Protein AF-A0A7M1SU00-F1 (afdb_monomer_lite)

Sequence (758 aa):
MRHAFSRPGTARRRPAGVLLGGAMAAILAMTAGASAVWAETTGEEPAVVAEESAATTTESTEEQTQEAVQPQSVPAEEPPAPEPPAEEPEPIVEEEPAAPPPDEEPAEEPPAEEVPAEEPAEEPDSEPEPAVEEESGAAQAPEARGTEEATTEDAELQAIEVEEIEEIDPPSGNPTAECQAAGFDYGVKLDTGEGSYTYPTGPWEPSDLDVALSVTFTSGFSFSFTADPAVDGILVKASTDSHVLAGGSGGVRSIGGQHEISHVTFCYSEEEELTVTQEVETSFDRAHHWTLDKWADVTELTLYPHEEHGPTSGTVMWTIDVGYDGYTDLNHVVSGTIWIENTGDTTATFDGSHVLETSEGDYHPDLDCAPLTPTLDPGESVTCTYSQEVGSAVTGQSVVSIFTAEASYDPAPAAITWGDPDNEFGATMDLEDISDINGTLNETFTAPEGGMVTYDWTFNWSDFGTNECGEHTFDNTATLLQAKTSVTESVVVEIVCLETAPQSPALAQAICTDGHLVPPALTLADTPGITYTADPEAPYMSGQTVEVTASLAEGYVWGDVDDMWTVVDDLTAVTEVTFEEVACIPTLPEPPSIDDGDCLDGAGAPPTLSLVETAGVTYTVDPDGPYEPGQTVTVTATLADGYEWADPGESMMAPTAATSGGRALPARAPIGHAPMDHEGMPAGWPEGWTLVSATEATYEVTFADPECPQTQVPQVTAGPQLPSTGAGSLDLAALALVTLTGGLLLAVISRRRWARQG

Secondary structure (DSSP, 8-state):
---PPPPPP------------------------------------------------------------PPPPPPPPPPPPPPPPPPPPPPP-PPPPPPPPPPPPPPPPPPPPP----PPPP-------------------------------------------------SS-HHHHHHTTT-SEEEEE--SSSEEESSSSSEESS-S----EEEEEETTEEEEEEEEEEEEEEEEETTEEEEEEEEEEEEEE--SSS-EEEEEEEE-----EEEEEEEEEEEEEEEEEEEEEEES-SEEEE-SSTTTS-SEEEEEEEEEEEEEEEEEEEEEEEEEEEEEE-SSS-EE-EEEEEEEETTEEE----EESSSS-EE-TT-EEEEEEEEE-SSS--EEEEEEEE-SS-EE-PPPEEE---S-SEEETSEEEEEEEETTTEEEEEEEETTB-EEEEEEEEEEGGGT-TT--EEEEEEEEEEETTTTEEEEEEEEEEE--EEE-PPPPEEE--EEETTEEEPPEEEPPPBTTEEEEEESPSSP-TT-EEEEEEEEPTTEEE-S--TT-EEEETTEEEEEEE------EEE-PPPPEEE---EETTEEPPPEEE----TTEEEEEESPSSPPTT-EEEEEEEEPTTEEEPPHHHHTT--S-------PPPPPP--------TTSPPTTPPTTEEE-SSSEEEEEEE--------PPPPP-------------------------------------------

InterPro domains:
  IPR019931 LPXTG cell wall anchor motif [PF00746] (715-753)

Radius of gyration: 71.82 Å; chains: 1; bounding box: 137×90×219 Å

pLDDT: mean 74.81, std 25.01, range [25.42, 98.5]

Organism: NCBI:txid2779775

Foldseek 3Di:
DDDDDDDDDDDDDDDDDDDDDDDDDDDDDDDDDDDDDDDDDDDDDDDDDDDDDDDDDDDDDDDDDDDDDDDDDDDDDDDDDDDDDDDDDDDDDDDDPDDDDDDDDDDDDDDDDDDDDDDDDDDDDDDDDDDDDDDDDDDDDDDDDDDDDDDDDDDDDDDDPDPDDPFQQQDPDALQSSQVSVPFRGKKKAQDAADKDWAPGHPIPPRPDPKGKIWGAPHLFKIKIAIVPKFAWKWWDFPSGIDIDGITRIGMDGDPDPTGTRMIIGGHHFDWDKDKDKDKDKAKEKEWDKDKDKDKPDQEAEAFCDPVVHHQKDKIKIKIWIATPGIDIGFIKMKMKMKIFGQTQAWWWKDKWKWWDWPVGIDTWDWAKVVPGDGAHHGDMIMTMTMDGDPDQIWTWIWMWIDTPPDIDTYDTHTRDDDPHPYYQCQKWKKWKAKPPPGIDIDMDGPPDIDMDMDMDMDGLVVQWDVRAAKDKIKMKIAGPSVRDMDIRIHIYGRAAAEWEFDDKDKDAWWFDLQDTDFIDIDGDDTPQWDKDKPPDDPHHAFDKIKIKIFGDMRHFYDPYDPQWADPDRGMIIHIDTHHRADAAAWAADDWDKDLFDQDPNDTDFIDIHGDDTPQWDKDKPPDDDHDAQDKIKIKIFGHISHFHDQQVCVVPDDDDDPDDDDDDPDDDPDDDDPQPPQRDRPRHPPQWADDGRGMIMGMDTRHDPPRDDDDDDDDDDDDDDDDDDDDDDDDDDDDDDDDDDDDDDDDDDDDDDDDDD

Structure (mmCIF, N/CA/C/O backbone):
data_AF-A0A7M1SU00-F1
#
_entry.id   AF-A0A7M1SU00-F1
#
loop_
_atom_site.group_PDB
_atom_site.id
_atom_site.type_symbol
_atom_site.label_atom_id
_atom_site.label_alt_id
_atom_site.label_comp_id
_atom_site.label_asym_id
_atom_site.label_entity_id
_atom_site.label_seq_id
_atom_site.pdbx_PDB_ins_code
_atom_site.Cartn_x
_atom_site.Cartn_y
_atom_site.Cartn_z
_atom_site.occupancy
_atom_site.B_iso_or_equiv
_atom_site.auth_seq_id
_atom_site.auth_comp_id
_atom_site.auth_asym_id
_atom_site.auth_atom_id
_atom_site.pdbx_PDB_model_num
ATOM 1 N N . MET A 1 1 ? 26.288 -19.760 -35.887 1.00 36.62 1 MET A N 1
ATOM 2 C CA . MET A 1 1 ? 25.730 -21.120 -35.647 1.00 36.62 1 MET A CA 1
ATOM 3 C C . MET A 1 1 ? 24.371 -20.936 -34.989 1.00 36.62 1 MET A C 1
ATOM 5 O O . MET A 1 1 ? 24.291 -20.096 -34.108 1.00 36.62 1 MET A O 1
ATOM 9 N N . ARG A 1 2 ? 23.303 -21.622 -35.420 1.00 33.19 2 ARG A N 1
ATOM 10 C CA . ARG A 1 2 ? 21.942 -21.335 -34.922 1.00 33.19 2 ARG A CA 1
ATOM 11 C C . ARG A 1 2 ? 21.696 -21.971 -33.550 1.00 33.19 2 ARG A C 1
ATOM 13 O O . ARG A 1 2 ? 21.518 -23.185 -33.481 1.00 33.19 2 ARG A O 1
ATOM 20 N N . HIS A 1 3 ? 21.625 -21.158 -32.498 1.00 33.62 3 HIS A N 1
ATOM 21 C CA . HIS A 1 3 ? 20.983 -21.542 -31.241 1.00 33.62 3 HIS A CA 1
ATOM 22 C C . HIS A 1 3 ? 19.532 -21.064 -31.260 1.00 33.62 3 HIS A C 1
ATOM 24 O O . HIS A 1 3 ? 19.265 -19.871 -31.319 1.00 33.62 3 HIS A O 1
ATOM 30 N N . ALA A 1 4 ? 18.595 -22.011 -31.250 1.00 37.06 4 ALA A N 1
ATOM 31 C CA . ALA A 1 4 ? 17.180 -21.716 -31.089 1.00 37.06 4 ALA A CA 1
ATOM 32 C C . ALA A 1 4 ? 16.846 -21.712 -29.594 1.00 37.06 4 ALA A C 1
ATOM 34 O O . ALA A 1 4 ? 16.962 -22.755 -28.947 1.00 37.06 4 ALA A O 1
ATOM 35 N N . PHE A 1 5 ? 16.411 -20.571 -29.058 1.00 40.00 5 PHE A N 1
ATOM 36 C CA . PHE A 1 5 ? 15.799 -20.528 -27.734 1.00 40.00 5 PHE A CA 1
ATOM 37 C C . PHE A 1 5 ? 14.337 -20.974 -27.822 1.00 40.00 5 PHE A C 1
ATOM 39 O O . PHE A 1 5 ? 13.536 -20.449 -28.595 1.00 40.00 5 PHE A O 1
ATOM 46 N N . SER A 1 6 ? 13.997 -22.004 -27.051 1.00 31.73 6 SER A N 1
ATOM 47 C CA . SER A 1 6 ? 12.648 -22.556 -26.975 1.00 31.73 6 SER A CA 1
ATOM 48 C C . SER A 1 6 ? 11.822 -21.831 -25.918 1.00 31.73 6 SER A C 1
ATOM 50 O O . SER A 1 6 ? 12.212 -21.817 -24.751 1.00 31.73 6 SER A O 1
ATOM 52 N N . ARG A 1 7 ? 10.639 -21.335 -26.301 1.00 33.09 7 ARG A N 1
ATOM 53 C CA . ARG A 1 7 ? 9.606 -20.861 -25.363 1.00 33.09 7 ARG A CA 1
ATOM 54 C C . ARG A 1 7 ? 9.298 -21.932 -24.294 1.00 33.09 7 ARG A C 1
ATOM 56 O O . ARG A 1 7 ? 9.126 -23.097 -24.672 1.00 33.09 7 ARG A O 1
ATOM 63 N N . PRO A 1 8 ? 9.147 -21.579 -23.004 1.00 36.84 8 PRO A N 1
ATOM 64 C CA . PRO A 1 8 ? 8.611 -22.498 -22.009 1.00 36.84 8 PRO A CA 1
ATOM 65 C C . PRO A 1 8 ? 7.111 -22.713 -22.255 1.00 36.84 8 PRO A C 1
ATOM 67 O O . PRO A 1 8 ? 6.320 -21.775 -22.294 1.00 36.84 8 PRO A O 1
ATOM 70 N N . GLY A 1 9 ? 6.718 -23.969 -22.477 1.00 31.11 9 GLY A N 1
ATOM 71 C CA . GLY A 1 9 ? 5.334 -24.340 -22.773 1.00 31.11 9 GLY A CA 1
ATOM 72 C C . GLY A 1 9 ? 4.488 -24.563 -21.518 1.00 31.11 9 GLY A C 1
ATOM 73 O O . GLY A 1 9 ? 4.911 -25.240 -20.582 1.00 31.11 9 GLY A O 1
ATOM 74 N N . THR A 1 10 ? 3.249 -24.074 -21.542 1.00 39.88 10 THR A N 1
ATOM 75 C CA . THR A 1 10 ? 2.236 -24.292 -20.501 1.00 39.88 10 THR A CA 1
ATOM 76 C C . THR A 1 10 ? 1.879 -25.777 -20.343 1.00 39.88 10 THR A C 1
ATOM 78 O O . THR A 1 10 ? 1.275 -26.407 -21.214 1.00 39.88 10 THR A O 1
ATOM 81 N N . ALA A 1 11 ? 2.216 -26.360 -19.189 1.00 32.41 11 ALA A N 1
ATOM 82 C CA . ALA A 1 11 ? 1.992 -27.775 -18.898 1.00 32.41 11 ALA A CA 1
ATOM 83 C C . ALA A 1 11 ? 0.752 -28.004 -18.014 1.00 32.41 11 ALA A C 1
ATOM 85 O O . ALA A 1 11 ? 0.849 -28.161 -16.798 1.00 32.41 11 ALA A O 1
ATOM 86 N N . ARG A 1 12 ? -0.432 -28.124 -18.631 1.00 40.09 12 ARG A N 1
ATOM 87 C CA . ARG A 1 12 ? -1.627 -28.655 -17.945 1.00 40.09 12 ARG A CA 1
ATOM 88 C C . ARG A 1 12 ? -1.360 -30.068 -17.407 1.00 40.09 12 ARG A C 1
ATOM 90 O O . ARG A 1 12 ? -1.192 -31.002 -18.193 1.00 40.09 12 ARG A O 1
ATOM 97 N N . ARG A 1 13 ? -1.479 -30.271 -16.091 1.00 33.53 13 ARG A N 1
ATOM 98 C CA . ARG A 1 13 ? -1.749 -31.592 -15.495 1.00 33.53 13 ARG A CA 1
ATOM 99 C C . ARG A 1 13 ? -2.854 -31.511 -14.446 1.00 33.53 13 ARG A C 1
ATOM 101 O O . ARG A 1 13 ? -2.697 -30.883 -13.410 1.00 33.53 13 ARG A O 1
ATOM 108 N N . ARG A 1 14 ? -3.955 -32.217 -14.714 1.00 37.38 14 ARG A N 1
ATOM 109 C CA . ARG A 1 14 ? -4.926 -32.624 -13.688 1.00 37.38 14 ARG A CA 1
ATOM 110 C C . ARG A 1 14 ? -4.296 -33.689 -12.785 1.00 37.38 14 ARG A C 1
ATOM 112 O O . ARG A 1 14 ? -3.547 -34.527 -13.296 1.00 37.38 14 ARG A O 1
ATOM 119 N N . PRO A 1 15 ? -4.777 -33.801 -11.546 1.00 41.75 15 PRO A N 1
ATOM 120 C CA . PRO A 1 15 ? -5.101 -35.103 -10.982 1.00 41.75 15 PRO A CA 1
ATOM 121 C C . PRO A 1 15 ? -6.618 -35.251 -10.760 1.00 41.75 15 PRO A C 1
ATOM 123 O O . PRO A 1 15 ? -7.330 -34.287 -10.494 1.00 41.75 15 PRO A O 1
ATOM 126 N N . ALA A 1 16 ? -7.117 -36.484 -10.878 1.00 32.22 16 ALA A N 1
ATOM 127 C CA . ALA A 1 16 ? -8.333 -36.891 -10.169 1.00 32.22 16 ALA A CA 1
ATOM 128 C C . ALA A 1 16 ? -8.009 -36.892 -8.656 1.00 32.22 16 ALA A C 1
ATOM 130 O O . ALA A 1 16 ? -6.868 -37.149 -8.290 1.00 32.22 16 ALA A O 1
ATOM 131 N N . GLY A 1 17 ? -8.915 -36.594 -7.730 1.00 29.89 17 GLY A N 1
ATOM 132 C CA . GLY A 1 17 ? -10.333 -36.931 -7.733 1.00 29.89 17 GLY A CA 1
ATOM 133 C C . GLY A 1 17 ? -10.553 -38.069 -6.735 1.00 29.89 17 GLY A C 1
ATOM 134 O O . GLY A 1 17 ? -10.484 -39.238 -7.108 1.00 29.89 17 GLY A O 1
ATOM 135 N N . VAL A 1 18 ? -10.800 -37.710 -5.474 1.00 30.38 18 VAL A N 1
ATOM 136 C CA . VAL A 1 18 ? -11.257 -38.610 -4.405 1.00 30.38 18 VAL A CA 1
ATOM 137 C C . VAL A 1 18 ? -12.520 -37.997 -3.803 1.00 30.38 18 VAL A C 1
ATOM 139 O O . VAL A 1 18 ? -12.586 -36.791 -3.586 1.00 30.38 18 VAL A O 1
ATOM 142 N N . LEU A 1 19 ? -13.536 -38.835 -3.609 1.00 33.09 19 LEU A N 1
ATOM 143 C CA . LEU A 1 19 ? -14.869 -38.468 -3.136 1.00 33.09 19 LEU A CA 1
ATOM 144 C C . LEU A 1 19 ? -15.007 -38.723 -1.633 1.00 33.09 19 LEU A C 1
ATOM 146 O O . LEU A 1 19 ? -14.755 -39.843 -1.197 1.00 33.09 19 LEU A O 1
ATOM 150 N N . LEU A 1 20 ? -15.514 -37.727 -0.908 1.00 30.08 20 LEU A N 1
ATOM 151 C CA . LEU A 1 20 ? -16.268 -37.818 0.351 1.00 30.08 20 LEU A CA 1
ATOM 152 C C . LEU A 1 20 ? -16.941 -36.439 0.565 1.00 30.08 20 LEU A C 1
ATOM 154 O O . LEU A 1 20 ? -16.298 -35.428 0.321 1.00 30.08 20 LEU A O 1
ATOM 158 N N . GLY A 1 21 ? -18.210 -36.304 0.959 1.00 25.42 21 GLY A N 1
ATOM 159 C CA . GLY A 1 21 ? -19.222 -37.343 1.169 1.00 25.42 21 GLY A CA 1
ATOM 160 C C . GLY A 1 21 ? -20.222 -37.018 2.287 1.00 25.42 21 GLY A C 1
ATOM 161 O O . GLY A 1 21 ? -20.199 -37.697 3.302 1.00 25.42 21 GLY A O 1
ATOM 162 N N . GLY A 1 22 ? -21.102 -36.031 2.086 1.00 27.39 22 GLY A N 1
ATOM 163 C CA . GLY A 1 22 ? -22.221 -35.636 2.972 1.00 27.39 22 GLY A CA 1
ATOM 164 C C . GLY A 1 22 ? -22.675 -34.212 2.593 1.00 27.39 22 GLY A C 1
ATOM 165 O O . GLY A 1 22 ? -21.805 -33.383 2.365 1.00 27.39 22 GLY A O 1
ATOM 166 N N . ALA A 1 23 ? -23.934 -33.868 2.267 1.00 27.80 23 ALA A N 1
ATOM 167 C CA . ALA A 1 23 ? -25.233 -34.100 2.941 1.00 27.80 23 ALA A CA 1
ATOM 168 C C . ALA A 1 23 ? -25.297 -33.378 4.308 1.00 27.80 23 ALA A C 1
ATOM 170 O O . ALA A 1 23 ? -24.357 -33.547 5.067 1.00 27.80 23 ALA A O 1
ATOM 171 N N . MET A 1 24 ? -26.321 -32.614 4.733 1.00 27.44 24 MET A N 1
ATOM 172 C CA . MET A 1 24 ? -27.656 -32.199 4.219 1.00 27.44 24 MET A CA 1
ATOM 173 C C . MET A 1 24 ? -28.158 -31.002 5.102 1.00 27.44 24 MET A C 1
ATOM 175 O O . MET A 1 24 ? -27.625 -30.854 6.191 1.00 27.44 24 MET A O 1
ATOM 179 N N . ALA A 1 25 ? -29.149 -30.138 4.799 1.00 30.94 25 ALA A N 1
ATOM 180 C CA . ALA A 1 25 ? -30.035 -29.913 3.640 1.00 30.94 25 ALA A CA 1
ATOM 181 C C . ALA A 1 25 ? -30.701 -28.492 3.670 1.00 30.94 25 ALA A C 1
ATOM 183 O O . ALA A 1 25 ? -30.384 -27.657 4.504 1.00 30.94 25 ALA A O 1
ATOM 184 N N . ALA A 1 26 ? -31.633 -28.267 2.731 1.00 31.97 26 ALA A N 1
ATOM 185 C CA . ALA A 1 26 ? -32.698 -27.247 2.614 1.00 31.97 26 ALA A CA 1
ATOM 186 C C . ALA A 1 26 ? -33.313 -26.650 3.909 1.00 31.97 26 ALA A C 1
ATOM 188 O O . ALA A 1 26 ? -33.449 -27.352 4.904 1.00 31.97 26 ALA A O 1
ATOM 189 N N . ILE A 1 27 ? -33.821 -25.402 3.869 1.00 28.03 27 ILE A N 1
ATOM 190 C CA . ILE A 1 27 ? -35.244 -25.023 3.603 1.00 28.03 27 ILE A CA 1
ATOM 191 C C . ILE A 1 27 ? -35.296 -23.490 3.314 1.00 28.03 27 ILE A C 1
ATOM 193 O O . ILE A 1 27 ? -34.608 -22.739 3.988 1.00 28.03 27 ILE A O 1
ATOM 197 N N . LEU A 1 28 ? -35.833 -22.988 2.180 1.00 28.92 28 LEU A N 1
ATOM 198 C CA . LEU A 1 28 ? -37.233 -22.530 1.939 1.00 28.92 28 LEU A CA 1
ATOM 199 C C . LEU A 1 28 ? -37.733 -21.467 2.968 1.00 28.92 28 LEU A C 1
ATOM 201 O O . LEU A 1 28 ? -37.608 -21.694 4.155 1.00 28.92 28 LEU A O 1
ATOM 205 N N . ALA A 1 29 ? -38.394 -20.344 2.638 1.00 32.97 29 ALA A N 1
ATOM 206 C CA . ALA A 1 29 ? -38.858 -19.771 1.365 1.00 32.97 29 ALA A CA 1
ATOM 207 C C . ALA A 1 29 ? -39.425 -18.332 1.554 1.00 32.97 29 ALA A C 1
ATOM 209 O O . ALA A 1 29 ? -39.659 -17.909 2.679 1.00 32.97 29 ALA A O 1
ATOM 210 N N . MET A 1 30 ? -39.848 -17.708 0.438 1.00 32.03 30 MET A N 1
ATOM 211 C CA . MET A 1 30 ? -40.749 -16.529 0.335 1.00 32.03 30 MET A CA 1
ATOM 212 C C . MET A 1 30 ? -40.074 -15.153 0.576 1.00 32.03 30 MET A C 1
ATOM 214 O O . MET A 1 30 ? -39.131 -15.053 1.340 1.00 32.03 30 MET A O 1
ATOM 218 N N . THR A 1 31 ? -40.457 -14.052 -0.092 1.00 32.59 31 THR A N 1
ATOM 219 C CA . THR A 1 31 ? -41.732 -13.759 -0.789 1.00 32.59 31 THR A CA 1
ATOM 220 C C . THR A 1 31 ? -41.556 -12.788 -1.974 1.00 32.59 31 THR A C 1
ATOM 222 O O . THR A 1 31 ? -40.686 -11.938 -1.918 1.00 32.59 31 THR A O 1
ATOM 225 N N . ALA A 1 32 ? -42.438 -12.906 -2.983 1.00 32.78 32 ALA A N 1
ATOM 226 C CA . ALA A 1 32 ? -42.926 -11.899 -3.958 1.00 32.78 32 ALA A CA 1
ATOM 227 C C . ALA A 1 32 ? -41.976 -10.804 -4.536 1.00 32.78 32 ALA A C 1
ATOM 229 O O . ALA A 1 32 ? -41.334 -10.061 -3.817 1.00 32.78 32 ALA A O 1
ATOM 230 N N . GLY A 1 33 ? -41.940 -10.512 -5.841 1.00 28.41 33 GLY A N 1
ATOM 231 C CA . GLY A 1 33 ? -42.808 -10.931 -6.947 1.00 28.41 33 GLY A CA 1
ATOM 232 C C . GLY A 1 33 ? -43.603 -9.764 -7.549 1.00 28.41 33 GLY A C 1
ATOM 233 O O . GLY A 1 33 ? -44.676 -9.432 -7.055 1.00 28.41 33 GLY A O 1
ATOM 234 N N . ALA A 1 34 ? -43.125 -9.208 -8.667 1.00 31.91 34 ALA A N 1
ATOM 235 C CA . ALA A 1 34 ? -43.894 -8.320 -9.543 1.00 31.91 34 ALA A CA 1
ATOM 236 C C . ALA A 1 34 ? -43.497 -8.557 -11.012 1.00 31.91 34 ALA A C 1
ATOM 238 O O . ALA A 1 34 ? -42.399 -8.234 -11.451 1.00 31.91 34 ALA A O 1
ATOM 239 N N . SER A 1 35 ? -44.398 -9.187 -11.758 1.00 33.25 35 SER A N 1
ATOM 240 C CA . SER A 1 35 ? -44.238 -9.613 -13.148 1.00 33.25 35 SER A CA 1
ATOM 241 C C . SER A 1 35 ? -44.725 -8.566 -14.159 1.00 33.25 35 SER A C 1
ATOM 243 O O . SER A 1 35 ? -45.736 -7.916 -13.913 1.00 33.25 35 SER A O 1
ATOM 245 N N . ALA A 1 36 ? -44.106 -8.511 -15.350 1.00 36.31 36 ALA A N 1
ATOM 246 C CA . ALA A 1 36 ? -44.828 -8.542 -16.638 1.00 36.31 36 ALA A CA 1
ATOM 247 C C . ALA A 1 36 ? -43.873 -8.771 -17.844 1.00 36.31 36 ALA A C 1
ATOM 249 O O . ALA A 1 36 ? -42.990 -7.955 -18.067 1.00 36.31 36 ALA A O 1
ATOM 250 N N . VAL A 1 37 ? -43.893 -9.936 -18.522 1.00 31.16 37 VAL A N 1
ATOM 251 C CA . VAL A 1 37 ? -44.470 -10.205 -19.882 1.00 31.16 37 VAL A CA 1
ATOM 252 C C . VAL A 1 37 ? -44.055 -9.154 -20.950 1.00 31.16 37 VAL A C 1
ATOM 254 O O . VAL A 1 37 ? -44.327 -7.978 -20.755 1.00 31.16 37 VAL A O 1
ATOM 257 N N . TRP A 1 38 ? -43.406 -9.447 -22.092 1.00 38.19 38 TRP A N 1
ATOM 258 C CA . TRP A 1 38 ? -43.670 -10.415 -23.189 1.00 38.19 38 TRP A CA 1
ATOM 259 C C . TRP A 1 38 ? -42.333 -10.820 -23.867 1.00 38.19 38 TRP A C 1
ATOM 261 O O . TRP A 1 38 ? -41.493 -9.955 -24.075 1.00 38.19 38 TRP A O 1
ATOM 271 N N . ALA A 1 39 ? -41.995 -12.099 -24.078 1.00 34.59 39 ALA A N 1
ATOM 272 C CA . ALA A 1 39 ? -42.513 -13.100 -25.037 1.00 34.59 39 ALA A CA 1
ATOM 273 C C . ALA A 1 39 ? -41.633 -13.236 -26.304 1.00 34.59 39 ALA A C 1
ATOM 275 O O . ALA A 1 39 ? -41.402 -12.272 -27.028 1.00 34.59 39 ALA A O 1
ATOM 276 N N . GLU A 1 40 ? -41.167 -14.459 -26.564 1.00 39.09 40 GLU A N 1
ATOM 277 C CA . GLU A 1 40 ? -40.334 -14.840 -27.712 1.00 39.09 40 GLU A CA 1
ATOM 278 C C . GLU A 1 40 ? -41.096 -14.802 -29.048 1.00 39.09 40 GLU A C 1
ATOM 280 O O . GLU A 1 40 ? -42.256 -15.212 -29.120 1.00 39.09 40 GLU A O 1
ATOM 285 N N . THR A 1 41 ? -40.389 -14.489 -30.138 1.00 34.12 41 THR A N 1
ATOM 286 C CA . THR A 1 41 ? -40.690 -15.056 -31.465 1.00 34.12 41 THR A CA 1
ATOM 287 C C . THR A 1 41 ? -39.405 -15.430 -32.198 1.00 34.12 41 THR A C 1
ATOM 289 O O . THR A 1 41 ? -38.648 -14.566 -32.635 1.00 34.12 41 THR A O 1
ATOM 292 N N . THR A 1 42 ? -39.194 -16.733 -32.369 1.00 43.12 42 THR A N 1
ATOM 293 C CA . THR A 1 42 ? -38.269 -17.338 -33.339 1.00 43.12 42 THR A CA 1
ATOM 294 C C . THR A 1 42 ? -38.735 -17.098 -34.781 1.00 43.12 42 THR A C 1
ATOM 296 O O . THR A 1 42 ? -39.945 -17.068 -35.011 1.00 43.12 42 THR A O 1
ATOM 299 N N . GLY A 1 43 ? -37.827 -17.057 -35.767 1.00 31.72 43 GLY A N 1
ATOM 300 C CA . GLY A 1 43 ? -38.237 -17.138 -37.180 1.00 31.72 43 GLY A CA 1
ATOM 301 C C . GLY A 1 43 ? -37.189 -16.766 -38.235 1.00 31.72 43 GLY A C 1
ATOM 302 O O . GLY A 1 43 ? -37.149 -15.625 -38.670 1.00 31.72 43 GLY A O 1
ATOM 303 N N . GLU A 1 44 ? -36.418 -17.768 -38.666 1.00 33.84 44 GLU A N 1
ATOM 304 C CA . GLU A 1 44 ? -35.963 -18.012 -40.053 1.00 33.84 44 GLU A CA 1
ATOM 305 C C . GLU A 1 44 ? -35.437 -16.854 -40.942 1.00 33.84 44 GLU A C 1
ATOM 307 O O . GLU A 1 44 ? -36.184 -16.094 -41.558 1.00 33.84 44 GLU A O 1
ATOM 312 N N . GLU A 1 45 ? -34.119 -16.891 -41.181 1.00 44.88 45 GLU A N 1
ATOM 313 C CA . GLU A 1 45 ? -33.512 -16.560 -42.483 1.00 44.88 45 GLU A CA 1
ATOM 314 C C . GLU A 1 45 ? -34.181 -17.360 -43.632 1.00 44.88 45 GLU A C 1
ATOM 316 O O . GLU A 1 45 ? -34.613 -18.496 -43.405 1.00 44.88 45 GLU A O 1
ATOM 321 N N . PRO A 1 46 ? -34.207 -16.855 -44.889 1.00 59.97 46 PRO A N 1
ATOM 322 C CA . PRO A 1 46 ? -33.071 -17.155 -45.773 1.00 59.97 46 PRO A CA 1
ATOM 323 C C . PRO A 1 46 ? -32.703 -16.115 -46.861 1.00 59.97 46 PRO A C 1
ATOM 325 O O . PRO A 1 46 ? -33.549 -15.524 -47.526 1.00 59.97 46 PRO A O 1
ATOM 328 N N . ALA A 1 47 ? -31.401 -16.123 -47.164 1.00 35.50 47 ALA A N 1
ATOM 329 C CA . ALA A 1 47 ? -30.793 -16.092 -48.503 1.00 35.50 47 ALA A CA 1
ATOM 330 C C . ALA A 1 47 ? -30.618 -14.780 -49.314 1.00 35.50 47 ALA A C 1
ATOM 332 O O . ALA A 1 47 ? -31.535 -14.268 -49.942 1.00 35.50 47 ALA A O 1
ATOM 333 N N . VAL A 1 48 ? -29.330 -14.419 -49.450 1.00 38.59 48 VAL A N 1
ATOM 334 C CA . VAL A 1 48 ? -28.560 -14.182 -50.701 1.00 38.59 48 VAL A CA 1
ATOM 335 C C . VAL A 1 48 ? -29.164 -13.289 -51.804 1.00 38.59 48 VAL A C 1
ATOM 337 O O . VAL A 1 48 ? -30.110 -13.687 -52.472 1.00 38.59 48 VAL A O 1
ATOM 340 N N . VAL A 1 49 ? -28.461 -12.194 -52.140 1.00 36.19 49 VAL A N 1
ATOM 341 C CA . VAL A 1 49 ? -27.899 -11.870 -53.483 1.00 36.19 49 VAL A CA 1
ATOM 342 C C . VAL A 1 49 ? -27.021 -10.606 -53.372 1.00 36.19 49 VAL A C 1
ATOM 344 O O . VAL A 1 49 ? -27.310 -9.715 -52.578 1.00 36.19 49 VAL A O 1
ATOM 347 N N . ALA A 1 50 ? -25.923 -10.555 -54.131 1.00 38.38 50 ALA A N 1
ATOM 348 C CA . ALA A 1 50 ? -25.002 -9.415 -54.220 1.00 38.38 50 ALA A CA 1
ATOM 349 C C . ALA A 1 50 ? -25.349 -8.492 -55.408 1.00 38.38 50 ALA A C 1
ATOM 351 O O . ALA A 1 50 ? -26.007 -8.961 -56.330 1.00 38.38 50 ALA A O 1
ATOM 352 N N . GLU A 1 51 ? -24.864 -7.239 -55.417 1.00 32.59 51 GLU A N 1
ATOM 353 C CA . GLU A 1 51 ? -24.003 -6.662 -56.484 1.00 32.59 51 GLU A CA 1
ATOM 354 C C . GLU A 1 51 ? -23.776 -5.131 -56.357 1.00 32.59 51 GLU A C 1
ATOM 356 O O . GLU A 1 51 ? -24.571 -4.406 -55.769 1.00 32.59 51 GLU A O 1
ATOM 361 N N . GLU A 1 52 ? -22.633 -4.698 -56.906 1.00 32.62 52 GLU A N 1
ATOM 362 C CA . GLU A 1 52 ? -22.231 -3.373 -57.435 1.00 32.62 52 GLU A CA 1
ATOM 363 C C . GLU A 1 52 ? -22.615 -2.026 -56.763 1.00 32.62 52 GLU A C 1
ATOM 365 O O . GLU A 1 52 ? -23.705 -1.484 -56.905 1.00 32.62 52 GLU A O 1
ATOM 370 N N . SER A 1 53 ? -21.588 -1.391 -56.182 1.00 38.72 53 SER A N 1
ATOM 371 C CA . SER A 1 53 ? -20.893 -0.190 -56.701 1.00 38.72 53 SER A CA 1
ATOM 372 C C . SER A 1 53 ? -21.628 0.997 -57.379 1.00 38.72 53 SER A C 1
ATOM 374 O O . SER A 1 53 ? -22.267 0.866 -58.415 1.00 38.72 53 SER A O 1
ATOM 376 N N . ALA A 1 54 ? -21.201 2.194 -56.931 1.00 36.03 54 ALA A N 1
ATOM 377 C CA . ALA A 1 54 ? -20.932 3.435 -57.696 1.00 36.03 54 ALA A CA 1
ATOM 378 C C . ALA A 1 54 ? -22.039 4.491 -57.971 1.00 36.03 54 ALA A C 1
ATOM 380 O O . ALA A 1 54 ? -22.814 4.395 -58.918 1.00 36.03 54 ALA A O 1
ATOM 381 N N . ALA A 1 55 ? -21.934 5.618 -57.249 1.00 35.53 55 ALA A N 1
ATOM 382 C CA . ALA A 1 55 ? -21.973 7.012 -57.747 1.00 35.53 55 ALA A CA 1
ATOM 383 C C . ALA A 1 55 ? -21.367 7.916 -56.636 1.00 35.53 55 ALA A C 1
ATOM 385 O O . ALA A 1 55 ? -21.681 7.691 -55.473 1.00 35.53 55 ALA A O 1
ATOM 386 N N . THR A 1 56 ? -20.434 8.866 -56.800 1.00 32.16 56 THR A N 1
ATOM 387 C CA . THR A 1 56 ? -20.032 9.789 -57.890 1.00 32.16 56 THR A CA 1
ATOM 388 C C . THR A 1 56 ? -20.783 11.137 -57.909 1.00 32.16 56 THR A C 1
ATOM 390 O O . THR A 1 56 ? -21.726 11.325 -58.665 1.00 32.16 56 THR A O 1
ATOM 393 N N . THR A 1 57 ? -20.242 12.078 -57.118 1.00 31.58 57 THR A N 1
ATOM 394 C CA . THR A 1 57 ? -19.881 13.474 -57.484 1.00 31.58 57 THR A CA 1
ATOM 395 C C . THR A 1 57 ? -20.951 14.540 -57.794 1.00 31.58 57 THR A C 1
ATOM 397 O O . THR A 1 57 ? -21.703 14.421 -58.754 1.00 31.58 57 THR A O 1
ATOM 400 N N . THR A 1 58 ? -20.866 15.664 -57.058 1.00 31.78 58 THR A N 1
ATOM 401 C CA . THR A 1 58 ? -20.889 17.117 -57.435 1.00 31.78 58 THR A CA 1
ATOM 402 C C . THR A 1 58 ? -21.593 17.915 -56.316 1.00 31.78 58 THR A C 1
ATOM 404 O O . THR A 1 58 ? -22.621 17.465 -55.829 1.00 31.78 58 THR A O 1
ATOM 407 N N . GLU A 1 59 ? -21.092 18.983 -55.682 1.00 35.06 59 GLU A N 1
ATOM 408 C CA . GLU A 1 59 ? -20.340 20.219 -56.012 1.00 35.06 59 GLU A CA 1
ATOM 409 C C . GLU A 1 59 ? -21.207 21.498 -55.865 1.00 35.06 59 GLU A C 1
ATOM 411 O O . GLU A 1 59 ? -22.170 21.695 -56.595 1.00 35.06 59 GLU A O 1
ATOM 416 N N . SER A 1 60 ? -20.733 22.404 -54.996 1.00 35.44 60 SER A N 1
ATOM 417 C CA . SER A 1 60 ? -20.728 23.877 -55.136 1.00 35.44 60 SER A CA 1
ATOM 418 C C . SER A 1 60 ? -21.957 24.785 -54.857 1.00 35.44 60 SER A C 1
ATOM 420 O O . SER A 1 60 ? -22.905 24.848 -55.629 1.00 35.44 60 SER A O 1
ATOM 422 N N . THR A 1 61 ? -21.750 25.661 -53.854 1.00 35.53 61 THR A N 1
ATOM 423 C CA . THR A 1 61 ? -21.904 27.145 -53.879 1.00 35.53 61 THR A CA 1
ATOM 424 C C . THR A 1 61 ? -23.283 27.839 -53.828 1.00 35.53 61 THR A C 1
ATOM 426 O O . THR A 1 61 ? -24.028 27.832 -54.797 1.00 35.53 61 THR A O 1
ATOM 429 N N . GLU A 1 62 ? -23.515 28.580 -52.728 1.00 38.41 62 GLU A N 1
ATOM 430 C CA . GLU A 1 62 ? -23.763 30.051 -52.622 1.00 38.41 62 GLU A CA 1
ATOM 431 C C . GLU A 1 62 ? -23.777 30.387 -51.105 1.00 38.41 62 GLU A C 1
ATOM 433 O O . GLU A 1 62 ? -24.572 29.836 -50.352 1.00 38.41 62 GLU A O 1
ATOM 438 N N . GLU A 1 63 ? -22.766 31.028 -50.509 1.00 41.25 63 GLU A N 1
ATOM 439 C CA . GLU A 1 63 ? -22.444 32.472 -50.503 1.00 41.25 63 GLU A CA 1
ATOM 440 C C . GLU A 1 63 ? -23.597 33.405 -50.066 1.00 41.25 63 GLU A C 1
ATOM 442 O O . GLU A 1 63 ? -24.446 33.776 -50.871 1.00 41.25 63 GLU A O 1
ATOM 447 N N . GLN A 1 64 ? -23.550 33.892 -48.814 1.00 39.84 64 GLN A N 1
ATOM 448 C CA . GLN A 1 64 ? -23.985 35.256 -48.478 1.00 39.84 64 GLN A CA 1
ATOM 449 C C . GLN A 1 64 ? -23.060 35.911 -47.445 1.00 39.84 64 GLN A C 1
ATOM 451 O O . GLN A 1 64 ? -22.773 35.367 -46.381 1.00 39.84 64 GLN A O 1
ATOM 456 N N . THR A 1 65 ? -22.626 37.119 -47.787 1.00 37.91 65 THR A N 1
ATOM 457 C CA . THR A 1 65 ? -21.752 38.006 -47.017 1.00 37.91 65 THR A CA 1
ATOM 458 C C . THR A 1 65 ? -22.509 38.712 -45.893 1.00 37.91 65 THR A C 1
ATOM 460 O O . THR A 1 65 ? -23.602 39.233 -46.126 1.00 37.91 65 THR A O 1
ATOM 463 N N . GLN A 1 66 ? -21.888 38.891 -44.722 1.00 38.62 66 GLN A N 1
ATOM 464 C CA . GLN A 1 66 ? -22.216 40.053 -43.891 1.00 38.62 66 GLN A CA 1
ATOM 465 C C . GLN A 1 66 ? -21.004 40.613 -43.134 1.00 38.62 66 GLN A C 1
ATOM 467 O O . GLN A 1 66 ? -20.092 39.898 -42.731 1.00 38.62 66 GLN A O 1
ATOM 472 N N . GLU A 1 67 ? -20.998 41.936 -43.029 1.00 48.66 67 GLU A N 1
ATOM 473 C CA . GLU A 1 67 ? -19.870 42.806 -42.707 1.00 48.66 67 GLU A CA 1
ATOM 474 C C . GLU A 1 67 ? -19.988 43.310 -41.258 1.00 48.66 67 GLU A C 1
ATOM 476 O O . GLU A 1 67 ? -21.025 43.861 -40.889 1.00 48.66 67 GLU A O 1
ATOM 481 N N . ALA A 1 68 ? -18.947 43.141 -40.431 1.00 40.91 68 ALA A N 1
ATOM 482 C CA . ALA A 1 68 ? -18.960 43.576 -39.029 1.00 40.91 68 ALA A CA 1
ATOM 483 C C . ALA A 1 68 ? -17.597 44.121 -38.546 1.00 40.91 68 ALA A C 1
ATOM 485 O O . ALA A 1 68 ? -16.756 43.406 -38.014 1.00 40.91 68 ALA A O 1
ATOM 486 N N . VAL A 1 69 ? -17.419 45.425 -38.772 1.00 36.66 69 VAL A N 1
ATOM 487 C CA . VAL A 1 69 ? -16.751 46.441 -37.927 1.00 36.66 69 VAL A CA 1
ATOM 488 C C . VAL A 1 69 ? -15.866 45.950 -36.758 1.00 36.66 69 VAL A C 1
ATOM 490 O O . VAL A 1 69 ? -16.353 45.391 -35.778 1.00 36.66 69 VAL A O 1
ATOM 493 N N . GLN A 1 70 ? -14.581 46.327 -36.788 1.00 46.88 70 GLN A N 1
ATOM 494 C CA . GLN A 1 70 ? -13.652 46.204 -35.651 1.00 46.88 70 GLN A CA 1
ATOM 495 C C . GLN A 1 70 ? -14.019 47.156 -34.488 1.00 46.88 70 GLN A C 1
ATOM 497 O O . GLN A 1 70 ? -14.219 48.350 -34.738 1.00 46.88 70 GLN A O 1
ATOM 502 N N . PRO A 1 71 ? -14.003 46.705 -33.219 1.00 46.84 71 PRO A N 1
ATOM 503 C CA . PRO A 1 71 ? -13.926 47.593 -32.063 1.00 46.84 71 PRO A CA 1
ATOM 504 C C . PRO A 1 71 ? -12.479 48.055 -31.808 1.00 46.84 71 PRO A C 1
ATOM 506 O O . PRO A 1 71 ? -11.514 47.340 -32.069 1.00 46.84 71 PRO A O 1
ATOM 509 N N . GLN A 1 72 ? -12.332 49.279 -31.300 1.00 40.84 72 GLN A N 1
ATOM 510 C CA . GLN A 1 72 ? -11.038 49.936 -31.100 1.00 40.84 72 GLN A CA 1
ATOM 511 C C . GLN A 1 72 ? -10.324 49.448 -29.830 1.00 40.84 72 GLN A C 1
ATOM 513 O O . GLN A 1 72 ? -10.956 49.202 -28.804 1.00 40.84 72 GLN A O 1
ATOM 518 N N . SER A 1 73 ? -8.992 49.395 -29.881 1.00 43.16 73 SER A N 1
ATOM 519 C CA . SER A 1 73 ? -8.129 49.113 -28.732 1.00 43.16 73 SER A CA 1
ATOM 520 C C . SER A 1 73 ? -8.208 50.221 -27.674 1.00 43.16 73 SER A C 1
ATOM 522 O O . SER A 1 73 ? -7.793 51.355 -27.929 1.00 43.16 73 SER A O 1
ATOM 524 N N . VAL A 1 74 ? -8.676 49.876 -26.476 1.00 47.25 74 VAL A N 1
ATOM 525 C CA . VAL A 1 74 ? -8.506 50.685 -25.259 1.00 47.25 74 VAL A CA 1
ATOM 526 C C . VAL A 1 74 ? -7.131 50.343 -24.662 1.00 47.25 74 VAL A C 1
ATOM 528 O O . VAL A 1 74 ? -6.792 49.159 -24.631 1.00 47.25 74 VAL A O 1
ATOM 531 N N . PRO A 1 75 ? -6.309 51.314 -24.221 1.00 50.25 75 PRO A N 1
ATOM 532 C CA . PRO A 1 75 ? -5.046 50.995 -23.563 1.00 50.25 75 PRO A CA 1
ATOM 533 C C . PRO A 1 75 ? -5.325 50.372 -22.191 1.00 50.25 75 PRO A C 1
ATOM 535 O O . PRO A 1 75 ? -6.041 50.960 -21.381 1.00 50.25 75 PRO A O 1
ATOM 538 N N . ALA A 1 76 ? -4.770 49.185 -21.943 1.00 46.06 76 ALA A N 1
ATOM 539 C CA . ALA A 1 76 ? -4.778 48.580 -20.617 1.00 46.06 76 ALA A CA 1
ATOM 540 C C . ALA A 1 76 ? -3.894 49.406 -19.670 1.00 46.06 76 ALA A C 1
ATOM 542 O O . ALA A 1 76 ? -2.803 49.832 -20.059 1.00 46.06 76 ALA A O 1
ATOM 543 N N . GLU A 1 77 ? -4.369 49.636 -18.447 1.00 48.94 77 GLU A N 1
ATOM 544 C CA . GLU A 1 77 ? -3.560 50.256 -17.399 1.00 48.94 77 GLU A CA 1
ATOM 545 C C . GLU A 1 77 ? -2.428 49.314 -16.971 1.00 48.94 77 GLU A C 1
ATOM 547 O O . GLU A 1 77 ? -2.592 48.097 -16.878 1.00 48.94 77 GLU A O 1
ATOM 552 N N . GLU A 1 78 ? -1.261 49.906 -16.742 1.00 55.38 78 GLU A N 1
ATOM 553 C CA . GLU A 1 78 ? -0.047 49.234 -16.293 1.00 55.38 78 GLU A CA 1
ATOM 554 C C . GLU A 1 78 ? -0.247 48.752 -14.841 1.00 55.38 78 GLU A C 1
ATOM 556 O O . GLU A 1 78 ? -0.600 49.572 -13.985 1.00 55.38 78 GLU A O 1
ATOM 561 N N . PRO A 1 79 ? -0.080 47.451 -14.529 1.00 60.16 79 PRO A N 1
ATOM 562 C CA . PRO A 1 79 ? -0.236 46.971 -13.160 1.00 60.16 79 PRO A CA 1
ATOM 563 C C . PRO A 1 79 ? 0.853 47.582 -12.263 1.00 60.16 79 PRO A C 1
ATOM 565 O O . PRO A 1 79 ? 1.996 47.729 -12.706 1.00 60.16 79 PRO A O 1
ATOM 568 N N . PRO A 1 80 ? 0.538 47.942 -11.004 1.00 58.81 80 PRO A N 1
ATOM 569 C CA . PRO A 1 80 ? 1.528 48.505 -10.096 1.00 58.81 80 PRO A CA 1
ATOM 570 C C . PRO A 1 80 ? 2.668 47.510 -9.857 1.00 58.81 80 PRO A C 1
ATOM 572 O O . PRO A 1 80 ? 2.441 46.309 -9.704 1.00 58.81 80 PRO A O 1
ATOM 575 N N . ALA A 1 81 ? 3.898 48.027 -9.822 1.00 59.38 81 ALA A N 1
ATOM 576 C CA . ALA A 1 81 ? 5.085 47.227 -9.548 1.00 59.38 81 ALA A CA 1
ATOM 577 C C . ALA A 1 81 ? 4.963 46.512 -8.185 1.00 59.38 81 ALA A C 1
ATOM 579 O O . ALA A 1 81 ? 4.466 47.126 -7.236 1.00 59.38 81 ALA A O 1
ATOM 580 N N . PRO A 1 82 ? 5.423 45.251 -8.068 1.00 52.50 82 PRO A N 1
ATOM 581 C CA . PRO A 1 82 ? 5.376 44.524 -6.807 1.00 52.50 82 PRO A CA 1
ATOM 582 C C . PRO A 1 82 ? 6.211 45.241 -5.741 1.00 52.50 82 PRO A C 1
ATOM 584 O O . PRO A 1 82 ? 7.326 45.699 -6.008 1.00 52.50 82 PRO A O 1
ATOM 587 N N . GLU A 1 83 ? 5.665 45.329 -4.529 1.00 57.91 83 GLU A N 1
ATOM 588 C CA . GLU A 1 83 ? 6.406 45.805 -3.362 1.00 57.91 83 GLU A CA 1
ATOM 589 C C . GLU A 1 83 ? 7.591 44.863 -3.072 1.00 57.91 83 GLU A C 1
ATOM 591 O O . GLU A 1 83 ? 7.491 43.656 -3.320 1.00 57.91 83 GLU A O 1
ATOM 596 N N . PRO A 1 84 ? 8.733 45.383 -2.582 1.00 61.66 84 PRO A N 1
ATOM 597 C CA . PRO A 1 84 ? 9.850 44.530 -2.198 1.00 61.66 84 PRO A CA 1
ATOM 598 C C . PRO A 1 84 ? 9.420 43.590 -1.058 1.00 61.66 84 PRO A C 1
ATOM 600 O O . PRO A 1 84 ? 8.658 44.018 -0.186 1.00 61.66 84 PRO A O 1
ATOM 603 N N . PRO A 1 85 ? 9.898 42.331 -1.036 1.00 58.75 85 PRO A N 1
ATOM 604 C CA . PRO A 1 85 ? 9.561 41.396 0.029 1.00 58.75 85 PRO A CA 1
ATOM 605 C C . PRO A 1 85 ? 9.983 41.960 1.389 1.00 58.75 85 PRO A C 1
ATOM 607 O O . PRO A 1 85 ? 11.044 42.577 1.516 1.00 58.75 85 PRO A O 1
ATOM 610 N N . ALA A 1 86 ? 9.134 41.754 2.397 1.00 53.91 86 ALA A N 1
ATOM 611 C CA . ALA A 1 86 ? 9.441 42.116 3.773 1.00 53.91 86 ALA A CA 1
ATOM 612 C C . ALA A 1 86 ? 10.692 41.364 4.253 1.00 53.91 86 ALA A C 1
ATOM 614 O O . ALA A 1 86 ? 10.884 40.200 3.900 1.00 53.91 86 ALA A O 1
ATOM 615 N N . GLU A 1 87 ? 11.530 42.033 5.050 1.00 53.06 87 GLU A N 1
ATOM 616 C CA . GLU A 1 87 ? 12.735 41.425 5.617 1.00 53.06 87 GLU A CA 1
ATOM 617 C C . GLU A 1 87 ? 12.369 40.196 6.460 1.00 53.06 87 GLU A C 1
ATOM 619 O O . GLU A 1 87 ? 11.536 40.257 7.368 1.00 53.06 87 GLU A O 1
ATOM 624 N N . GLU A 1 88 ? 13.002 39.077 6.121 1.00 54.69 88 GLU A N 1
ATOM 625 C CA . GLU A 1 88 ? 12.918 37.809 6.833 1.00 54.69 88 GLU A CA 1
ATOM 626 C C . GLU A 1 88 ? 13.490 37.994 8.254 1.00 54.69 88 GLU A C 1
ATOM 628 O O . GLU A 1 88 ? 14.582 38.556 8.397 1.00 54.69 88 GLU A O 1
ATOM 633 N N . PRO A 1 89 ? 12.771 37.601 9.323 1.00 55.31 89 PRO A N 1
ATOM 634 C CA . PRO A 1 89 ? 13.256 37.797 10.685 1.00 55.31 89 PRO A CA 1
ATOM 635 C C . PRO A 1 89 ? 14.506 36.946 10.938 1.00 55.31 89 PRO A C 1
ATOM 637 O O . PRO A 1 89 ? 14.520 35.753 10.637 1.00 55.31 89 PRO A O 1
ATOM 640 N N . GLU A 1 90 ? 15.546 37.555 11.519 1.00 57.06 90 GLU A N 1
ATOM 641 C CA . GLU A 1 90 ? 16.793 36.853 11.849 1.00 57.06 90 GLU A CA 1
ATOM 642 C C . GLU A 1 90 ? 16.525 35.613 12.729 1.00 57.06 90 GLU A C 1
ATOM 644 O O . GLU A 1 90 ? 15.684 35.674 13.635 1.00 57.06 90 GLU A O 1
ATOM 649 N N . PRO A 1 91 ? 17.239 34.492 12.501 1.00 50.47 91 PRO A N 1
ATOM 650 C CA . PRO A 1 91 ? 17.014 33.261 13.244 1.00 50.47 91 PRO A CA 1
ATOM 651 C C . PRO A 1 91 ? 17.304 33.463 14.732 1.00 50.47 91 PRO A C 1
ATOM 653 O O . PRO A 1 91 ? 18.402 33.863 15.131 1.00 50.47 91 PRO A O 1
ATOM 656 N N . ILE A 1 92 ? 16.311 33.140 15.559 1.00 49.44 92 ILE A N 1
ATOM 657 C CA . ILE A 1 92 ? 16.467 33.084 17.008 1.00 49.44 92 ILE A CA 1
ATOM 658 C C . ILE A 1 92 ? 17.430 31.935 17.313 1.00 49.44 92 ILE A C 1
ATOM 660 O O . ILE A 1 92 ? 17.141 30.778 17.023 1.00 49.44 92 ILE A O 1
ATOM 664 N N . VAL A 1 93 ? 18.584 32.264 17.892 1.00 48.62 93 VAL A N 1
ATOM 665 C CA . VAL A 1 93 ? 19.526 31.266 18.404 1.00 48.62 93 VAL A CA 1
ATOM 666 C C . VAL A 1 93 ? 18.913 30.647 19.658 1.00 48.62 93 VAL A C 1
ATOM 668 O O . VAL A 1 93 ? 18.946 31.257 20.726 1.00 48.62 93 VAL A O 1
ATOM 671 N N . GLU A 1 94 ? 18.340 29.452 19.527 1.00 47.72 94 GLU A N 1
ATOM 672 C CA . GLU A 1 94 ? 18.017 28.619 20.683 1.00 47.72 94 GLU A CA 1
ATOM 673 C C . GLU A 1 94 ? 19.320 28.165 21.355 1.00 47.72 94 GLU A C 1
ATOM 675 O O . GLU A 1 94 ? 20.232 27.654 20.700 1.00 47.72 94 GLU A O 1
ATOM 680 N N . GLU A 1 95 ? 19.435 28.389 22.667 1.00 48.69 95 GLU A N 1
ATOM 681 C CA . GLU A 1 95 ? 20.565 27.878 23.442 1.00 48.69 95 GLU A CA 1
ATOM 682 C C . GLU A 1 95 ? 20.429 26.361 23.623 1.00 48.69 95 GLU A C 1
ATOM 684 O O . GLU A 1 95 ? 19.442 25.864 24.165 1.00 48.69 95 GLU A O 1
ATOM 689 N N . GLU A 1 96 ? 21.460 25.641 23.186 1.00 50.81 96 GLU A N 1
ATOM 690 C CA . GLU A 1 96 ? 21.619 24.194 23.326 1.00 50.81 96 GLU A CA 1
ATOM 691 C C . GLU A 1 96 ? 21.469 23.767 24.807 1.00 50.81 96 GLU A C 1
ATOM 693 O O . GLU A 1 96 ? 22.242 24.229 25.658 1.00 50.81 96 GLU A O 1
ATOM 698 N N . PRO A 1 97 ? 20.491 22.908 25.164 1.00 51.72 97 PRO A N 1
ATOM 699 C CA . PRO A 1 97 ? 20.313 22.477 26.544 1.00 51.72 97 PRO A CA 1
ATOM 700 C C . PRO A 1 97 ? 21.498 21.611 26.984 1.00 51.72 97 PRO A C 1
ATOM 702 O O . PRO A 1 97 ? 21.874 20.646 26.321 1.00 51.72 97 PRO A O 1
ATOM 705 N N . ALA A 1 98 ? 22.087 21.963 28.129 1.00 50.34 98 ALA A N 1
ATOM 706 C CA . ALA A 1 98 ? 23.287 21.313 28.640 1.00 50.34 98 ALA A CA 1
ATOM 707 C C . ALA A 1 98 ? 23.102 19.795 28.819 1.00 50.34 98 ALA A C 1
ATOM 709 O O . ALA A 1 98 ? 22.132 19.345 29.433 1.00 50.34 98 ALA A O 1
ATOM 710 N N . ALA A 1 99 ? 24.076 19.024 28.328 1.00 54.78 99 ALA A N 1
ATOM 711 C CA . ALA A 1 99 ? 24.075 17.569 28.414 1.00 54.78 99 ALA A CA 1
ATOM 712 C C . ALA A 1 99 ? 23.923 17.065 29.869 1.00 54.78 99 ALA A C 1
ATOM 714 O O . ALA A 1 99 ? 24.576 17.607 30.772 1.00 54.78 99 ALA A O 1
ATOM 715 N N . PRO A 1 100 ? 23.114 16.014 30.110 1.00 64.50 100 PRO A N 1
ATOM 716 C CA . PRO A 1 100 ? 23.041 15.370 31.416 1.00 64.50 100 PRO A CA 1
ATOM 717 C C . PRO A 1 100 ? 24.390 14.719 31.788 1.00 64.50 100 PRO A C 1
ATOM 719 O O . PRO A 1 100 ? 25.183 14.375 30.904 1.00 64.50 100 PRO A O 1
ATOM 722 N N . PRO A 1 101 ? 24.688 14.559 33.091 1.00 64.19 101 PRO A N 1
ATOM 723 C CA . PRO A 1 101 ? 25.875 13.832 33.533 1.00 64.19 101 PRO A CA 1
ATOM 724 C C . PRO A 1 101 ? 25.802 12.352 33.110 1.00 64.19 101 PRO A C 1
ATOM 726 O O . PRO A 1 101 ? 24.704 11.825 32.950 1.00 64.19 101 PRO A O 1
ATOM 729 N N . PRO A 1 102 ? 26.948 11.667 32.943 1.00 54.72 102 PRO A N 1
ATOM 730 C CA . PRO A 1 102 ? 26.957 10.245 32.616 1.00 54.72 102 PRO A CA 1
ATOM 731 C C . PRO A 1 102 ? 26.429 9.420 33.795 1.00 54.72 102 PRO A C 1
ATOM 733 O O . PRO A 1 102 ? 26.946 9.545 34.908 1.00 54.72 102 PRO A O 1
ATOM 736 N N . ASP A 1 103 ? 25.432 8.576 33.534 1.00 49.50 103 ASP A N 1
ATOM 737 C CA . ASP A 1 103 ? 24.904 7.623 34.511 1.00 49.50 103 ASP A CA 1
ATOM 738 C C . ASP A 1 103 ? 25.949 6.564 34.901 1.00 49.50 103 ASP A C 1
ATOM 740 O O . ASP A 1 103 ? 26.796 6.155 34.100 1.00 49.50 103 ASP A O 1
ATOM 744 N N . GLU A 1 104 ? 25.893 6.135 36.162 1.00 45.59 104 GLU A N 1
ATOM 745 C CA . GLU A 1 104 ? 26.790 5.125 36.727 1.00 45.59 104 GLU A CA 1
ATOM 746 C C . GLU A 1 104 ? 26.399 3.709 36.264 1.00 45.59 104 GLU A C 1
ATOM 748 O O . GLU A 1 104 ? 25.220 3.361 36.200 1.00 45.59 104 GLU A O 1
ATOM 753 N N . GLU A 1 105 ? 27.397 2.869 35.969 1.00 48.38 105 GLU A N 1
ATOM 754 C CA . GLU A 1 105 ? 27.194 1.468 35.574 1.00 48.38 105 GLU A CA 1
ATOM 755 C C . GLU A 1 105 ? 26.487 0.664 36.690 1.00 48.38 105 GLU A C 1
ATOM 757 O O . GLU A 1 105 ? 27.000 0.610 37.815 1.00 48.38 105 GLU A O 1
ATOM 762 N N . PRO A 1 106 ? 25.365 -0.032 36.414 1.00 49.47 106 PRO A N 1
ATOM 763 C CA . PRO A 1 106 ? 24.833 -1.026 37.337 1.00 49.47 106 PRO A CA 1
ATOM 764 C C . PRO A 1 106 ? 25.724 -2.278 37.330 1.00 49.47 106 PRO A C 1
ATOM 766 O O . PRO A 1 106 ? 26.150 -2.761 36.281 1.00 49.47 106 PRO A O 1
ATOM 769 N N . ALA A 1 107 ? 26.018 -2.799 38.521 1.00 43.25 107 ALA A N 1
ATOM 770 C CA . ALA A 1 107 ? 26.918 -3.934 38.705 1.00 43.25 107 ALA A CA 1
ATOM 771 C C . ALA A 1 107 ? 26.346 -5.260 38.165 1.00 43.25 107 ALA A C 1
ATOM 773 O O . ALA A 1 107 ? 25.142 -5.497 38.218 1.00 43.25 107 ALA A O 1
ATOM 774 N N . GLU A 1 108 ? 27.238 -6.149 37.716 1.00 46.53 108 GLU A N 1
ATOM 775 C CA . GLU A 1 108 ? 26.908 -7.508 37.268 1.00 46.53 108 GLU A CA 1
ATOM 776 C C . GLU A 1 108 ? 26.235 -8.338 38.383 1.00 46.53 108 GLU A C 1
ATOM 778 O O . GLU A 1 108 ? 26.831 -8.566 39.441 1.00 46.53 108 GLU A O 1
ATOM 783 N N . GLU A 1 109 ? 25.037 -8.871 38.119 1.00 50.25 109 GLU A N 1
ATOM 784 C CA . GLU A 1 109 ? 24.462 -9.981 38.892 1.00 50.25 109 GLU A CA 1
ATOM 785 C C . GLU A 1 109 ? 24.815 -11.346 38.256 1.00 50.25 109 GLU A C 1
ATOM 787 O O . GLU A 1 109 ? 24.947 -11.452 37.033 1.00 50.25 109 GLU A O 1
ATOM 792 N N . PRO A 1 110 ? 25.008 -12.410 39.062 1.00 61.12 110 PRO A N 1
ATOM 793 C CA . PRO A 1 110 ? 25.407 -13.730 38.574 1.00 61.12 110 PRO A CA 1
ATOM 794 C C . PRO A 1 110 ? 24.234 -14.524 37.957 1.00 61.12 110 PRO A C 1
ATOM 796 O O . PRO A 1 110 ? 23.077 -14.285 38.300 1.00 61.12 110 PRO A O 1
ATOM 799 N N . PRO A 1 111 ? 24.511 -15.518 37.088 1.00 53.19 111 PRO A N 1
ATOM 800 C CA . PRO A 1 111 ? 23.473 -16.262 36.376 1.00 53.19 111 PRO A CA 1
ATOM 801 C C . PRO A 1 111 ? 22.676 -17.206 37.289 1.00 53.19 111 PRO A C 1
ATOM 803 O O . PRO A 1 111 ? 23.249 -17.906 38.128 1.00 53.19 111 PRO A O 1
ATOM 806 N N . ALA A 1 112 ? 21.361 -17.264 37.067 1.00 41.97 112 ALA A N 1
ATOM 807 C CA . ALA A 1 112 ? 20.453 -18.212 37.709 1.00 41.97 112 ALA A CA 1
ATOM 808 C C . ALA A 1 112 ? 20.558 -19.627 37.100 1.00 41.97 112 ALA A C 1
ATOM 810 O O . ALA A 1 112 ? 20.901 -19.791 35.928 1.00 41.97 112 ALA A O 1
ATOM 811 N N . GLU A 1 113 ? 20.268 -20.647 37.911 1.00 44.03 113 GLU A N 1
ATOM 812 C CA . GLU A 1 113 ? 20.342 -22.065 37.532 1.00 44.03 113 GLU A CA 1
ATOM 813 C C . GLU A 1 113 ? 19.200 -22.498 36.593 1.00 44.03 113 GLU A C 1
ATOM 815 O O . GLU A 1 113 ? 18.060 -22.055 36.724 1.00 44.03 113 GLU A O 1
ATOM 820 N N . GLU A 1 114 ? 19.502 -23.425 35.678 1.00 47.19 114 GLU A N 1
ATOM 821 C CA . GLU A 1 114 ? 18.505 -24.104 34.844 1.00 47.19 114 GLU A CA 1
ATOM 822 C C . GLU A 1 114 ? 17.624 -25.044 35.688 1.00 47.19 114 GLU A C 1
ATOM 824 O O . GLU A 1 114 ? 18.128 -25.861 36.463 1.00 47.19 114 GLU A O 1
ATOM 829 N N . VAL A 1 115 ? 16.307 -24.995 35.472 1.00 49.59 115 VAL A N 1
ATOM 830 C CA . VAL A 1 115 ? 15.328 -25.953 36.014 1.00 49.59 115 VAL A CA 1
ATOM 831 C C . VAL A 1 115 ? 14.637 -26.641 34.825 1.00 49.59 115 VAL A C 1
ATOM 833 O O . VAL A 1 115 ? 14.272 -25.950 33.873 1.00 49.59 115 VAL A O 1
ATOM 836 N N . PRO A 1 116 ? 14.506 -27.983 34.802 1.00 54.03 116 PRO A N 1
ATOM 837 C CA . PRO A 1 116 ? 14.039 -28.704 33.619 1.00 54.03 116 PRO A CA 1
ATOM 838 C C . PRO A 1 116 ? 12.523 -28.599 33.412 1.00 54.03 116 PRO A C 1
ATOM 840 O O . PRO A 1 116 ? 11.760 -28.468 34.365 1.00 54.03 116 PRO A O 1
ATOM 843 N N . ALA A 1 117 ? 12.100 -28.719 32.152 1.00 39.53 117 ALA A N 1
ATOM 844 C CA . ALA A 1 117 ? 10.695 -28.727 31.757 1.00 39.53 117 ALA A CA 1
ATOM 845 C C . ALA A 1 117 ? 9.957 -30.002 32.209 1.00 39.53 117 ALA A C 1
ATOM 847 O O . ALA A 1 117 ? 10.481 -31.108 32.058 1.00 39.53 117 ALA A O 1
ATOM 848 N N . GLU A 1 118 ? 8.715 -29.837 32.668 1.00 39.50 118 GLU A N 1
ATOM 849 C CA . GLU A 1 118 ? 7.721 -30.909 32.793 1.00 39.50 118 GLU A CA 1
ATOM 850 C C . GLU A 1 118 ? 6.640 -30.752 31.708 1.00 39.50 118 GLU A C 1
ATOM 852 O O . GLU A 1 118 ? 6.228 -29.640 31.375 1.00 39.50 118 GLU A O 1
ATOM 857 N N . GLU A 1 119 ? 6.202 -31.877 31.137 1.00 48.19 119 GLU A N 1
ATOM 858 C CA . GLU A 1 119 ? 5.074 -31.959 30.201 1.00 48.19 119 GLU A CA 1
ATOM 859 C C . GLU A 1 119 ? 3.734 -31.800 30.948 1.00 48.19 119 GLU A C 1
ATOM 861 O O . GLU A 1 119 ? 3.551 -32.450 31.982 1.00 48.19 119 GLU A O 1
ATOM 866 N N . PRO A 1 120 ? 2.749 -31.047 30.422 1.00 48.72 120 PRO A N 1
ATOM 867 C CA . PRO A 1 120 ? 1.353 -31.208 30.808 1.00 48.72 120 PRO A CA 1
ATOM 868 C C . PRO A 1 120 ? 0.686 -32.332 29.993 1.00 48.72 120 PRO A C 1
ATOM 870 O O . PRO A 1 120 ? 0.976 -32.533 28.812 1.00 48.72 120 PRO A O 1
ATOM 873 N N . ALA A 1 121 ? -0.193 -33.082 30.656 1.00 38.66 121 ALA A N 1
ATOM 874 C CA . ALA A 1 121 ? -0.808 -34.306 30.147 1.00 38.66 121 ALA A CA 1
ATOM 875 C C . ALA A 1 121 ? -2.103 -34.074 29.341 1.00 38.66 121 ALA A C 1
ATOM 877 O O . ALA A 1 121 ? -2.650 -32.976 29.300 1.00 38.66 121 ALA A O 1
ATOM 878 N N . GLU A 1 122 ? -2.591 -35.154 28.725 1.00 46.88 122 GLU A N 1
ATOM 879 C CA . GLU A 1 122 ? -3.893 -35.252 28.055 1.00 46.88 122 GLU A CA 1
ATOM 880 C C . GLU A 1 122 ? -5.065 -34.988 29.026 1.00 46.88 122 GLU A C 1
ATOM 882 O O . GLU A 1 122 ? -5.093 -35.561 30.117 1.00 46.88 122 GLU A O 1
ATOM 887 N N . GLU A 1 123 ? -6.081 -34.235 28.587 1.00 40.25 123 GLU A N 1
ATOM 888 C CA . GLU A 1 123 ? -7.432 -34.262 29.174 1.00 40.25 123 GLU A CA 1
ATOM 889 C C . GLU A 1 123 ? -8.462 -34.817 28.164 1.00 40.25 123 GLU A C 1
ATOM 891 O O . GLU A 1 123 ? -8.261 -34.672 26.954 1.00 40.25 123 GLU A O 1
ATOM 896 N N . PRO A 1 124 ? -9.533 -35.503 28.621 1.00 52.09 124 PRO A N 1
ATOM 897 C CA . PRO A 1 124 ? -10.470 -36.212 27.747 1.00 52.09 124 PRO A CA 1
ATOM 898 C C . PRO A 1 124 ? -11.765 -35.442 27.426 1.00 52.09 124 PRO A C 1
ATOM 900 O O . PRO A 1 124 ? -12.336 -34.771 28.283 1.00 52.09 124 PRO A O 1
ATOM 903 N N . ASP A 1 125 ? -12.300 -35.673 26.223 1.00 38.53 125 ASP A N 1
ATOM 904 C CA . ASP A 1 125 ? -13.661 -35.288 25.818 1.00 38.53 125 ASP A CA 1
ATOM 905 C C . ASP A 1 125 ? -14.753 -35.832 26.758 1.00 38.53 125 ASP A C 1
ATOM 907 O O . ASP A 1 125 ? -14.687 -36.975 27.228 1.00 38.53 125 ASP A O 1
ATOM 911 N N . SER A 1 126 ? -15.822 -35.052 26.953 1.00 35.56 126 SER A N 1
ATOM 912 C CA . SER A 1 126 ? -17.098 -35.501 27.537 1.00 35.56 126 SER A CA 1
ATOM 913 C C . SER A 1 126 ? -18.268 -34.591 27.130 1.00 35.56 126 SER A C 1
ATOM 915 O O . SER A 1 126 ? -18.634 -33.671 27.857 1.00 35.56 126 SER A O 1
ATOM 917 N N . GLU A 1 127 ? -18.893 -34.875 25.983 1.00 45.78 127 GLU A N 1
ATOM 918 C CA . GLU A 1 127 ? -20.239 -34.370 25.655 1.00 45.78 127 GLU A CA 1
ATOM 919 C C . GLU A 1 127 ? -21.308 -34.977 26.584 1.00 45.78 127 GLU A C 1
ATOM 921 O O . GLU A 1 127 ? -21.191 -36.132 27.014 1.00 45.78 127 GLU A O 1
ATOM 926 N N . PRO A 1 128 ? -22.420 -34.253 26.794 1.00 49.22 128 PRO A N 1
ATOM 927 C CA . PRO A 1 128 ? -23.720 -34.921 26.770 1.00 49.22 128 PRO A CA 1
ATOM 928 C C . PRO A 1 128 ? -24.778 -34.197 25.913 1.00 49.22 128 PRO A C 1
ATOM 930 O O . PRO A 1 128 ? -25.014 -32.998 26.046 1.00 49.22 128 PRO A O 1
ATOM 933 N N . GLU A 1 129 ? -25.494 -34.972 25.093 1.00 47.53 129 GLU A N 1
ATOM 934 C CA . GLU A 1 129 ? -26.772 -34.572 24.487 1.00 47.53 129 GLU A CA 1
ATOM 935 C C . GLU A 1 129 ? -27.851 -34.326 25.563 1.00 47.53 129 GLU A C 1
ATOM 937 O O . GLU A 1 129 ? -27.876 -35.027 26.582 1.00 47.53 129 GLU A O 1
ATOM 942 N N . PRO A 1 130 ? -28.857 -33.483 25.273 1.00 50.47 130 PRO A N 1
ATOM 943 C CA . PRO A 1 130 ? -30.194 -33.668 25.823 1.00 50.47 130 PRO A CA 1
ATOM 944 C C . PRO A 1 130 ? -31.248 -33.936 24.737 1.00 50.47 130 PRO A C 1
ATOM 946 O O . PRO A 1 130 ? -31.254 -33.352 23.654 1.00 50.47 130 PRO A O 1
ATOM 949 N N . ALA A 1 131 ? -32.204 -34.794 25.082 1.00 37.28 131 ALA A N 1
ATOM 950 C CA . ALA A 1 131 ? -33.431 -35.038 24.332 1.00 37.28 131 ALA A CA 1
ATOM 951 C C . ALA A 1 131 ? -34.640 -35.022 25.288 1.00 37.28 131 ALA A C 1
ATOM 953 O O . ALA A 1 131 ? -34.461 -35.103 26.502 1.00 37.28 131 ALA A O 1
ATOM 954 N N . VAL A 1 132 ? -35.847 -35.062 24.702 1.00 34.19 132 VAL A N 1
ATOM 955 C CA . VAL A 1 132 ? -37.188 -35.272 25.311 1.00 34.19 132 VAL A CA 1
ATOM 956 C C . VAL A 1 132 ? -38.064 -34.016 25.508 1.00 34.19 132 VAL A C 1
ATOM 958 O O . VAL A 1 132 ? -38.034 -33.338 26.524 1.00 34.19 132 VAL A O 1
ATOM 961 N N . GLU A 1 133 ? -38.859 -33.783 24.458 1.00 33.69 133 GLU A N 1
ATOM 962 C CA . GLU A 1 133 ? -40.308 -33.484 24.367 1.00 33.69 133 GLU A CA 1
ATOM 963 C C . GLU A 1 133 ? -41.179 -33.117 25.600 1.00 33.69 133 GLU A C 1
ATOM 965 O O . GLU A 1 133 ? -41.153 -33.799 26.617 1.00 33.69 133 GLU A O 1
ATOM 970 N N . GLU A 1 134 ? -42.083 -32.148 25.341 1.00 34.34 134 GLU A N 1
ATOM 971 C CA . GLU A 1 134 ? -43.508 -31.993 25.760 1.00 34.34 134 GLU A CA 1
ATOM 972 C C . GLU A 1 134 ? -43.898 -32.100 27.264 1.00 34.34 134 GLU A C 1
ATOM 974 O O . GLU A 1 134 ? -43.565 -33.039 27.969 1.00 34.34 134 GLU A O 1
ATOM 979 N N . GLU A 1 135 ? -44.703 -31.183 27.826 1.00 31.77 135 GLU A N 1
ATOM 980 C CA . GLU A 1 135 ? -46.139 -31.069 27.503 1.00 31.77 135 GLU A CA 1
ATOM 981 C C . GLU A 1 135 ? -46.791 -29.698 27.826 1.00 31.77 135 GLU A C 1
ATOM 983 O O . GLU A 1 135 ? -46.205 -28.792 28.414 1.00 31.77 135 GLU A O 1
ATOM 988 N N . SER A 1 136 ? -48.053 -29.551 27.407 1.00 37.00 136 SER A N 1
ATOM 989 C CA . SER A 1 136 ? -48.854 -28.316 27.422 1.00 37.00 136 SER A CA 1
ATOM 990 C C . SER A 1 136 ? -49.486 -27.921 28.770 1.00 37.00 136 SER A C 1
ATOM 992 O O . SER A 1 136 ? -49.906 -28.788 29.533 1.00 37.00 136 SER A O 1
ATOM 994 N N . GLY A 1 137 ? -49.757 -26.621 28.969 1.00 32.06 137 GLY A N 1
ATOM 995 C CA . GLY A 1 137 ? -50.555 -26.128 30.105 1.00 32.06 137 GLY A CA 1
ATOM 996 C C . GLY A 1 137 ? -51.185 -24.742 29.904 1.00 32.06 137 GLY A C 1
ATOM 997 O O . GLY A 1 137 ? -50.734 -23.766 30.488 1.00 32.06 137 GLY A O 1
ATOM 998 N N . ALA A 1 138 ? -52.247 -24.631 29.098 1.00 36.47 138 ALA A N 1
ATOM 999 C CA . ALA A 1 138 ? -52.970 -23.363 28.924 1.00 36.47 138 ALA A CA 1
ATOM 1000 C C . ALA A 1 138 ? -53.977 -23.091 30.063 1.00 36.47 138 ALA A C 1
ATOM 1002 O O . ALA A 1 138 ? -54.866 -23.907 30.313 1.00 36.47 138 ALA A O 1
ATOM 1003 N N . ALA A 1 139 ? -53.918 -21.899 30.667 1.00 33.25 139 ALA A N 1
ATOM 1004 C CA . ALA A 1 139 ? -54.945 -21.359 31.564 1.00 33.25 139 ALA A CA 1
ATOM 1005 C C . ALA A 1 139 ? -55.297 -19.906 31.185 1.00 33.25 139 ALA A C 1
ATOM 1007 O O . ALA A 1 139 ? -54.521 -19.215 30.531 1.00 33.25 139 ALA A O 1
ATOM 1008 N N . GLN A 1 140 ? -56.519 -19.476 31.510 1.00 31.06 140 GLN A N 1
ATOM 1009 C CA . GLN A 1 140 ? -57.170 -18.295 30.923 1.00 31.06 140 GLN A CA 1
ATOM 1010 C C . GLN A 1 140 ? -57.227 -17.101 31.890 1.00 31.06 140 GLN A C 1
ATOM 1012 O O . GLN A 1 140 ? -57.258 -17.281 33.105 1.00 31.06 140 GLN A O 1
ATOM 1017 N N . ALA A 1 141 ? -57.314 -15.892 31.324 1.00 33.78 141 ALA A N 1
ATOM 1018 C CA . ALA A 1 141 ? -57.549 -14.629 32.034 1.00 33.78 141 ALA A CA 1
ATOM 1019 C C . ALA A 1 141 ? -58.884 -14.602 32.820 1.00 33.78 141 ALA A C 1
ATOM 1021 O O . ALA A 1 141 ? -59.777 -15.419 32.567 1.00 33.78 141 ALA A O 1
ATOM 1022 N N . PRO A 1 142 ? -59.053 -13.637 33.744 1.00 42.88 142 PRO A N 1
ATOM 1023 C CA . PRO A 1 142 ? -59.767 -12.394 33.391 1.00 42.88 142 PRO A CA 1
ATOM 1024 C C . PRO A 1 142 ? -58.993 -11.123 33.803 1.00 42.88 142 PRO A C 1
ATOM 1026 O O . PRO A 1 142 ? -58.349 -11.076 34.839 1.00 42.88 142 PRO A O 1
ATOM 1029 N N . GLU A 1 143 ? -58.929 -10.091 32.962 1.00 28.41 143 GLU A N 1
ATOM 1030 C CA . GLU A 1 143 ? -59.876 -8.954 32.932 1.00 28.41 143 GLU A CA 1
ATOM 1031 C C . GLU A 1 143 ? -60.020 -8.128 34.239 1.00 28.41 143 GLU A C 1
ATOM 1033 O O . GLU A 1 143 ? -60.938 -8.330 35.028 1.00 28.41 143 GLU A O 1
ATOM 1038 N N . ALA A 1 144 ? -59.244 -7.032 34.286 1.00 29.36 144 ALA A N 1
ATOM 1039 C CA . ALA A 1 144 ? -59.746 -5.648 34.170 1.00 29.36 144 ALA A CA 1
ATOM 1040 C C . ALA A 1 144 ? -59.763 -4.700 35.398 1.00 29.36 144 ALA A C 1
ATOM 1042 O O . ALA A 1 144 ? -60.342 -4.984 36.440 1.00 29.36 144 ALA A O 1
ATOM 1043 N N . ARG A 1 145 ? -59.400 -3.441 35.064 1.00 27.48 145 ARG A N 1
ATOM 1044 C CA . ARG A 1 145 ? -59.986 -2.151 35.513 1.00 27.48 145 ARG A CA 1
ATOM 1045 C C . ARG A 1 145 ? -59.503 -1.527 36.836 1.00 27.48 145 ARG A C 1
ATOM 1047 O O . ARG A 1 145 ? -59.729 -2.082 37.899 1.00 27.48 145 ARG A O 1
ATOM 1054 N N . GLY A 1 146 ? -59.076 -0.257 36.763 1.00 31.55 146 GLY A N 1
ATOM 1055 C CA . GLY A 1 146 ? -59.137 0.671 37.907 1.00 31.55 146 GLY A CA 1
ATOM 1056 C C . GLY A 1 146 ? -58.060 1.759 37.951 1.00 31.55 146 GLY A C 1
ATOM 1057 O O . GLY A 1 146 ? -57.074 1.606 38.654 1.00 31.55 146 GLY A O 1
ATOM 1058 N N . THR A 1 147 ? -58.259 2.871 37.241 1.00 35.06 147 THR A N 1
ATOM 1059 C CA . THR A 1 147 ? -57.572 4.153 37.508 1.00 35.06 147 THR A CA 1
ATOM 1060 C C . THR A 1 147 ? -58.142 4.841 38.750 1.00 35.06 147 THR A C 1
ATOM 1062 O O . THR A 1 147 ? -59.360 4.794 38.898 1.00 35.06 147 THR A O 1
ATOM 1065 N N . GLU A 1 148 ? -57.307 5.551 39.524 1.00 32.72 148 GLU A N 1
ATOM 1066 C CA . GLU A 1 148 ? -57.480 6.938 40.048 1.00 32.72 148 GLU A CA 1
ATOM 1067 C C . GLU A 1 148 ? -56.451 7.194 41.178 1.00 32.72 148 GLU A C 1
ATOM 1069 O O . GLU A 1 148 ? -56.308 6.401 42.100 1.00 32.72 148 GLU A O 1
ATOM 1074 N N . GLU A 1 149 ? -55.507 8.118 40.973 1.00 37.69 149 GLU A N 1
ATOM 1075 C CA . GLU A 1 149 ? -55.462 9.450 41.617 1.00 37.69 149 GLU A CA 1
ATOM 1076 C C . GLU A 1 149 ? -55.472 9.438 43.162 1.00 37.69 149 GLU A C 1
ATOM 1078 O O . GLU A 1 149 ? -56.520 9.438 43.802 1.00 37.69 149 GLU A O 1
ATOM 1083 N N . ALA A 1 150 ? -54.279 9.532 43.764 1.00 34.06 150 ALA A N 1
ATOM 1084 C CA . ALA A 1 150 ? -54.107 9.772 45.197 1.00 34.06 150 ALA A CA 1
ATOM 1085 C C . ALA A 1 150 ? -54.037 11.281 45.498 1.00 34.06 150 ALA A C 1
ATOM 1087 O O . ALA A 1 150 ? -53.043 11.946 45.199 1.00 34.06 150 ALA A O 1
ATOM 1088 N N . THR A 1 151 ? -55.087 11.828 46.111 1.00 33.44 151 THR A N 1
ATOM 1089 C CA . THR A 1 151 ? -55.101 13.197 46.650 1.00 33.44 151 THR A CA 1
ATOM 1090 C C . THR A 1 151 ? -54.551 13.250 48.074 1.00 33.44 151 THR A C 1
ATOM 1092 O O . THR A 1 151 ? -54.983 12.492 48.938 1.00 33.44 151 THR A O 1
ATOM 1095 N N . THR A 1 152 ? -53.663 14.206 48.341 1.00 42.06 152 THR A N 1
ATOM 1096 C CA . THR A 1 152 ? -53.231 14.599 49.693 1.00 42.06 152 THR A CA 1
ATOM 1097 C C . THR A 1 152 ? -54.363 15.243 50.496 1.00 42.06 152 THR A C 1
ATOM 1099 O O . THR A 1 152 ? -54.871 16.283 50.072 1.00 42.06 152 THR A O 1
ATOM 1102 N N . GLU A 1 153 ? -54.661 14.721 51.689 1.00 35.19 153 GLU A N 1
ATOM 1103 C CA . GLU A 1 153 ? -55.360 15.455 52.757 1.00 35.19 153 GLU A CA 1
ATOM 1104 C C . GLU A 1 153 ? -54.658 15.258 54.113 1.00 35.19 153 GLU A C 1
ATOM 1106 O O . GLU A 1 153 ? -54.157 14.176 54.423 1.00 35.19 153 GLU A O 1
ATOM 1111 N N . ASP A 1 154 ? -54.607 16.335 54.903 1.00 42.81 154 ASP A N 1
ATOM 1112 C CA . ASP A 1 154 ? -54.052 16.374 56.259 1.00 42.81 154 ASP A CA 1
ATOM 1113 C C . ASP A 1 154 ? -54.852 15.491 57.236 1.00 42.81 154 ASP A C 1
ATOM 1115 O O . ASP A 1 154 ? -56.082 15.559 57.282 1.00 42.81 154 ASP A O 1
ATOM 1119 N N . ALA A 1 155 ? -54.157 14.743 58.100 1.00 37.94 155 ALA A N 1
ATOM 1120 C CA . ALA A 1 155 ? -54.769 13.994 59.198 1.00 37.94 155 ALA A CA 1
ATOM 1121 C C . ALA A 1 155 ? -54.497 14.668 60.557 1.00 37.94 155 ALA A C 1
ATOM 1123 O O . ALA A 1 155 ? -53.358 14.746 61.020 1.00 37.94 155 ALA A O 1
ATOM 1124 N N . GLU A 1 156 ? -55.557 15.152 61.212 1.00 36.47 156 GLU A N 1
ATOM 1125 C CA . GLU A 1 156 ? -55.495 15.697 62.573 1.00 36.47 156 GLU A CA 1
ATOM 1126 C C . GLU A 1 156 ? -55.110 14.630 63.613 1.00 36.47 156 GLU A C 1
ATOM 1128 O O . GLU A 1 156 ? -55.612 13.506 63.599 1.00 36.47 156 GLU A O 1
ATOM 1133 N N . LEU A 1 157 ? -54.299 15.035 64.597 1.00 37.00 157 LEU A N 1
ATOM 1134 C CA . LEU A 1 157 ? -54.026 14.267 65.815 1.00 37.00 157 LEU A CA 1
ATOM 1135 C C . LEU A 1 157 ? -55.313 14.060 66.632 1.00 37.00 157 LEU A C 1
ATOM 1137 O O . LEU A 1 157 ? -55.687 14.914 67.442 1.00 37.00 157 LEU A O 1
ATOM 1141 N N . GLN A 1 158 ? -55.965 12.909 66.469 1.00 36.47 158 GLN A N 1
ATOM 1142 C CA . GLN A 1 158 ? -56.998 12.453 67.398 1.00 36.47 158 GLN A CA 1
ATOM 1143 C C . GLN A 1 158 ? -56.356 11.712 68.573 1.00 36.47 158 GLN A C 1
ATOM 1145 O O . GLN A 1 158 ? -55.514 10.833 68.397 1.00 36.47 158 GLN A O 1
ATOM 1150 N N . ALA A 1 159 ? -56.748 12.085 69.792 1.00 39.31 159 ALA A N 1
ATOM 1151 C CA . ALA A 1 159 ? -56.330 11.377 70.993 1.00 39.31 159 ALA A CA 1
ATOM 1152 C C . ALA A 1 159 ? -57.037 10.017 71.051 1.00 39.31 159 ALA A C 1
ATOM 1154 O O . ALA A 1 159 ? -58.265 9.965 71.067 1.00 39.31 159 ALA A O 1
ATOM 1155 N N . ILE A 1 160 ? -56.254 8.941 71.103 1.00 32.19 160 ILE A N 1
ATOM 1156 C CA . ILE A 1 160 ? -56.758 7.578 71.273 1.00 32.19 160 ILE A CA 1
ATOM 1157 C C . ILE A 1 160 ? -57.382 7.468 72.672 1.00 32.19 160 ILE A C 1
ATOM 1159 O O . ILE A 1 160 ? -56.675 7.513 73.682 1.00 32.19 160 ILE A O 1
ATOM 1163 N N . GLU A 1 161 ? -58.709 7.331 72.738 1.00 38.97 161 GLU A N 1
ATOM 1164 C CA . GLU A 1 161 ? -59.349 6.728 73.906 1.00 38.97 161 GLU A CA 1
ATOM 1165 C C . GLU A 1 161 ? -58.933 5.255 73.929 1.00 38.97 161 GLU A C 1
ATOM 1167 O O . GLU A 1 161 ? -59.196 4.513 72.986 1.00 38.97 161 GLU A O 1
ATOM 1172 N N . VAL A 1 162 ? -58.227 4.851 74.986 1.00 36.66 162 VAL A N 1
ATOM 1173 C CA . VAL A 1 162 ? -57.831 3.456 75.199 1.00 36.66 162 VAL A CA 1
ATOM 1174 C C . VAL A 1 162 ? -59.105 2.645 75.422 1.00 36.66 162 VAL A C 1
ATOM 1176 O O . VAL A 1 162 ? -59.766 2.824 76.448 1.00 36.66 162 VAL A O 1
ATOM 1179 N N . GLU A 1 163 ? -59.460 1.786 74.463 1.00 41.59 163 GLU A N 1
ATOM 1180 C CA . GLU A 1 163 ? -60.536 0.814 74.659 1.00 41.59 163 GLU A CA 1
ATOM 1181 C C . GLU A 1 163 ? -60.203 -0.105 75.843 1.00 41.59 163 GLU A C 1
ATOM 1183 O O . GLU A 1 163 ? -59.048 -0.447 76.104 1.00 41.59 163 GLU A O 1
ATOM 1188 N N . GLU A 1 164 ? -61.240 -0.463 76.596 1.00 42.97 164 GLU A N 1
ATOM 1189 C CA . GLU A 1 164 ? -61.145 -1.293 77.793 1.00 42.97 164 GLU A CA 1
ATOM 1190 C C . GLU A 1 164 ? -60.730 -2.715 77.377 1.00 42.97 164 GLU A C 1
ATOM 1192 O O . GLU A 1 164 ? -61.544 -3.480 76.860 1.00 42.97 164 GLU A O 1
ATOM 1197 N N . ILE A 1 165 ? -59.433 -3.019 77.533 1.00 45.94 165 ILE A N 1
ATOM 1198 C CA . ILE A 1 165 ? -58.803 -4.277 77.104 1.00 45.94 165 ILE A CA 1
ATOM 1199 C C . ILE A 1 165 ? -59.557 -5.465 77.713 1.00 45.94 165 ILE A C 1
ATOM 1201 O O . ILE A 1 165 ? -59.866 -5.469 78.906 1.00 45.94 165 ILE A O 1
ATOM 1205 N N . GLU A 1 166 ? -59.845 -6.467 76.880 1.00 51.75 166 GLU A N 1
ATOM 1206 C CA . GLU A 1 166 ? -60.600 -7.660 77.262 1.00 51.75 166 GLU A CA 1
ATOM 1207 C C . GLU A 1 166 ? -59.940 -8.377 78.459 1.00 51.75 166 GLU A C 1
ATOM 1209 O O . GLU A 1 166 ? -58.715 -8.487 78.539 1.00 51.75 166 GLU A O 1
ATOM 1214 N N . GLU A 1 167 ? -60.749 -8.840 79.418 1.00 52.22 167 GLU A N 1
ATOM 1215 C CA . GLU A 1 167 ? -60.282 -9.445 80.675 1.00 52.22 167 GLU A CA 1
ATOM 1216 C C . GLU A 1 167 ? -59.665 -10.833 80.420 1.00 52.22 167 GLU A C 1
ATOM 1218 O O . GLU A 1 167 ? -60.315 -11.872 80.556 1.00 52.22 167 GLU A O 1
ATOM 1223 N N . ILE A 1 168 ? -58.389 -10.853 80.031 1.00 56.84 168 ILE A N 1
ATOM 1224 C CA . ILE A 1 168 ? -57.584 -12.072 79.948 1.00 56.84 168 ILE A CA 1
ATOM 1225 C C . ILE A 1 168 ? -57.240 -12.507 81.383 1.00 56.84 168 ILE A C 1
ATOM 1227 O O . ILE A 1 168 ? -56.664 -11.738 82.159 1.00 56.84 168 ILE A O 1
ATOM 1231 N N . ASP A 1 169 ? -57.558 -13.756 81.736 1.00 65.00 169 ASP A N 1
ATOM 1232 C CA . ASP A 1 169 ? -57.044 -14.431 82.939 1.00 65.00 169 ASP A CA 1
ATOM 1233 C C . ASP A 1 169 ? -55.848 -15.309 82.526 1.00 65.00 169 ASP A C 1
ATOM 1235 O O . ASP A 1 169 ? -56.034 -16.488 82.196 1.00 65.00 169 ASP A O 1
ATOM 1239 N N . PRO A 1 170 ? -54.620 -14.749 82.444 1.00 59.31 170 PRO A N 1
ATOM 1240 C CA . PRO A 1 170 ? -53.455 -15.507 82.020 1.00 59.31 170 PRO A CA 1
ATOM 1241 C C . PRO A 1 170 ? -53.164 -16.621 83.038 1.00 59.31 170 PRO A C 1
ATOM 1243 O O . PRO A 1 170 ? -53.290 -16.408 84.254 1.00 59.31 170 PRO A O 1
ATOM 1246 N N . PRO A 1 171 ? -52.752 -17.815 82.572 1.00 63.53 171 PRO A N 1
ATOM 1247 C CA . PRO A 1 171 ? -52.488 -18.955 83.434 1.00 63.53 171 PRO A CA 1
ATOM 1248 C C . PRO A 1 171 ? -51.363 -18.620 84.416 1.00 63.53 171 PRO A C 1
ATOM 1250 O O . PRO A 1 171 ? -50.196 -18.558 84.044 1.00 63.53 171 PRO A O 1
ATOM 1253 N N . SER A 1 172 ? -51.713 -18.436 85.692 1.00 64.94 172 SER A N 1
ATOM 1254 C CA . SER A 1 172 ? -50.748 -18.072 86.733 1.00 64.94 172 SER A CA 1
ATOM 1255 C C . SER A 1 172 ? -49.634 -19.116 86.848 1.00 64.94 172 SER A C 1
ATOM 1257 O O . SER A 1 172 ? -49.918 -20.283 87.147 1.00 64.94 172 SER A O 1
ATOM 1259 N N . GLY A 1 173 ? -48.379 -18.710 86.676 1.00 75.56 173 GLY A N 1
ATOM 1260 C CA . GLY A 1 173 ? -47.253 -19.636 86.693 1.00 75.56 173 GLY A CA 1
ATOM 1261 C C . GLY A 1 173 ? -45.944 -19.022 86.210 1.00 75.56 173 GLY A C 1
ATOM 1262 O O . GLY A 1 173 ? -45.515 -17.989 86.723 1.00 75.56 173 GLY A O 1
ATOM 1263 N N . ASN A 1 174 ? -45.307 -19.723 85.267 1.00 86.44 174 ASN A N 1
ATOM 1264 C CA . ASN A 1 174 ? -44.049 -19.326 84.639 1.00 86.44 174 ASN A CA 1
ATOM 1265 C C . ASN A 1 174 ? -44.253 -17.994 83.880 1.00 86.44 174 ASN A C 1
ATOM 1267 O O . ASN A 1 174 ? -45.177 -17.938 83.068 1.00 86.44 174 ASN A O 1
ATOM 1271 N N . PRO A 1 175 ? -43.411 -16.967 84.093 1.00 88.94 175 PRO A N 1
ATOM 1272 C CA . PRO A 1 175 ? -43.481 -15.681 83.387 1.00 88.94 175 PRO A CA 1
ATOM 1273 C C . PRO A 1 175 ? -43.596 -15.798 81.869 1.00 88.94 175 PRO A C 1
ATOM 1275 O O . PRO A 1 175 ? -44.454 -15.150 81.286 1.00 88.94 175 PRO A O 1
ATOM 1278 N N . THR A 1 176 ? -42.799 -16.662 81.234 1.00 86.44 176 THR A N 1
ATOM 1279 C CA . THR A 1 176 ? -42.852 -16.915 79.789 1.00 86.44 176 THR A CA 1
ATOM 1280 C C . THR A 1 176 ? -44.252 -17.359 79.364 1.00 86.44 176 THR A C 1
ATOM 1282 O O . THR A 1 176 ? -44.787 -16.863 78.386 1.00 86.44 176 THR A O 1
ATOM 1285 N N . ALA A 1 177 ? -44.908 -18.227 80.142 1.00 85.38 177 ALA A N 1
ATOM 1286 C CA . ALA A 1 177 ? -46.267 -18.682 79.842 1.00 85.38 177 ALA A CA 1
ATOM 1287 C C . ALA A 1 177 ? -47.344 -17.615 80.132 1.00 85.38 177 ALA A C 1
ATOM 1289 O O . ALA A 1 177 ? -48.402 -17.633 79.506 1.00 85.38 177 ALA A O 1
ATOM 1290 N N . GLU A 1 178 ? -47.094 -16.696 81.071 1.00 88.69 178 GLU A N 1
ATOM 1291 C CA . GLU A 1 178 ? -47.958 -15.533 81.317 1.00 88.69 178 GLU A CA 1
ATOM 1292 C C . GLU A 1 178 ? -47.860 -14.531 80.156 1.00 88.69 178 GLU A C 1
ATOM 1294 O O . GLU A 1 178 ? -48.889 -14.059 79.678 1.00 88.69 178 GLU A O 1
ATOM 1299 N N . CYS A 1 179 ? -46.647 -14.281 79.657 1.00 89.56 179 CYS A N 1
ATOM 1300 C CA . CYS A 1 179 ? -46.364 -13.424 78.506 1.00 89.56 179 CYS A CA 1
ATOM 1301 C C . CYS A 1 179 ? -46.894 -14.004 77.190 1.00 89.56 179 CYS A C 1
ATOM 1303 O O . CYS A 1 179 ? -47.624 -13.312 76.484 1.00 89.56 179 CYS A O 1
ATOM 1305 N N . GLN A 1 180 ? -46.683 -15.296 76.927 1.00 86.31 180 GLN A N 1
ATOM 1306 C CA . GLN A 1 180 ? -47.212 -15.975 75.735 1.00 86.31 180 GLN A CA 1
ATOM 1307 C C . GLN A 1 180 ? -48.744 -15.996 75.713 1.00 86.31 180 GLN A C 1
ATOM 1309 O O . GLN A 1 180 ? -49.358 -15.869 74.657 1.00 86.31 180 GLN A O 1
ATOM 1314 N N . ALA A 1 181 ? -49.392 -16.085 76.879 1.00 86.44 181 ALA A N 1
ATOM 1315 C CA . ALA A 1 181 ? -50.845 -15.946 76.982 1.00 86.44 181 ALA A CA 1
ATOM 1316 C C . ALA A 1 181 ? -51.353 -14.510 76.735 1.00 86.44 181 ALA A C 1
ATOM 1318 O O . ALA A 1 181 ? -52.552 -14.327 76.523 1.00 86.44 181 ALA A O 1
ATOM 1319 N N . ALA A 1 182 ? -50.464 -13.515 76.766 1.00 85.00 182 ALA A N 1
ATOM 1320 C CA . ALA A 1 182 ? -50.735 -12.112 76.465 1.00 85.00 182 ALA A CA 1
ATOM 1321 C C . ALA A 1 182 ? -50.180 -11.653 75.096 1.00 85.00 182 ALA A C 1
ATOM 1323 O O . ALA A 1 182 ? -50.393 -10.498 74.738 1.00 85.00 182 ALA A O 1
ATOM 1324 N N . GLY A 1 183 ? -49.531 -12.543 74.331 1.00 86.25 183 GLY A N 1
ATOM 1325 C CA . GLY A 1 183 ? -49.007 -12.261 72.987 1.00 86.25 183 GLY A CA 1
ATOM 1326 C C . GLY A 1 183 ? -47.546 -11.800 72.914 1.00 86.25 183 GLY A C 1
ATOM 1327 O O . GLY A 1 183 ? -47.207 -11.129 71.950 1.00 86.25 183 GLY A O 1
ATOM 1328 N N . PHE A 1 184 ? -46.713 -12.139 73.904 1.00 88.75 184 PHE A N 1
ATOM 1329 C CA . PHE A 1 184 ? -45.270 -11.840 73.947 1.00 88.75 184 PHE A CA 1
ATOM 1330 C C . PHE A 1 184 ? -44.458 -13.124 74.192 1.00 88.75 184 PHE A C 1
ATOM 1332 O O . PHE A 1 184 ? -44.938 -14.023 74.887 1.00 88.75 184 PHE A O 1
ATOM 1339 N N . ASP A 1 185 ? -43.224 -13.213 73.710 1.00 85.12 185 ASP A N 1
ATOM 1340 C CA . ASP A 1 185 ? -42.497 -14.489 73.631 1.00 85.12 185 ASP A CA 1
ATOM 1341 C C . ASP A 1 185 ? -41.906 -14.962 74.955 1.00 85.12 185 ASP A C 1
ATOM 1343 O O . ASP A 1 185 ? -42.031 -16.143 75.310 1.00 85.12 185 ASP A O 1
ATOM 1347 N N . TYR A 1 186 ? -41.326 -14.048 75.735 1.00 88.25 186 TYR A N 1
ATOM 1348 C CA . TYR A 1 186 ? -40.761 -14.353 77.045 1.00 88.25 186 TYR A CA 1
ATOM 1349 C C . TYR A 1 186 ? -41.038 -13.261 78.079 1.00 88.25 186 TYR A C 1
ATOM 1351 O O . TYR A 1 186 ? -41.628 -12.217 77.807 1.00 88.25 186 TYR A O 1
ATOM 1359 N N . GLY A 1 187 ? -40.651 -13.520 79.330 1.00 90.19 187 GLY A N 1
ATOM 1360 C CA . GLY A 1 187 ? -40.766 -12.506 80.363 1.00 90.19 187 GLY A CA 1
ATOM 1361 C C . GLY A 1 187 ? -39.977 -12.778 81.628 1.00 90.19 187 GLY A C 1
ATOM 1362 O O . GLY A 1 187 ? -39.529 -13.893 81.895 1.00 90.19 187 GLY A O 1
ATOM 1363 N N . VAL A 1 188 ? -39.868 -11.722 82.426 1.00 91.50 188 VAL A N 1
ATOM 1364 C CA . VAL A 1 188 ? -39.189 -11.659 83.717 1.00 91.50 188 VAL A CA 1
ATOM 1365 C C . VAL A 1 188 ? -40.194 -11.216 84.781 1.00 91.50 188 VAL A C 1
ATOM 1367 O O . VAL A 1 188 ? -40.745 -10.117 84.720 1.00 91.50 188 VAL A O 1
ATOM 1370 N N . LYS A 1 189 ? -40.436 -12.056 85.784 1.00 93.00 189 LYS A N 1
ATOM 1371 C CA . LYS A 1 189 ? -41.430 -11.850 86.847 1.00 93.00 189 LYS A CA 1
ATOM 1372 C C . LYS A 1 189 ? -40.803 -11.529 88.186 1.00 93.00 189 LYS A C 1
ATOM 1374 O O . LYS A 1 189 ? -39.803 -12.127 88.562 1.00 93.00 189 LYS A O 1
ATOM 1379 N N . LEU A 1 190 ? -41.436 -10.612 88.915 1.00 92.06 190 LEU A N 1
ATOM 1380 C CA . LEU A 1 190 ? -41.037 -10.146 90.239 1.00 92.06 190 LEU A CA 1
ATOM 1381 C C . LEU A 1 190 ? -42.125 -10.439 91.281 1.00 92.06 190 LEU A C 1
ATOM 1383 O O . LEU A 1 190 ? -43.107 -9.700 91.381 1.00 92.06 190 LEU A O 1
ATOM 1387 N N . ASP A 1 191 ? -41.934 -11.483 92.089 1.00 83.81 191 ASP A N 1
ATOM 1388 C CA . ASP A 1 191 ? -42.865 -11.888 93.156 1.00 83.81 191 ASP A CA 1
ATOM 1389 C C . ASP A 1 191 ? -42.545 -11.195 94.504 1.00 83.81 191 ASP A C 1
ATOM 1391 O O . ASP A 1 191 ? -41.991 -11.802 95.429 1.00 83.81 191 ASP A O 1
ATOM 1395 N N . THR A 1 192 ? -42.871 -9.896 94.642 1.00 70.75 192 THR A N 1
ATOM 1396 C CA . THR A 1 192 ? -42.588 -9.099 95.865 1.00 70.75 192 THR A CA 1
ATOM 1397 C C . THR A 1 192 ? -43.568 -7.967 96.178 1.00 70.75 192 THR A C 1
ATOM 1399 O O . THR A 1 192 ? -44.244 -7.455 95.296 1.00 70.75 192 THR A O 1
ATOM 1402 N N . GLY A 1 193 ? -43.537 -7.497 97.435 1.00 71.25 193 GLY A N 1
ATOM 1403 C CA . GLY A 1 193 ? -44.145 -6.232 97.875 1.00 71.25 193 GLY A CA 1
ATOM 1404 C C . GLY A 1 193 ? -43.191 -5.021 97.855 1.00 71.25 193 GLY A C 1
ATOM 1405 O O . GLY A 1 193 ? -42.250 -4.963 97.071 1.00 71.25 193 GLY A O 1
ATOM 1406 N N . GLU A 1 194 ? -43.441 -4.041 98.736 1.00 81.19 194 GLU A N 1
ATOM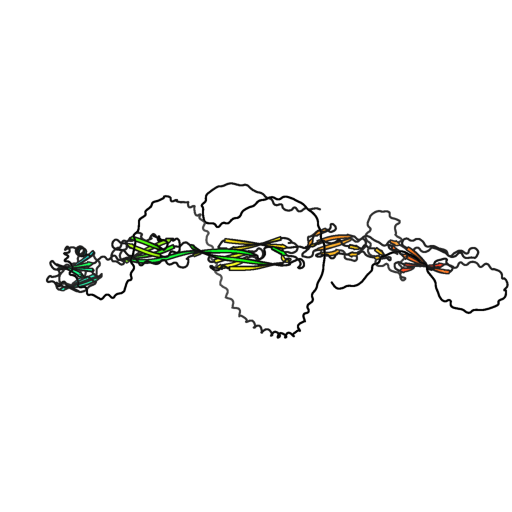 1407 C CA . GLU A 1 194 ? -42.743 -2.742 98.751 1.00 81.19 194 GLU A CA 1
ATOM 1408 C C . GLU A 1 194 ? -41.207 -2.854 98.830 1.00 81.19 194 GLU A C 1
ATOM 1410 O O . GLU A 1 194 ? -40.647 -3.387 99.792 1.00 81.19 194 GLU A O 1
ATOM 1415 N N . GLY A 1 195 ? -40.513 -2.273 97.848 1.00 88.25 195 GLY A N 1
ATOM 1416 C CA . GLY A 1 195 ? -39.058 -2.317 97.759 1.00 88.25 195 GLY A CA 1
ATOM 1417 C C . GLY A 1 195 ? -38.513 -1.745 96.451 1.00 88.25 195 GLY A C 1
ATOM 1418 O O . GLY A 1 195 ? -39.260 -1.251 95.606 1.00 88.25 195 GLY A O 1
ATOM 1419 N N . SER A 1 196 ? -37.191 -1.818 96.303 1.00 91.06 196 SER A N 1
ATOM 1420 C CA . SER A 1 196 ? -36.467 -1.522 95.067 1.00 91.06 196 SER A CA 1
ATOM 1421 C C . SER A 1 196 ? -35.631 -2.743 94.699 1.00 91.06 196 SER A C 1
ATOM 1423 O O . SER A 1 196 ? -34.954 -3.311 95.561 1.00 91.06 196 SER A O 1
ATOM 1425 N N . TYR A 1 197 ? -35.728 -3.148 93.441 1.00 93.00 197 TYR A N 1
ATOM 1426 C CA . TYR A 1 197 ? -35.228 -4.397 92.892 1.00 93.00 197 TYR A CA 1
ATOM 1427 C C . TYR A 1 197 ? -34.471 -4.106 91.596 1.00 93.00 197 TYR A C 1
ATOM 1429 O O . TYR A 1 197 ? -34.834 -3.209 90.830 1.00 93.00 197 TYR A O 1
ATOM 1437 N N . THR A 1 198 ? -33.423 -4.876 91.339 1.00 90.50 198 THR A N 1
ATOM 1438 C CA . THR A 1 198 ? -32.661 -4.838 90.089 1.00 90.50 198 THR A CA 1
ATOM 1439 C C . THR A 1 198 ? -32.484 -6.277 89.647 1.00 90.50 198 THR A C 1
ATOM 1441 O O . THR A 1 198 ? -32.211 -7.147 90.469 1.00 90.50 198 THR A O 1
ATOM 1444 N N . TYR A 1 199 ? -32.734 -6.561 88.385 1.00 88.94 199 TYR A N 1
ATOM 1445 C CA . TYR A 1 199 ? -32.509 -7.863 87.790 1.00 88.94 199 TYR A CA 1
ATOM 1446 C C . TYR A 1 199 ? -31.011 -8.034 87.462 1.00 88.94 199 TYR A C 1
ATOM 1448 O O . TYR A 1 199 ? -30.348 -7.039 87.161 1.00 88.94 199 TYR A O 1
ATOM 1456 N N . PRO A 1 200 ? -30.430 -9.246 87.567 1.00 83.19 200 PRO A N 1
ATOM 1457 C CA . PRO A 1 200 ? -31.013 -10.489 88.095 1.00 83.19 200 PRO A CA 1
ATOM 1458 C C . PRO A 1 200 ? -30.988 -10.577 89.638 1.00 83.19 200 PRO A C 1
ATOM 1460 O O . PRO A 1 200 ? -31.392 -11.577 90.227 1.00 83.19 200 PRO A O 1
ATOM 1463 N N . THR A 1 201 ? -30.515 -9.544 90.345 1.00 81.19 201 THR A N 1
ATOM 1464 C CA . THR A 1 201 ? -30.375 -9.510 91.814 1.00 81.19 201 THR A CA 1
ATOM 1465 C C . THR A 1 201 ? -31.690 -9.266 92.569 1.00 81.19 201 THR A C 1
ATOM 1467 O O . THR A 1 201 ? -31.897 -8.252 93.240 1.00 81.19 201 THR A O 1
ATOM 1470 N N . GLY A 1 202 ? -32.565 -10.267 92.555 1.00 77.44 202 GLY A N 1
ATOM 1471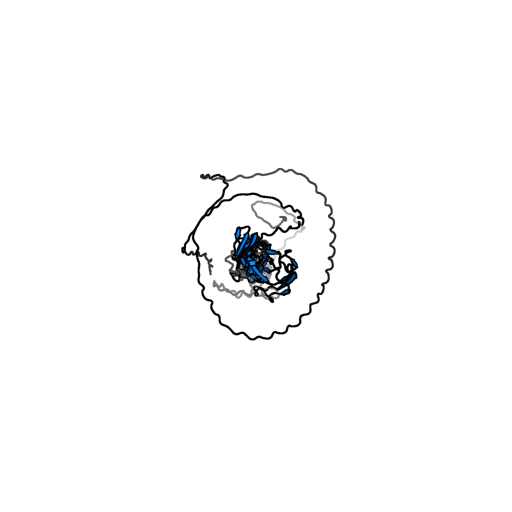 C CA . GLY A 1 202 ? -33.828 -10.267 93.289 1.00 77.44 202 GLY A CA 1
ATOM 1472 C C . GLY A 1 202 ? -34.523 -11.629 93.245 1.00 77.44 202 GLY A C 1
ATOM 1473 O O . GLY A 1 202 ? -33.947 -12.596 92.752 1.00 77.44 202 GLY A O 1
ATOM 1474 N N . PRO A 1 203 ? -35.752 -11.732 93.771 1.00 83.44 203 PRO A N 1
ATOM 1475 C CA . PRO A 1 203 ? -36.628 -12.882 93.564 1.00 83.44 203 PRO A CA 1
ATOM 1476 C C . PRO A 1 203 ? -37.307 -12.751 92.192 1.00 83.44 203 PRO A C 1
ATOM 1478 O O . PRO A 1 203 ? -38.511 -12.514 92.092 1.00 83.44 203 PRO A O 1
ATOM 1481 N N . TRP A 1 204 ? -36.475 -12.822 91.156 1.00 85.50 204 TRP A N 1
ATOM 1482 C CA . TRP A 1 204 ? -36.894 -12.814 89.765 1.00 85.50 204 TRP A CA 1
ATOM 1483 C C . TRP A 1 204 ? -37.003 -14.247 89.244 1.00 85.50 204 TRP A C 1
ATOM 1485 O O . TRP A 1 204 ? -36.177 -15.095 89.589 1.00 85.50 204 TRP A O 1
ATOM 1495 N N . GLU A 1 205 ? -37.993 -14.504 88.398 1.00 82.38 205 GLU A N 1
ATOM 1496 C CA . GLU A 1 205 ? -38.112 -15.739 87.619 1.00 82.38 205 GLU A CA 1
ATOM 1497 C C . GLU A 1 205 ? -38.225 -15.370 86.126 1.00 82.38 205 GLU A C 1
ATOM 1499 O O . GLU A 1 205 ? -38.927 -14.400 85.834 1.00 82.38 205 GLU A O 1
ATOM 1504 N N . PRO A 1 206 ? -37.583 -16.096 85.180 1.00 74.00 206 PRO A N 1
ATOM 1505 C CA . PRO A 1 206 ? -36.328 -16.830 85.371 1.00 74.00 206 PRO A CA 1
ATOM 1506 C C . PRO A 1 206 ? -35.177 -15.846 85.684 1.00 74.00 206 PRO A C 1
ATOM 1508 O O . PRO A 1 206 ? -35.379 -14.638 85.701 1.00 74.00 206 PRO A O 1
ATOM 1511 N N . SER A 1 207 ? -33.966 -16.345 85.940 1.00 64.94 207 SER A N 1
ATOM 1512 C CA . SER A 1 207 ? -32.792 -15.517 86.284 1.00 64.94 207 SER A CA 1
ATOM 1513 C C . SER A 1 207 ? -31.786 -15.298 85.147 1.00 64.94 207 SER A C 1
ATOM 1515 O O . SER A 1 207 ? -30.743 -14.687 85.387 1.00 64.94 207 SER A O 1
ATOM 1517 N N . ASP A 1 208 ? -32.066 -15.833 83.954 1.00 74.56 208 ASP A N 1
ATOM 1518 C CA . ASP A 1 208 ? -31.034 -16.161 82.957 1.00 74.56 208 ASP A CA 1
ATOM 1519 C C . ASP A 1 208 ? -31.174 -15.398 81.616 1.00 74.56 208 ASP A C 1
ATOM 1521 O O . ASP A 1 208 ? -30.367 -15.607 80.717 1.00 74.56 208 ASP A O 1
ATOM 1525 N N . LEU A 1 209 ? -32.164 -14.507 81.485 1.00 79.88 209 LEU A N 1
ATOM 1526 C CA . LEU A 1 209 ? -32.288 -13.539 80.377 1.00 79.88 209 LEU A CA 1
ATOM 1527 C C . LEU A 1 209 ? -31.296 -12.377 80.565 1.00 79.88 209 LEU A C 1
ATOM 1529 O O . LEU A 1 209 ? -31.080 -11.972 81.707 1.00 79.88 209 LEU A O 1
ATOM 1533 N N . ASP A 1 210 ? -30.723 -11.814 79.497 1.00 82.00 210 ASP A N 1
ATOM 1534 C CA . ASP A 1 210 ? -29.743 -10.711 79.582 1.00 82.00 210 ASP A CA 1
ATOM 1535 C C . ASP A 1 210 ? -30.415 -9.331 79.457 1.00 82.00 210 ASP A C 1
ATOM 1537 O O . ASP A 1 210 ? -30.287 -8.635 78.455 1.00 82.00 210 ASP A O 1
ATOM 1541 N N . VAL A 1 211 ? -31.185 -8.946 80.483 1.00 84.69 211 VAL A N 1
ATOM 1542 C CA . VAL A 1 211 ? -31.925 -7.669 80.517 1.00 84.69 211 VAL A CA 1
ATOM 1543 C C . VAL A 1 211 ? -31.535 -6.808 81.721 1.00 84.69 211 VAL A C 1
ATOM 1545 O O . VAL A 1 211 ? -31.474 -7.272 82.861 1.00 84.69 211 VAL A O 1
ATOM 1548 N N . ALA A 1 212 ? -31.321 -5.509 81.522 1.00 88.94 212 ALA A N 1
ATOM 1549 C CA . ALA A 1 212 ? -30.997 -4.562 82.589 1.00 88.94 212 ALA A CA 1
ATOM 1550 C C . ALA A 1 212 ? -32.266 -3.902 83.164 1.00 88.94 212 ALA A C 1
ATOM 1552 O O . ALA A 1 212 ? -32.544 -2.719 82.962 1.00 88.94 212 ALA A O 1
ATOM 1553 N N . LEU A 1 213 ? -33.046 -4.676 83.921 1.00 93.38 213 LEU A N 1
ATOM 1554 C CA . LEU A 1 213 ? -34.317 -4.239 84.508 1.00 93.38 213 LEU A CA 1
ATOM 1555 C C . LEU A 1 213 ? -34.161 -3.767 85.969 1.00 93.38 213 LEU A C 1
ATOM 1557 O O . LEU A 1 213 ? -33.564 -4.443 86.805 1.00 93.38 213 LEU A O 1
ATOM 1561 N N . SER A 1 214 ? -34.752 -2.628 86.334 1.00 93.44 214 SER A N 1
ATOM 1562 C CA . SER A 1 214 ? -34.898 -2.198 87.733 1.00 93.44 214 SER A CA 1
ATOM 1563 C C . SER A 1 214 ? -36.298 -1.675 88.014 1.00 93.44 214 SER A C 1
ATOM 1565 O O . SER A 1 214 ? -36.865 -0.939 87.215 1.00 93.44 214 SER A O 1
ATOM 1567 N N . VAL A 1 215 ? -36.858 -2.054 89.166 1.00 94.62 215 VAL A N 1
ATOM 1568 C CA . VAL A 1 215 ? -38.247 -1.791 89.563 1.00 94.62 215 VAL A CA 1
ATOM 1569 C C . VAL A 1 215 ? -38.280 -1.302 91.003 1.00 94.62 215 VAL A C 1
ATOM 1571 O O . VAL A 1 215 ? -37.681 -1.897 91.892 1.00 94.62 215 VAL A O 1
ATOM 1574 N N . THR A 1 216 ? -38.996 -0.213 91.260 1.00 94.19 216 THR A N 1
ATOM 1575 C CA . THR A 1 216 ? -39.190 0.355 92.596 1.00 94.19 216 THR A CA 1
ATOM 1576 C C . THR A 1 216 ? -40.671 0.573 92.858 1.00 94.19 216 THR A C 1
ATOM 1578 O O . THR A 1 216 ? -41.304 1.426 92.236 1.00 94.19 216 THR A O 1
ATOM 1581 N N . PHE A 1 217 ? -41.227 -0.177 93.805 1.00 92.12 217 PHE A N 1
ATOM 1582 C CA . PHE A 1 217 ? -42.593 0.020 94.275 1.00 92.12 217 PHE A CA 1
ATOM 1583 C C . PHE A 1 217 ? -42.657 1.293 95.122 1.00 92.12 217 PHE A C 1
ATOM 1585 O O . PHE A 1 217 ? -41.926 1.460 96.097 1.00 92.12 217 PHE A O 1
ATOM 1592 N N . THR A 1 218 ? -43.524 2.215 94.715 1.00 87.69 218 THR A N 1
ATOM 1593 C CA . THR A 1 218 ? -43.742 3.515 95.374 1.00 87.69 218 THR A CA 1
ATOM 1594 C C . THR A 1 218 ? -44.977 3.503 96.273 1.00 87.69 218 THR A C 1
ATOM 1596 O O . THR A 1 218 ? -45.107 4.349 97.156 1.00 87.69 218 THR A O 1
ATOM 1599 N N . SER A 1 219 ? -45.868 2.536 96.055 1.00 85.62 219 SER A N 1
ATOM 1600 C CA . SER A 1 219 ? -46.974 2.148 96.927 1.00 85.62 219 SER A CA 1
ATOM 1601 C C . SER A 1 219 ? -47.401 0.717 96.579 1.00 85.62 219 SER A C 1
ATOM 1603 O O . SER A 1 219 ? -46.974 0.182 95.554 1.00 85.62 219 SER A O 1
ATOM 1605 N N . GLY A 1 220 ? -48.315 0.125 97.351 1.00 82.69 220 GLY A N 1
ATOM 1606 C CA . GLY A 1 220 ? -48.916 -1.174 97.018 1.00 82.69 220 GLY A CA 1
ATOM 1607 C C . GLY A 1 220 ? -49.659 -1.243 95.670 1.00 82.69 220 GLY A C 1
ATOM 1608 O O . GLY A 1 220 ? -49.990 -2.339 95.241 1.00 82.69 220 GLY A O 1
ATOM 1609 N N . PHE A 1 221 ? -49.914 -0.117 94.990 1.00 88.00 221 PHE A N 1
ATOM 1610 C CA . PHE A 1 221 ? -50.623 -0.052 93.699 1.00 88.00 221 PHE A CA 1
ATOM 1611 C C . PHE A 1 221 ? -49.839 0.683 92.595 1.00 88.00 221 PHE A C 1
ATOM 1613 O O . PHE A 1 221 ? -50.376 0.892 91.504 1.00 88.00 221 PHE A O 1
ATOM 1620 N N . SER A 1 222 ? -48.590 1.094 92.852 1.00 89.44 222 SER A N 1
ATOM 1621 C CA . SER A 1 222 ? -47.767 1.836 91.887 1.00 89.44 222 SER A CA 1
ATOM 1622 C C . SER A 1 222 ? -46.281 1.498 91.973 1.00 89.44 222 SER A C 1
ATOM 1624 O O . SER A 1 222 ? -45.693 1.448 93.055 1.00 89.44 222 SER A O 1
ATOM 1626 N N . PHE A 1 223 ? -45.637 1.374 90.817 1.00 93.81 223 PHE A N 1
ATOM 1627 C CA . PHE A 1 223 ? -44.200 1.143 90.690 1.00 93.81 223 PHE A CA 1
ATOM 1628 C C . PHE A 1 223 ? -43.596 2.056 89.624 1.00 93.81 223 PHE A C 1
ATOM 1630 O O . PHE A 1 223 ? -44.282 2.533 88.723 1.00 93.81 223 PHE A O 1
ATOM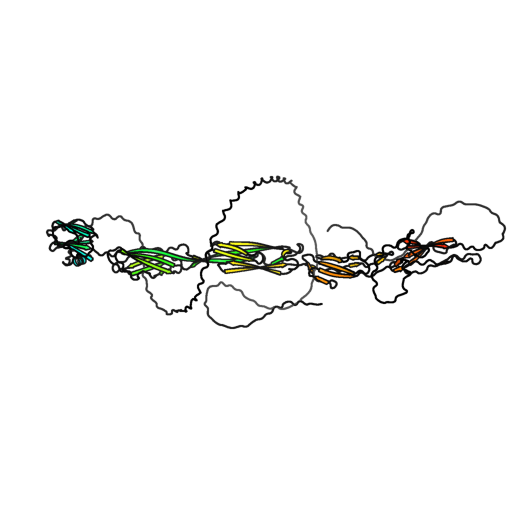 1637 N N . SER A 1 224 ? -42.303 2.321 89.741 1.00 94.44 224 SER A N 1
ATOM 1638 C CA . SER A 1 224 ? -41.488 2.906 88.680 1.00 94.44 224 SER A CA 1
ATOM 1639 C C . SER A 1 224 ? -40.473 1.883 88.209 1.00 94.44 224 SER A C 1
ATOM 1641 O O . SER A 1 224 ? -39.885 1.210 89.055 1.00 94.44 224 SER A O 1
ATOM 1643 N N . PHE A 1 225 ? -40.220 1.803 86.910 1.00 96.44 225 PHE A N 1
ATOM 1644 C CA . PHE A 1 225 ? -39.220 0.901 86.353 1.00 96.44 225 PHE A CA 1
ATOM 1645 C C . PHE A 1 225 ? -38.296 1.601 85.350 1.00 96.44 225 PHE A C 1
ATOM 1647 O O . PHE A 1 225 ? -38.594 2.702 84.879 1.00 96.44 225 PHE A O 1
ATOM 1654 N N . THR A 1 226 ? -37.180 0.948 85.048 1.00 95.00 226 THR A N 1
ATOM 1655 C CA . THR A 1 226 ? -36.262 1.230 83.937 1.00 95.00 226 THR A CA 1
ATOM 1656 C C . THR A 1 226 ? -35.808 -0.101 83.359 1.00 95.00 226 THR A C 1
ATOM 1658 O O . THR A 1 226 ? -35.504 -1.000 84.143 1.00 95.00 226 THR A O 1
ATOM 1661 N N . ALA A 1 227 ? -35.755 -0.224 82.039 1.00 93.69 227 ALA A N 1
ATOM 1662 C CA . ALA A 1 227 ? -35.381 -1.444 81.337 1.00 93.69 227 ALA A CA 1
ATOM 1663 C C . ALA A 1 227 ? -34.536 -1.120 80.098 1.00 93.69 227 ALA A C 1
ATOM 1665 O O . ALA A 1 227 ? -34.775 -0.104 79.441 1.00 93.69 227 ALA A O 1
ATOM 1666 N N . ASP A 1 228 ? -33.565 -1.985 79.826 1.00 86.81 228 ASP A N 1
ATOM 1667 C CA . ASP A 1 228 ? -32.740 -2.006 78.618 1.00 86.81 228 ASP A CA 1
ATOM 1668 C C . ASP A 1 228 ? -32.473 -3.496 78.282 1.00 86.81 228 ASP A C 1
ATOM 1670 O O . ASP A 1 228 ? -31.868 -4.168 79.126 1.00 86.81 228 ASP A O 1
ATOM 1674 N N . PRO A 1 229 ? -33.000 -4.063 77.176 1.00 87.56 229 PRO A N 1
ATOM 1675 C CA . PRO A 1 229 ? -33.885 -3.434 76.189 1.00 87.56 229 PRO A CA 1
ATOM 1676 C C . PRO A 1 229 ? -35.219 -2.952 76.787 1.00 87.56 229 PRO A C 1
ATOM 1678 O O . PRO A 1 229 ? -35.551 -3.205 77.952 1.00 87.56 229 PRO A O 1
ATOM 1681 N N . ALA A 1 230 ? -35.983 -2.202 75.989 1.00 88.62 230 ALA A N 1
ATOM 1682 C CA . ALA A 1 230 ? -37.338 -1.815 76.361 1.00 88.62 230 ALA A CA 1
ATOM 1683 C C . ALA A 1 230 ? -38.209 -3.061 76.599 1.00 88.62 230 ALA A C 1
ATOM 1685 O O . ALA A 1 230 ? -37.997 -4.102 76.000 1.00 88.62 230 ALA A O 1
ATOM 1686 N N . VAL A 1 231 ? -39.169 -2.948 77.513 1.00 91.31 231 VAL A N 1
ATOM 1687 C CA . VAL A 1 231 ? -40.180 -3.991 77.748 1.00 91.31 231 VAL A CA 1
ATOM 1688 C C . VAL A 1 231 ? -41.337 -3.746 76.783 1.00 91.31 231 VAL A C 1
ATOM 1690 O O . VAL A 1 231 ? -41.693 -2.586 76.604 1.00 91.31 231 VAL A O 1
ATOM 1693 N N . ASP A 1 232 ? -42.005 -4.763 76.260 1.00 90.44 232 ASP A N 1
ATOM 1694 C CA . ASP A 1 232 ? -43.137 -4.568 75.338 1.00 90.44 232 ASP A CA 1
ATOM 1695 C C . ASP A 1 232 ? -44.473 -4.551 76.085 1.00 90.44 232 ASP A C 1
ATOM 1697 O O . ASP A 1 232 ? -45.279 -3.617 75.968 1.00 90.44 232 ASP A O 1
ATOM 1701 N N . GLY A 1 233 ? -44.658 -5.527 76.974 1.00 92.31 233 GLY A N 1
ATOM 1702 C CA . GLY A 1 233 ? -45.838 -5.668 77.822 1.00 92.31 233 GLY A CA 1
ATOM 1703 C C . GLY A 1 233 ? -45.491 -5.740 79.302 1.00 92.31 233 GLY A C 1
ATOM 1704 O O . GLY A 1 233 ? -44.497 -6.334 79.696 1.00 92.31 233 GLY A O 1
ATOM 1705 N N . ILE A 1 234 ? -46.321 -5.170 80.172 1.00 94.50 234 ILE A N 1
ATOM 1706 C CA . ILE A 1 234 ? -46.166 -5.334 81.622 1.00 94.50 234 ILE A CA 1
ATOM 1707 C C . ILE A 1 234 ? -47.456 -5.902 82.199 1.00 94.50 234 ILE A C 1
ATOM 1709 O O . ILE A 1 234 ? -48.447 -5.187 82.354 1.00 94.50 234 ILE A O 1
ATOM 1713 N N . LEU A 1 235 ? -47.433 -7.185 82.551 1.00 93.06 235 LEU A N 1
ATOM 1714 C CA . LEU A 1 235 ? -48.539 -7.873 83.205 1.00 93.06 235 LEU A CA 1
ATOM 1715 C C . LEU A 1 235 ? -48.462 -7.618 84.709 1.00 93.06 235 LEU A C 1
ATOM 1717 O O . LEU A 1 235 ? -47.499 -7.991 85.377 1.00 93.06 235 LEU A O 1
ATOM 1721 N N . VAL A 1 236 ? -49.485 -6.984 85.269 1.00 92.12 236 VAL A N 1
ATOM 1722 C CA . VAL A 1 236 ? -49.587 -6.710 86.704 1.00 92.12 236 VAL A CA 1
ATOM 1723 C C . VAL A 1 236 ? -50.729 -7.537 87.272 1.00 92.12 236 VAL A C 1
ATOM 1725 O O . VAL A 1 236 ? -51.878 -7.349 86.872 1.00 92.12 236 VAL A O 1
ATOM 1728 N N . LYS A 1 237 ? -50.438 -8.423 88.232 1.00 89.38 237 LYS A N 1
ATOM 1729 C CA . LYS A 1 237 ? -51.476 -9.182 88.944 1.00 89.38 237 LYS A CA 1
ATOM 1730 C C . LYS A 1 237 ? -51.735 -8.561 90.313 1.00 89.38 237 LYS A C 1
ATOM 1732 O O . LYS A 1 237 ? -50.799 -8.311 91.077 1.00 89.38 237 LYS A O 1
ATOM 1737 N N . ALA A 1 238 ? -53.003 -8.308 90.625 1.00 88.19 238 ALA A N 1
ATOM 1738 C CA . ALA A 1 238 ? -53.434 -7.734 91.895 1.00 88.19 238 ALA A CA 1
ATOM 1739 C C . ALA A 1 238 ? -54.696 -8.447 92.398 1.00 88.19 238 ALA A C 1
ATOM 1741 O O . ALA A 1 238 ? -55.799 -8.261 91.895 1.00 88.19 238 ALA A O 1
ATOM 1742 N N . SER A 1 239 ? -54.534 -9.271 93.435 1.00 83.69 239 SER A N 1
ATOM 1743 C CA . SER A 1 239 ? -55.569 -10.202 93.905 1.00 83.69 239 SER A CA 1
ATOM 1744 C C . SER A 1 239 ? -56.015 -11.192 92.813 1.00 83.69 239 SER A C 1
ATOM 1746 O O . SER A 1 239 ? -55.196 -11.995 92.369 1.00 83.69 239 SER A O 1
ATOM 1748 N N . THR A 1 240 ? -57.294 -11.203 92.432 1.00 80.75 240 THR A N 1
ATOM 1749 C CA . THR A 1 240 ? -57.826 -12.021 91.329 1.00 80.75 240 THR A CA 1
ATOM 1750 C C . THR A 1 240 ? -57.572 -11.416 89.957 1.00 80.75 240 THR A C 1
ATOM 1752 O O . THR A 1 240 ? -57.626 -12.141 88.970 1.00 80.75 240 THR A O 1
ATOM 1755 N N . ASP A 1 241 ? -57.273 -10.122 89.903 1.00 82.75 241 ASP A N 1
ATOM 1756 C CA . ASP A 1 241 ? -57.407 -9.327 88.692 1.00 82.75 241 ASP A CA 1
ATOM 1757 C C . ASP A 1 241 ? -56.045 -9.233 87.982 1.00 82.75 241 ASP A C 1
ATOM 1759 O O . ASP A 1 241 ? -54.983 -9.202 88.624 1.00 82.75 241 ASP A O 1
ATOM 1763 N N . SER A 1 242 ? -56.071 -9.218 86.649 1.00 85.38 242 SER A N 1
ATOM 1764 C CA . SER A 1 242 ? -54.892 -9.080 85.791 1.00 85.38 242 SER A CA 1
ATOM 1765 C C . SER A 1 242 ? -55.006 -7.797 84.964 1.00 85.38 242 SER A C 1
ATOM 1767 O O . SER A 1 242 ? -56.094 -7.421 84.527 1.00 85.38 242 SER A O 1
ATOM 1769 N N . HIS A 1 243 ? -53.888 -7.096 84.782 1.00 88.69 243 HIS A N 1
ATOM 1770 C CA . HIS A 1 243 ? -53.818 -5.882 83.976 1.00 88.69 243 HIS A CA 1
ATOM 1771 C C . HIS A 1 243 ? -52.631 -5.963 83.020 1.00 88.69 243 HIS A C 1
ATOM 1773 O O . HIS A 1 243 ? -51.494 -6.102 83.471 1.00 88.69 243 HIS A O 1
ATOM 1779 N N . VAL A 1 244 ? -52.883 -5.805 81.722 1.00 91.00 244 VAL A N 1
ATOM 1780 C CA . VAL A 1 244 ? -51.833 -5.570 80.724 1.00 91.00 244 VAL A CA 1
ATOM 1781 C C . VAL A 1 244 ? -51.586 -4.065 80.651 1.00 91.00 244 VAL A C 1
ATOM 1783 O O . VAL A 1 244 ? -52.500 -3.292 80.363 1.00 91.00 244 VAL A O 1
ATOM 1786 N N . LEU A 1 245 ? -50.364 -3.630 80.948 1.00 92.62 245 LEU A N 1
ATOM 1787 C CA . LEU A 1 245 ? -49.930 -2.242 80.813 1.00 92.62 245 LEU A CA 1
ATOM 1788 C C . LEU A 1 245 ? -48.903 -2.130 79.684 1.00 92.62 245 LEU A C 1
ATOM 1790 O O . LEU A 1 245 ? -48.065 -3.012 79.522 1.00 92.62 245 LEU A O 1
ATOM 1794 N N . ALA A 1 246 ? -48.915 -1.009 78.963 1.00 90.88 246 ALA A N 1
ATOM 1795 C CA . ALA A 1 246 ? -47.901 -0.717 77.952 1.00 90.88 246 ALA A CA 1
ATOM 1796 C C . ALA A 1 246 ? -46.487 -0.655 78.565 1.00 90.88 246 ALA A C 1
ATOM 1798 O O . ALA A 1 246 ? -46.274 -0.006 79.606 1.00 90.88 246 ALA A O 1
ATOM 1799 N N . GLY A 1 247 ? -45.533 -1.298 77.892 1.00 92.00 247 GLY A N 1
ATOM 1800 C CA . GLY A 1 247 ? -44.120 -1.318 78.240 1.00 92.00 247 GLY A CA 1
ATOM 1801 C C . GLY A 1 247 ? -43.370 -0.009 77.949 1.00 92.00 247 GLY A C 1
ATOM 1802 O O . GLY A 1 247 ? -43.898 1.088 78.148 1.00 92.00 247 GLY A O 1
ATOM 1803 N N . GLY A 1 248 ? -42.104 -0.117 77.566 1.00 89.75 248 GLY A N 1
ATOM 1804 C CA . GLY A 1 248 ? -41.131 0.939 77.294 1.00 89.75 248 GLY A CA 1
ATOM 1805 C C . GLY A 1 248 ? -39.819 0.722 78.060 1.00 89.75 248 GLY A C 1
ATOM 1806 O O . GLY A 1 248 ? -39.715 -0.160 78.907 1.00 89.75 248 GLY A O 1
ATOM 1807 N N . SER A 1 249 ? -38.825 1.585 77.840 1.00 92.75 249 SER A N 1
ATOM 1808 C CA . SER A 1 249 ? -37.547 1.578 78.583 1.00 92.75 249 SER A CA 1
ATOM 1809 C C . SER A 1 249 ? -37.645 2.132 80.016 1.00 92.75 249 SER A C 1
ATOM 1811 O O . SER A 1 249 ? -36.659 2.193 80.755 1.00 92.75 249 SER A O 1
ATOM 1813 N N . GLY A 1 250 ? -38.841 2.538 80.456 1.00 92.06 250 GLY A N 1
ATOM 1814 C CA . GLY A 1 250 ? -39.105 2.889 81.848 1.00 92.06 250 GLY A CA 1
ATOM 1815 C C . GLY A 1 250 ? -40.331 3.770 82.084 1.00 92.06 250 GLY A C 1
ATOM 1816 O O . GLY A 1 250 ? -41.160 4.029 81.209 1.00 92.06 250 GLY A O 1
ATOM 1817 N N . GLY A 1 251 ? -40.432 4.266 83.316 1.00 93.69 251 GLY A N 1
ATOM 1818 C CA . GLY A 1 251 ? -41.451 5.214 83.761 1.00 93.69 251 GLY A CA 1
ATOM 1819 C C . GLY A 1 251 ? -42.235 4.727 84.976 1.00 93.69 251 GLY A C 1
ATOM 1820 O O . GLY A 1 251 ? -41.902 3.722 85.594 1.00 93.69 251 GLY A O 1
ATOM 1821 N N . VAL A 1 252 ? -43.286 5.464 85.342 1.00 93.12 252 VAL A N 1
ATOM 1822 C CA . VAL A 1 252 ? -44.205 5.088 86.430 1.00 93.12 252 VAL A CA 1
ATOM 1823 C C . VAL A 1 252 ? -45.412 4.351 85.846 1.00 93.12 252 VAL A C 1
ATOM 1825 O O . VAL A 1 252 ? -45.907 4.711 84.777 1.00 93.12 252 VAL A O 1
ATOM 1828 N N . ARG A 1 253 ? -45.888 3.327 86.552 1.00 93.75 253 ARG A N 1
ATOM 1829 C CA . ARG A 1 253 ? -47.098 2.553 86.260 1.00 93.75 253 ARG A CA 1
ATOM 1830 C C . ARG A 1 253 ? -47.946 2.438 87.532 1.00 93.75 253 ARG A C 1
ATOM 1832 O O . ARG A 1 253 ? -47.424 2.449 88.649 1.00 93.75 253 ARG A O 1
ATOM 1839 N N . SER A 1 254 ? -49.264 2.395 87.368 1.00 90.88 254 SER A N 1
ATOM 1840 C CA . SER A 1 254 ? -50.239 2.329 88.462 1.00 90.88 254 SER A CA 1
ATOM 1841 C C . SER A 1 254 ? -51.528 1.697 87.953 1.00 90.88 254 SER A C 1
ATOM 1843 O O . SER A 1 254 ? -51.980 2.053 86.868 1.00 90.88 254 SER A O 1
ATOM 1845 N N . ILE A 1 255 ? -52.119 0.801 88.744 1.00 88.62 255 ILE A N 1
ATOM 1846 C CA . ILE A 1 255 ? -53.332 0.045 88.377 1.00 88.62 255 ILE A CA 1
ATOM 1847 C C . ILE A 1 255 ? -54.620 0.584 89.026 1.00 88.62 255 ILE A C 1
ATOM 1849 O O . ILE A 1 255 ? -55.700 0.055 88.805 1.00 88.62 255 ILE A O 1
ATOM 1853 N N . GLY A 1 256 ? -54.536 1.636 89.850 1.00 79.12 256 GLY A N 1
ATOM 1854 C CA . GLY A 1 256 ? -55.704 2.379 90.362 1.00 79.12 256 GLY A CA 1
ATOM 1855 C C . GLY A 1 256 ? -56.676 1.639 91.306 1.00 79.12 256 GLY A C 1
ATOM 1856 O O . GLY A 1 256 ? -57.640 2.255 91.766 1.00 79.12 256 GLY A O 1
ATOM 1857 N N . GLY A 1 257 ? -56.446 0.356 91.604 1.00 71.44 257 GLY A N 1
ATOM 1858 C CA . GLY A 1 257 ? -57.349 -0.513 92.371 1.00 71.44 257 GLY A CA 1
ATOM 1859 C C . GLY A 1 257 ? -57.215 -0.468 93.904 1.00 71.44 257 GLY A C 1
ATOM 1860 O O . GLY A 1 257 ? -56.432 0.288 94.476 1.00 71.44 257 GLY A O 1
ATOM 1861 N N . GLN A 1 258 ? -58.005 -1.312 94.585 1.00 65.12 258 GLN A N 1
ATOM 1862 C CA . GLN A 1 258 ? -57.975 -1.500 96.053 1.00 65.12 258 GLN A CA 1
ATOM 1863 C C . GLN A 1 258 ? -57.097 -2.676 96.515 1.00 65.12 258 GLN A C 1
ATOM 1865 O O . GLN A 1 258 ? -57.030 -2.956 97.714 1.00 65.12 258 GLN A O 1
ATOM 1870 N N . HIS A 1 259 ? -56.461 -3.383 95.583 1.00 81.94 259 HIS A N 1
ATOM 1871 C CA . HIS A 1 259 ? -55.663 -4.572 95.853 1.00 81.94 259 HIS A CA 1
ATOM 1872 C C . HIS A 1 259 ? -54.175 -4.271 95.690 1.00 81.94 259 HIS A C 1
ATOM 1874 O O . HIS A 1 259 ? -53.775 -3.540 94.786 1.00 81.94 259 HIS A O 1
ATOM 1880 N N . GLU A 1 260 ? -53.370 -4.813 96.602 1.00 86.38 260 GLU A N 1
ATOM 1881 C CA . GLU A 1 260 ? -51.914 -4.730 96.519 1.00 86.38 260 GLU A CA 1
ATOM 1882 C C . GLU A 1 260 ? -51.426 -5.602 95.352 1.00 86.38 260 GLU A C 1
ATOM 1884 O O . GLU A 1 260 ? -51.931 -6.712 95.148 1.00 86.38 260 GLU A O 1
ATOM 1889 N N . ILE A 1 261 ? -50.458 -5.093 94.588 1.00 90.19 261 ILE A N 1
ATOM 1890 C CA . ILE A 1 261 ? -49.788 -5.834 93.516 1.00 90.19 261 ILE A CA 1
ATOM 1891 C C . ILE A 1 261 ? -49.123 -7.070 94.132 1.00 90.19 261 ILE A C 1
ATOM 1893 O O . ILE A 1 261 ? -48.329 -6.944 95.065 1.00 90.19 261 ILE A O 1
ATOM 1897 N N . SER A 1 262 ? -49.450 -8.260 93.624 1.00 88.69 262 SER A N 1
ATOM 1898 C CA . SER A 1 262 ? -48.835 -9.515 94.073 1.00 88.69 262 SER A CA 1
ATOM 1899 C C . SER A 1 262 ? -47.557 -9.842 93.306 1.00 88.69 262 SER A C 1
ATOM 1901 O O . SER A 1 262 ? -46.615 -10.354 93.903 1.00 88.69 262 SER A O 1
ATOM 1903 N N . HIS A 1 263 ? -47.534 -9.537 92.005 1.00 90.00 263 HIS A N 1
ATOM 1904 C CA . HIS A 1 263 ? -46.344 -9.580 91.158 1.00 90.00 263 HIS A CA 1
ATOM 1905 C C . HIS A 1 263 ? -46.517 -8.738 89.899 1.00 90.00 263 HIS A C 1
ATOM 1907 O O . HIS A 1 263 ? -47.634 -8.382 89.508 1.00 90.00 263 HIS A O 1
ATOM 1913 N N . VAL A 1 264 ? -45.382 -8.458 89.264 1.00 93.12 264 VAL A N 1
ATOM 1914 C CA . VAL A 1 264 ? -45.295 -7.836 87.943 1.00 93.12 264 VAL A CA 1
ATOM 1915 C C . VAL A 1 264 ? -44.438 -8.726 87.049 1.00 93.12 264 VAL A C 1
ATOM 1917 O O . VAL A 1 264 ? -43.320 -9.061 87.437 1.00 93.12 264 VAL A O 1
ATOM 1920 N N . THR A 1 265 ? -44.951 -9.079 85.875 1.00 94.38 265 THR A N 1
ATOM 1921 C CA . THR A 1 265 ? -44.228 -9.796 84.821 1.00 94.38 265 THR A CA 1
ATOM 1922 C C . THR A 1 265 ? -43.964 -8.822 83.675 1.00 94.38 265 THR A C 1
ATOM 1924 O O . THR A 1 265 ? -44.893 -8.249 83.111 1.00 94.38 265 THR A O 1
ATOM 1927 N N . PHE A 1 266 ? -42.690 -8.589 83.379 1.00 94.06 266 PHE A N 1
ATOM 1928 C CA . PHE A 1 266 ? -42.213 -7.759 82.279 1.00 94.06 266 PHE A CA 1
ATOM 1929 C C . PHE A 1 266 ? -42.004 -8.676 81.082 1.00 94.06 266 PHE A C 1
ATOM 1931 O O . PHE A 1 266 ? -41.174 -9.579 81.150 1.00 94.06 266 PHE A O 1
ATOM 1938 N N . CYS A 1 267 ? -42.809 -8.483 80.050 1.00 92.75 267 CYS A N 1
ATOM 1939 C CA . CYS A 1 267 ? -42.825 -9.280 78.841 1.00 92.75 267 CYS A CA 1
ATOM 1940 C C . CYS A 1 267 ? -42.050 -8.588 77.735 1.00 92.75 267 CYS A C 1
ATOM 1942 O O . CYS A 1 267 ? -42.194 -7.381 77.535 1.00 92.75 267 CYS A O 1
ATOM 1944 N N . TYR A 1 268 ? -41.286 -9.392 77.022 1.00 88.94 268 TYR A N 1
ATOM 1945 C CA . TYR A 1 268 ? -40.512 -9.001 75.864 1.00 88.94 268 TYR A CA 1
ATOM 1946 C C . TYR A 1 268 ? -40.970 -9.878 74.703 1.00 88.94 268 TYR A C 1
ATOM 1948 O O . TYR A 1 268 ? -41.251 -11.068 74.905 1.00 88.94 268 TYR A O 1
ATOM 1956 N N . SER A 1 269 ? -41.084 -9.277 73.532 1.00 85.19 269 SER A N 1
ATOM 1957 C CA . SER A 1 269 ? -41.167 -10.008 72.276 1.00 85.19 269 SER A CA 1
ATOM 1958 C C . SER A 1 269 ? -39.753 -10.326 71.805 1.00 85.19 269 SER A C 1
ATOM 1960 O O . SER A 1 269 ? -38.830 -9.558 72.067 1.00 85.19 269 SER A O 1
ATOM 1962 N N . GLU A 1 270 ? -39.592 -11.450 71.123 1.00 80.06 270 GLU A N 1
ATOM 1963 C CA . GLU A 1 270 ? -38.425 -11.672 70.277 1.00 80.06 270 GLU A CA 1
ATOM 1964 C C . GLU A 1 270 ? -38.734 -11.005 68.930 1.00 80.06 270 GLU A C 1
ATOM 1966 O O . GLU A 1 270 ? -39.690 -11.387 68.258 1.00 80.06 270 GLU A O 1
ATOM 1971 N N . GLU A 1 271 ? -37.988 -9.962 68.561 1.00 81.44 271 GLU A N 1
ATOM 1972 C CA . GLU A 1 271 ? -38.153 -9.300 67.263 1.00 81.44 271 GLU A CA 1
ATOM 1973 C C . GLU A 1 271 ? -37.055 -9.810 66.327 1.00 81.44 271 GLU A C 1
ATOM 1975 O O . GLU A 1 271 ? -35.899 -9.381 66.379 1.00 81.44 271 GLU A O 1
ATOM 1980 N N . GLU A 1 272 ? -37.421 -10.754 65.458 1.00 84.75 272 GLU A N 1
ATOM 1981 C CA . GLU A 1 272 ? -36.638 -11.029 64.259 1.00 84.75 272 GLU A CA 1
ATOM 1982 C C . GLU A 1 272 ? -36.728 -9.793 63.344 1.00 84.75 272 GLU A C 1
ATOM 1984 O O . GLU A 1 272 ? -37.818 -9.371 62.956 1.00 84.75 272 GLU A O 1
ATOM 1989 N N . GLU A 1 273 ? -35.584 -9.194 63.010 1.00 91.19 273 GLU A N 1
ATOM 1990 C CA . GLU A 1 273 ? -35.502 -8.090 62.055 1.00 91.19 273 GLU A CA 1
ATOM 1991 C C . GLU A 1 273 ? -34.266 -8.290 61.172 1.00 91.19 273 GLU A C 1
ATOM 1993 O O . GLU A 1 273 ? -33.136 -8.339 61.662 1.00 91.19 273 GLU A O 1
ATOM 1998 N N . LEU A 1 274 ? -34.470 -8.403 59.858 1.00 93.56 274 LEU A N 1
ATOM 1999 C CA . LEU A 1 274 ? -33.390 -8.442 58.877 1.00 93.56 274 LEU A CA 1
ATOM 2000 C C . LEU A 1 274 ? -33.311 -7.117 58.118 1.00 93.56 274 LEU A C 1
ATOM 2002 O O . LEU A 1 274 ? -34.272 -6.680 57.480 1.00 93.56 274 LEU A O 1
ATOM 2006 N N . THR A 1 275 ? -32.123 -6.520 58.101 1.00 95.75 275 THR A N 1
ATOM 2007 C CA . THR A 1 275 ? -31.789 -5.441 57.172 1.00 95.75 275 THR A CA 1
ATOM 2008 C C . THR A 1 275 ? -31.223 -6.052 55.893 1.00 95.75 275 THR A C 1
ATOM 2010 O O . THR A 1 275 ? -30.143 -6.642 55.902 1.00 95.75 275 THR A O 1
ATOM 2013 N N . VAL A 1 276 ? -31.949 -5.895 54.783 1.00 96.50 276 VAL A N 1
ATOM 2014 C CA . VAL A 1 276 ? -31.524 -6.358 53.453 1.00 96.50 276 VAL A CA 1
ATOM 2015 C C . VAL A 1 276 ? -31.183 -5.161 52.569 1.00 96.50 276 VAL A C 1
ATOM 2017 O O . VAL A 1 276 ? -31.978 -4.229 52.433 1.00 96.50 276 VAL A O 1
ATOM 2020 N N . THR A 1 277 ? -30.021 -5.196 51.919 1.00 96.56 277 THR A N 1
ATOM 2021 C CA . THR A 1 277 ? -29.634 -4.248 50.863 1.00 96.56 277 THR A CA 1
ATOM 2022 C C . THR A 1 277 ? -29.124 -4.996 49.635 1.00 96.56 277 THR A C 1
ATOM 2024 O O . THR A 1 277 ? -28.662 -6.131 49.733 1.00 96.56 277 THR A O 1
ATOM 2027 N N . GLN A 1 278 ? -29.224 -4.373 48.460 1.00 97.38 278 GLN A N 1
ATOM 2028 C CA . GLN A 1 278 ? -28.743 -4.944 47.202 1.00 97.38 278 GLN A CA 1
ATOM 2029 C C . GLN A 1 278 ? -28.092 -3.881 46.313 1.00 97.38 278 GLN A C 1
ATOM 2031 O O . GLN A 1 278 ? -28.543 -2.735 46.275 1.00 97.38 278 GLN A O 1
ATOM 2036 N N . GLU A 1 279 ? -27.074 -4.292 45.564 1.00 97.38 279 GLU A N 1
ATOM 2037 C CA . GLU A 1 279 ? -26.459 -3.538 44.471 1.00 97.38 279 GLU A CA 1
ATOM 2038 C C . GLU A 1 279 ? -26.495 -4.385 43.190 1.00 97.38 279 GLU A C 1
ATOM 2040 O O . GLU A 1 279 ? -26.393 -5.614 43.237 1.00 97.38 279 GLU A O 1
ATOM 2045 N N . VAL A 1 280 ? -26.686 -3.714 42.051 1.00 98.06 280 VAL A N 1
ATOM 2046 C CA . VAL A 1 280 ? -26.753 -4.306 40.706 1.00 98.06 280 VAL A CA 1
ATOM 2047 C C . VAL A 1 280 ? -25.591 -3.755 39.896 1.00 98.06 280 VAL A C 1
ATOM 2049 O O . VAL A 1 280 ? -25.402 -2.541 39.829 1.00 98.06 280 VAL A O 1
ATOM 2052 N N . GLU A 1 281 ? -24.864 -4.649 39.247 1.00 97.75 281 GLU A N 1
ATOM 2053 C CA . GLU A 1 281 ? -23.813 -4.352 38.283 1.00 97.75 281 GLU A CA 1
ATOM 2054 C C . GLU A 1 281 ? -24.189 -4.984 36.935 1.00 97.75 281 GLU A C 1
ATOM 2056 O O . GLU A 1 281 ? -24.917 -5.978 36.863 1.00 97.75 281 GLU A O 1
ATOM 2061 N N . THR A 1 282 ? -23.716 -4.394 35.844 1.00 98.31 282 THR A N 1
ATOM 2062 C CA . THR A 1 282 ? -23.937 -4.919 34.492 1.00 98.31 282 THR A CA 1
ATOM 2063 C C . THR A 1 282 ? -22.642 -4.849 33.711 1.00 98.31 282 THR A C 1
ATOM 2065 O O . THR A 1 282 ? -21.960 -3.827 33.800 1.00 98.31 282 THR A O 1
ATOM 2068 N N . SER A 1 283 ? -22.358 -5.868 32.911 1.00 98.06 283 SER A N 1
ATOM 2069 C CA . SER A 1 283 ? -21.149 -5.940 32.092 1.00 98.06 283 SER A CA 1
ATOM 2070 C C . SER A 1 283 ? -21.437 -6.486 30.699 1.00 98.06 283 SER A C 1
ATOM 2072 O O . SER A 1 283 ? -22.313 -7.333 30.520 1.00 98.06 283 SER A O 1
ATOM 2074 N N . PHE A 1 284 ? -20.742 -5.962 29.693 1.00 98.44 284 PHE A N 1
ATOM 2075 C CA . PHE A 1 284 ? -20.864 -6.400 28.302 1.00 98.44 284 PHE A CA 1
ATOM 2076 C C . PHE A 1 284 ? -19.610 -6.063 27.491 1.00 98.44 284 PHE A C 1
ATOM 2078 O O . PHE A 1 284 ? -18.892 -5.102 27.765 1.00 98.44 284 PHE A O 1
ATOM 2085 N N . ASP A 1 285 ? -19.392 -6.837 26.435 1.00 98.31 285 ASP A N 1
ATOM 2086 C CA . ASP A 1 285 ? -18.309 -6.632 25.481 1.00 98.31 285 ASP A CA 1
ATOM 2087 C C . ASP A 1 285 ? -18.831 -5.967 24.204 1.00 98.31 285 ASP A C 1
ATOM 2089 O O . ASP A 1 285 ? -19.960 -6.211 23.780 1.00 98.31 285 ASP A O 1
ATOM 2093 N N . ARG A 1 286 ? -17.985 -5.201 23.514 1.00 98.06 286 ARG A N 1
ATOM 2094 C CA . ARG A 1 286 ? -18.291 -4.620 22.201 1.00 98.06 286 ARG A CA 1
ATOM 2095 C C . ARG A 1 286 ? -17.326 -5.122 21.138 1.00 98.06 286 ARG A C 1
ATOM 2097 O O . ARG A 1 286 ? -16.116 -4.999 21.287 1.00 98.06 286 ARG A O 1
ATOM 2104 N N . ALA A 1 287 ? -17.845 -5.634 20.026 1.00 97.69 287 ALA A N 1
ATOM 2105 C CA . ALA A 1 287 ? -17.056 -5.991 18.847 1.00 97.69 287 ALA A CA 1
ATOM 2106 C C . ALA A 1 287 ? -17.312 -4.999 17.704 1.00 97.69 287 ALA A C 1
ATOM 2108 O O . ALA A 1 287 ? -18.452 -4.829 17.274 1.00 97.69 287 ALA A O 1
ATOM 2109 N N . HIS A 1 288 ? -16.258 -4.353 17.208 1.00 97.94 288 HIS A N 1
ATOM 2110 C CA . HIS A 1 288 ? -16.324 -3.356 16.137 1.00 97.94 288 HIS A CA 1
ATOM 2111 C C . HIS A 1 288 ? -16.121 -3.983 14.752 1.00 97.94 288 HIS A C 1
ATOM 2113 O O . HIS A 1 288 ? -15.252 -4.836 14.562 1.00 97.94 288 HIS A O 1
ATOM 2119 N N . HIS A 1 289 ? -16.893 -3.514 13.771 1.00 97.31 289 HIS A N 1
ATOM 2120 C CA . HIS A 1 289 ? -16.896 -4.018 12.398 1.00 97.31 289 HIS A CA 1
ATOM 2121 C C . HIS A 1 289 ? -16.304 -2.991 11.440 1.00 97.31 289 HIS A C 1
ATOM 2123 O O . HIS A 1 289 ? -16.621 -1.803 11.509 1.00 97.31 289 HIS A O 1
ATOM 2129 N N . TRP A 1 290 ? -15.460 -3.467 10.527 1.00 98.25 290 TRP A N 1
ATOM 2130 C CA . TRP A 1 290 ? -14.695 -2.629 9.611 1.00 98.25 290 TRP A CA 1
ATOM 2131 C C . TRP A 1 290 ? -14.641 -3.249 8.217 1.00 98.25 290 TRP A C 1
ATOM 2133 O O . TRP A 1 290 ? -14.559 -4.472 8.070 1.00 98.25 290 TRP A O 1
ATOM 2143 N N . THR A 1 291 ? -14.631 -2.390 7.206 1.00 97.81 291 THR A N 1
ATOM 2144 C CA . THR A 1 291 ? -14.436 -2.724 5.796 1.00 97.81 291 THR A CA 1
ATOM 2145 C C . THR A 1 291 ? -13.108 -2.155 5.296 1.00 97.81 291 THR A C 1
ATOM 2147 O O . THR A 1 291 ? -12.594 -1.170 5.823 1.00 97.81 291 THR A O 1
ATOM 2150 N N . LEU A 1 292 ? -12.521 -2.818 4.300 1.00 98.44 292 LEU A N 1
ATOM 2151 C CA . LEU A 1 292 ? -11.284 -2.406 3.641 1.00 98.44 292 LEU A CA 1
ATOM 2152 C C . LEU A 1 292 ? -11.491 -2.549 2.136 1.00 98.44 292 LEU A C 1
ATOM 2154 O O . LEU A 1 292 ? -11.696 -3.664 1.660 1.00 98.44 292 LEU A O 1
ATOM 2158 N N . ASP A 1 293 ? -11.383 -1.442 1.413 1.00 98.38 293 ASP A N 1
ATOM 2159 C CA . ASP A 1 293 ? -11.344 -1.396 -0.045 1.00 98.38 293 ASP A CA 1
ATOM 2160 C C . ASP A 1 293 ? -10.042 -0.716 -0.499 1.00 98.38 293 ASP A C 1
ATOM 2162 O O . ASP A 1 293 ? -9.516 0.177 0.167 1.00 98.38 293 ASP A O 1
ATOM 2166 N N . LYS A 1 294 ? -9.501 -1.136 -1.646 1.00 97.94 294 LYS A N 1
ATOM 2167 C CA . LYS A 1 294 ? -8.305 -0.544 -2.264 1.00 97.94 294 LYS A CA 1
ATOM 2168 C C . LYS A 1 294 ? -8.487 -0.501 -3.775 1.00 97.94 294 LYS A C 1
ATOM 2170 O O . LYS A 1 294 ? -8.995 -1.457 -4.354 1.00 97.94 294 LYS A O 1
ATOM 2175 N N . TRP A 1 295 ? -8.062 0.588 -4.409 1.00 98.06 295 TRP A N 1
ATOM 2176 C CA . TRP A 1 295 ? -8.029 0.712 -5.866 1.00 98.06 295 TRP A CA 1
ATOM 2177 C C . TRP A 1 295 ? -6.910 1.651 -6.335 1.00 98.06 295 TRP A C 1
ATOM 2179 O O . TRP A 1 295 ? -6.421 2.497 -5.580 1.00 98.06 295 TRP A O 1
ATOM 2189 N N . ALA A 1 296 ? -6.534 1.515 -7.604 1.00 97.94 296 ALA A N 1
ATOM 2190 C CA . ALA A 1 296 ? -5.741 2.490 -8.345 1.00 97.94 296 ALA A CA 1
ATOM 2191 C C . ALA A 1 296 ? -6.651 3.314 -9.277 1.00 97.94 296 ALA A C 1
ATOM 2193 O O . ALA A 1 296 ? -7.719 2.853 -9.687 1.00 97.94 296 ALA A O 1
ATOM 2194 N N . ASP A 1 297 ? -6.254 4.538 -9.627 1.00 98.25 297 ASP A N 1
ATOM 2195 C CA . ASP A 1 297 ? -6.969 5.358 -10.618 1.00 98.25 297 ASP A CA 1
ATOM 2196 C C . ASP A 1 297 ? -6.774 4.872 -12.067 1.00 98.25 297 ASP A C 1
ATOM 2198 O O . ASP A 1 297 ? -7.640 5.094 -12.920 1.00 98.25 297 ASP A O 1
ATOM 2202 N N . VAL A 1 298 ? -5.675 4.160 -12.327 1.00 97.56 298 VAL A N 1
ATOM 2203 C CA . VAL A 1 298 ? -5.378 3.437 -13.570 1.00 97.56 298 VAL A CA 1
ATOM 2204 C C . VAL A 1 298 ? -4.841 2.038 -13.262 1.00 97.56 298 VAL A C 1
ATOM 2206 O O . VAL A 1 298 ? -4.076 1.858 -12.322 1.00 97.56 298 VAL A O 1
ATOM 2209 N N . THR A 1 299 ? -5.203 1.049 -14.082 1.00 97.50 299 THR A N 1
ATOM 2210 C CA . THR A 1 299 ? -4.706 -0.340 -13.972 1.00 97.50 299 THR A CA 1
ATOM 2211 C C . THR A 1 299 ? -3.566 -0.651 -14.948 1.00 97.50 299 THR A C 1
ATOM 2213 O O . THR A 1 299 ? -2.880 -1.659 -14.800 1.00 97.50 299 THR A O 1
ATOM 2216 N N . GLU A 1 300 ? -3.377 0.193 -15.966 1.00 97.75 300 GLU A N 1
ATOM 2217 C CA . GLU A 1 300 ? -2.407 0.016 -17.051 1.00 97.75 300 GLU A CA 1
ATOM 2218 C C . GLU A 1 300 ? -1.750 1.367 -17.396 1.00 97.75 300 GLU A C 1
ATOM 2220 O O . GLU A 1 300 ? -2.438 2.381 -17.539 1.00 97.75 300 GLU A O 1
ATOM 2225 N N . LEU A 1 301 ? -0.425 1.379 -17.561 1.00 97.75 301 LEU A N 1
ATOM 2226 C CA . LEU A 1 301 ? 0.367 2.508 -18.062 1.00 97.75 301 LEU A CA 1
ATOM 2227 C C . LEU A 1 301 ? 1.296 2.031 -19.182 1.00 97.75 301 LEU A C 1
ATOM 2229 O O . LEU A 1 301 ? 1.991 1.040 -19.004 1.00 97.75 301 LEU A O 1
ATOM 2233 N N . THR A 1 302 ? 1.393 2.770 -20.289 1.00 98.12 302 THR A N 1
ATOM 2234 C CA . THR A 1 302 ? 2.399 2.518 -21.339 1.00 98.12 302 THR A CA 1
ATOM 2235 C C . THR A 1 302 ? 3.386 3.681 -21.384 1.00 98.12 302 THR A C 1
ATOM 2237 O O . THR A 1 302 ? 2.977 4.816 -21.636 1.00 98.12 302 THR A O 1
ATOM 2240 N N . LEU A 1 303 ? 4.675 3.410 -21.168 1.00 97.75 303 LEU A N 1
ATOM 2241 C CA . LEU A 1 303 ? 5.750 4.407 -21.144 1.00 97.75 303 LEU A CA 1
ATOM 2242 C C . LEU A 1 303 ? 6.689 4.258 -22.347 1.00 97.75 303 LEU A C 1
ATOM 2244 O O . LEU A 1 303 ? 6.980 3.151 -22.799 1.00 97.75 303 LEU A O 1
ATOM 2248 N N . TYR A 1 304 ? 7.210 5.385 -22.827 1.00 96.94 304 TYR A N 1
ATOM 2249 C CA . TYR A 1 304 ? 8.077 5.487 -24.003 1.00 96.94 304 TYR A CA 1
ATOM 2250 C C . TYR A 1 304 ? 9.405 6.172 -23.649 1.00 96.94 304 TYR A C 1
ATOM 2252 O O . TYR A 1 304 ? 9.431 7.019 -22.760 1.00 96.94 304 TYR A O 1
ATOM 2260 N N . PRO A 1 305 ? 10.507 5.900 -24.369 1.00 95.31 305 PRO A N 1
ATOM 2261 C CA . PRO A 1 305 ? 11.801 6.517 -24.071 1.00 95.31 305 PRO A CA 1
ATOM 2262 C C . PRO A 1 305 ? 11.875 8.000 -24.451 1.00 95.31 305 PRO A C 1
ATOM 2264 O O . PRO A 1 305 ? 12.721 8.732 -23.935 1.00 95.31 305 PRO A O 1
ATOM 2267 N N . HIS A 1 306 ? 11.028 8.452 -25.381 1.00 93.12 306 HIS A N 1
ATOM 2268 C CA . HIS A 1 306 ? 11.046 9.810 -25.924 1.00 93.12 306 HIS A CA 1
ATOM 2269 C C . HIS A 1 306 ? 9.619 10.352 -26.082 1.00 93.12 306 HIS A C 1
ATOM 2271 O O . HIS A 1 306 ? 8.731 9.649 -26.572 1.00 93.12 306 HIS A O 1
ATOM 2277 N N . GLU A 1 307 ? 9.428 11.629 -25.733 1.00 95.06 307 GLU A N 1
ATOM 2278 C CA . GLU A 1 307 ? 8.122 12.314 -25.711 1.00 95.06 307 GLU A CA 1
ATOM 2279 C C . GLU A 1 307 ? 7.396 12.314 -27.070 1.00 95.06 307 GLU A C 1
ATOM 2281 O O . GLU A 1 307 ? 6.170 12.364 -27.136 1.00 95.06 307 GLU A O 1
ATOM 2286 N N . GLU A 1 308 ? 8.145 12.242 -28.173 1.00 94.62 308 GLU A N 1
ATOM 2287 C CA . GLU A 1 308 ? 7.609 12.180 -29.539 1.00 94.62 308 GLU A CA 1
ATOM 2288 C C . GLU A 1 308 ? 6.864 10.878 -29.877 1.00 94.62 308 GLU A C 1
ATOM 2290 O O . GLU A 1 308 ? 6.095 10.854 -30.842 1.00 94.62 308 GLU A O 1
ATOM 2295 N N . HIS A 1 309 ? 7.053 9.818 -29.084 1.00 94.31 309 HIS A N 1
ATOM 2296 C CA . HIS A 1 309 ? 6.367 8.532 -29.244 1.00 94.31 309 HIS A CA 1
ATOM 2297 C C . HIS A 1 309 ? 5.247 8.307 -28.217 1.00 94.31 309 HIS A C 1
ATOM 2299 O O . HIS A 1 309 ? 4.289 7.596 -28.518 1.00 94.31 309 HIS A O 1
ATOM 2305 N N . GLY A 1 310 ? 5.326 8.945 -27.048 1.00 96.12 310 GLY A N 1
ATOM 2306 C CA . GLY A 1 310 ? 4.317 8.868 -25.994 1.00 96.12 310 GLY A CA 1
ATOM 2307 C C . GLY A 1 310 ? 4.836 9.415 -24.660 1.00 96.12 310 GLY A C 1
ATOM 2308 O O . GLY A 1 310 ? 5.900 10.034 -24.629 1.00 96.12 310 GLY A O 1
ATOM 2309 N N . PRO A 1 311 ? 4.100 9.230 -23.551 1.00 97.31 311 PRO A N 1
ATOM 2310 C CA . PRO A 1 311 ? 4.535 9.705 -22.241 1.00 97.31 311 PRO A CA 1
ATOM 2311 C C . PRO A 1 311 ? 5.809 8.980 -21.781 1.00 97.31 311 PRO A C 1
ATOM 2313 O O . PRO A 1 311 ? 5.905 7.757 -21.857 1.00 97.31 311 PRO A O 1
ATOM 2316 N N . THR A 1 312 ? 6.779 9.744 -21.280 1.00 97.00 312 THR A N 1
ATOM 2317 C CA . THR A 1 312 ? 8.033 9.233 -20.697 1.00 97.00 312 THR A CA 1
ATOM 2318 C C . THR A 1 312 ? 7.910 8.901 -19.209 1.00 97.00 312 THR A C 1
ATOM 2320 O O . THR A 1 312 ? 8.764 8.210 -18.655 1.00 97.00 312 THR A O 1
ATOM 2323 N N . SER A 1 313 ? 6.836 9.357 -18.564 1.00 97.56 313 SER A N 1
ATOM 2324 C CA . SER A 1 313 ? 6.466 9.013 -17.195 1.00 97.56 313 SER A CA 1
ATOM 2325 C C . SER A 1 313 ? 4.946 8.970 -17.023 1.00 97.56 313 SER A C 1
ATOM 2327 O O . SER A 1 313 ? 4.196 9.547 -17.815 1.00 97.56 313 SER A O 1
ATOM 2329 N N . GLY A 1 314 ? 4.490 8.265 -15.990 1.00 97.62 314 GLY A N 1
ATOM 2330 C CA . GLY A 1 314 ? 3.081 8.130 -15.636 1.00 97.62 314 GLY A CA 1
ATOM 2331 C C . GLY A 1 314 ? 2.911 7.993 -14.128 1.00 97.62 314 GLY A C 1
ATOM 2332 O O . GLY A 1 314 ? 3.688 7.302 -13.471 1.00 97.62 314 GLY A O 1
ATOM 2333 N N . THR A 1 315 ? 1.904 8.667 -13.583 1.00 97.75 315 THR A N 1
ATOM 2334 C CA . THR A 1 315 ? 1.590 8.663 -12.151 1.00 97.75 315 THR A CA 1
ATOM 2335 C C . THR A 1 315 ? 0.345 7.820 -11.902 1.00 97.75 315 THR A C 1
ATOM 2337 O O . THR A 1 315 ? -0.636 7.968 -12.626 1.00 97.75 315 THR A O 1
ATOM 2340 N N . VAL A 1 316 ? 0.395 6.961 -10.884 1.00 97.94 316 VAL A N 1
ATOM 2341 C CA . VAL A 1 316 ? -0.742 6.185 -10.370 1.00 97.94 316 VAL A CA 1
ATOM 2342 C C . VAL A 1 316 ? -1.128 6.745 -9.012 1.00 97.94 316 VAL A C 1
ATOM 2344 O O . VAL A 1 316 ? -0.274 6.838 -8.132 1.00 97.94 316 VAL A O 1
ATOM 2347 N N . MET A 1 317 ? -2.402 7.077 -8.829 1.00 97.81 317 MET A N 1
ATOM 2348 C CA . MET A 1 317 ? -2.986 7.428 -7.539 1.00 97.81 317 MET A CA 1
ATOM 2349 C C . MET A 1 317 ? -3.616 6.183 -6.912 1.00 97.81 317 MET A C 1
ATOM 2351 O O . MET A 1 317 ? -4.606 5.650 -7.414 1.00 97.81 317 MET A O 1
ATOM 2355 N N . TRP A 1 318 ? -3.070 5.743 -5.785 1.00 97.62 318 TRP A N 1
ATOM 2356 C CA . TRP A 1 318 ? -3.639 4.674 -4.975 1.00 97.62 318 TRP A CA 1
ATOM 2357 C C . TRP A 1 318 ? -4.578 5.267 -3.933 1.00 97.62 318 TRP A C 1
ATOM 2359 O O . TRP A 1 318 ? -4.267 6.282 -3.308 1.00 97.62 318 TRP A O 1
ATOM 2369 N N . THR A 1 319 ? -5.726 4.628 -3.730 1.00 98.25 319 THR A N 1
ATOM 2370 C CA . THR A 1 319 ? -6.645 4.947 -2.634 1.00 98.25 319 THR A CA 1
ATOM 2371 C C . THR A 1 319 ? -6.955 3.685 -1.845 1.00 98.25 319 THR A C 1
ATOM 2373 O O . THR A 1 319 ? -7.219 2.631 -2.424 1.00 98.25 319 THR A O 1
ATOM 2376 N N . ILE A 1 320 ? -6.918 3.809 -0.524 1.00 98.50 320 ILE A N 1
ATOM 2377 C CA . ILE A 1 320 ? -7.377 2.811 0.438 1.00 98.50 320 ILE A CA 1
ATOM 2378 C C . ILE A 1 320 ? -8.523 3.464 1.207 1.00 98.50 320 ILE A C 1
ATOM 2380 O O . ILE A 1 320 ? -8.349 4.569 1.721 1.00 98.50 320 ILE A O 1
ATOM 2384 N N . ASP A 1 321 ? -9.675 2.809 1.272 1.00 98.44 321 ASP A N 1
ATOM 2385 C CA . ASP A 1 321 ? -10.832 3.250 2.052 1.00 98.44 321 ASP A CA 1
ATOM 2386 C C . ASP A 1 321 ? -11.057 2.252 3.191 1.00 98.44 321 ASP A C 1
ATOM 2388 O O . ASP A 1 321 ? -11.226 1.050 2.963 1.00 98.44 321 ASP A O 1
ATOM 2392 N N . VAL A 1 322 ? -10.991 2.746 4.426 1.00 98.50 322 VAL A N 1
ATOM 2393 C CA . VAL A 1 322 ? -11.215 1.970 5.646 1.00 98.50 322 VAL A CA 1
ATOM 2394 C C . VAL A 1 322 ? -12.555 2.405 6.220 1.00 98.50 322 VAL A C 1
ATOM 2396 O O . VAL A 1 322 ? -12.660 3.430 6.897 1.00 98.50 322 VAL A O 1
ATOM 2399 N N . GLY A 1 323 ? -13.595 1.635 5.913 1.00 97.88 323 GLY A N 1
ATOM 2400 C CA . GLY A 1 323 ? -14.958 1.896 6.357 1.00 97.88 323 GLY A CA 1
ATOM 2401 C C . GLY A 1 323 ? -15.206 1.382 7.774 1.00 97.88 323 GLY A C 1
ATOM 2402 O O . GLY A 1 323 ? -14.736 0.311 8.155 1.00 97.88 323 GLY A O 1
ATOM 2403 N N . TYR A 1 324 ? -15.970 2.141 8.560 1.00 97.88 324 TYR A N 1
ATOM 2404 C CA . TYR A 1 324 ? -16.478 1.696 9.856 1.00 97.88 324 TYR A CA 1
ATOM 2405 C C . TYR A 1 324 ? -17.949 1.283 9.722 1.00 97.88 324 TYR A C 1
ATOM 2407 O O . TYR A 1 324 ? -18.825 2.124 9.505 1.00 97.88 324 TYR A O 1
ATOM 2415 N N . ASP A 1 325 ? -18.218 -0.013 9.875 1.00 97.38 325 ASP A N 1
ATOM 2416 C CA . ASP A 1 325 ? -19.535 -0.626 9.655 1.00 97.38 325 ASP A CA 1
ATOM 2417 C C . ASP A 1 325 ? -20.413 -0.620 10.926 1.00 97.38 325 ASP A C 1
ATOM 2419 O O . ASP A 1 325 ? -21.586 -1.003 10.889 1.00 97.38 325 ASP A O 1
ATOM 2423 N N . GLY A 1 326 ? -19.869 -0.162 12.059 1.00 97.56 326 GLY A N 1
ATOM 2424 C CA . GLY A 1 326 ? -20.545 -0.113 13.354 1.00 97.56 326 GLY A CA 1
ATOM 2425 C C . GLY A 1 326 ? -19.992 -1.137 14.343 1.00 97.56 326 GLY A C 1
ATOM 2426 O O . GLY A 1 326 ? -18.813 -1.477 14.315 1.00 97.56 326 GLY A O 1
ATOM 2427 N N . TYR A 1 327 ? -20.843 -1.616 15.247 1.00 97.81 327 TYR A N 1
ATOM 2428 C CA . TYR A 1 327 ? -20.459 -2.567 16.288 1.00 97.81 327 TYR A CA 1
ATOM 2429 C C . TYR A 1 327 ? -21.580 -3.563 16.603 1.00 97.81 327 TYR A C 1
ATOM 2431 O O . TYR A 1 327 ? -22.718 -3.434 16.146 1.00 97.81 327 TYR A O 1
ATOM 2439 N N . THR A 1 328 ? -21.256 -4.581 17.391 1.00 97.75 328 THR A N 1
ATOM 2440 C CA . THR A 1 328 ? -22.212 -5.491 18.021 1.00 97.75 328 THR A CA 1
ATOM 2441 C C . THR A 1 328 ? -21.807 -5.700 19.468 1.00 97.75 328 THR A C 1
ATOM 2443 O O . THR A 1 328 ? -20.673 -6.089 19.739 1.00 97.75 328 THR A O 1
ATOM 2446 N N . ASP A 1 329 ? -22.748 -5.445 20.370 1.00 98.12 329 ASP A N 1
ATOM 2447 C CA . ASP A 1 329 ? -22.582 -5.668 21.803 1.00 98.12 329 ASP A CA 1
ATOM 2448 C C . ASP A 1 329 ? -22.918 -7.140 22.126 1.00 98.12 329 ASP A C 1
ATOM 2450 O O . ASP A 1 329 ? -23.841 -7.724 21.548 1.00 98.12 329 ASP A O 1
ATOM 2454 N N . LEU A 1 330 ? -22.119 -7.766 22.989 1.00 97.00 330 LEU A N 1
ATOM 2455 C CA . LEU A 1 330 ? -22.047 -9.206 23.254 1.00 97.00 330 LEU A CA 1
ATOM 2456 C C . LEU A 1 330 ? -21.867 -9.463 24.758 1.00 97.00 330 LEU A C 1
ATOM 2458 O O . LEU A 1 330 ? -21.518 -8.558 25.507 1.00 97.00 330 LEU A O 1
ATOM 2462 N N . ASN A 1 331 ? -22.056 -10.714 25.192 1.00 97.06 331 ASN A N 1
ATOM 2463 C CA . ASN A 1 331 ? -21.753 -11.165 26.560 1.00 97.06 331 ASN A CA 1
ATOM 2464 C C . ASN A 1 331 ? -22.413 -10.309 27.661 1.00 97.06 331 ASN A C 1
ATOM 2466 O O . ASN A 1 331 ? -21.797 -10.016 28.679 1.00 97.06 331 ASN A O 1
ATOM 2470 N N . HIS A 1 332 ? -23.665 -9.896 27.442 1.00 98.12 332 HIS A N 1
ATOM 2471 C CA . HIS A 1 332 ? -24.427 -9.099 28.399 1.00 98.12 332 HIS A CA 1
ATOM 2472 C C . HIS A 1 332 ? -24.693 -9.909 29.676 1.00 98.12 332 HIS A C 1
ATOM 2474 O O . HIS A 1 332 ? -25.376 -10.934 29.635 1.00 98.12 332 HIS A O 1
ATOM 2480 N N . VAL A 1 333 ? -24.196 -9.429 30.813 1.00 98.12 333 VAL A N 1
ATOM 2481 C CA . VAL A 1 333 ? -24.387 -10.028 32.137 1.00 98.12 333 VAL A CA 1
ATOM 2482 C C . VAL A 1 333 ? -25.006 -9.006 33.084 1.00 98.12 333 VAL A C 1
ATOM 2484 O O . VAL A 1 333 ? -24.618 -7.838 33.105 1.00 98.12 333 VAL A O 1
ATOM 2487 N N . VAL A 1 334 ? -25.965 -9.460 33.889 1.00 98.19 334 VAL A N 1
ATOM 2488 C CA . VAL A 1 334 ? -26.473 -8.742 35.062 1.00 98.19 334 VAL A CA 1
ATOM 2489 C C . VAL A 1 334 ? -26.028 -9.511 36.299 1.00 98.19 334 VAL A C 1
ATOM 2491 O O . VAL A 1 334 ? -26.396 -10.672 36.485 1.00 98.19 334 VAL A O 1
ATOM 2494 N N . SER A 1 335 ? -25.235 -8.872 37.148 1.00 97.94 335 SER A N 1
ATOM 2495 C CA . SER A 1 335 ? -24.729 -9.437 38.397 1.00 97.94 335 SER A CA 1
ATOM 2496 C C . SER A 1 335 ? -25.047 -8.519 39.566 1.00 97.94 335 SER A C 1
ATOM 2498 O O . SER A 1 335 ? -25.509 -7.392 39.394 1.00 97.94 335 SER A O 1
ATOM 2500 N N . GLY A 1 336 ? -24.816 -8.987 40.783 1.00 97.38 336 GLY A N 1
ATOM 2501 C CA . GLY A 1 336 ? -25.001 -8.131 41.940 1.00 97.38 336 GLY A CA 1
ATOM 2502 C C . GLY A 1 336 ? -24.665 -8.800 43.251 1.00 97.38 336 GLY A C 1
ATOM 2503 O O . GLY A 1 336 ? -24.397 -10.002 43.328 1.00 97.38 336 GLY A O 1
ATOM 2504 N N . THR A 1 337 ? -24.692 -7.973 44.288 1.00 97.31 337 THR A N 1
ATOM 2505 C CA . THR A 1 337 ? -24.396 -8.364 45.661 1.00 97.31 337 THR A CA 1
ATOM 2506 C C . THR A 1 337 ? -25.576 -7.994 46.546 1.00 97.31 337 THR A C 1
ATOM 2508 O O . THR A 1 337 ? -26.147 -6.911 46.420 1.00 97.31 337 THR A O 1
ATOM 2511 N N . ILE A 1 338 ? -25.950 -8.910 47.433 1.00 96.69 338 ILE A N 1
ATOM 2512 C CA . ILE A 1 338 ? -27.026 -8.758 48.408 1.00 96.69 338 ILE A CA 1
ATOM 2513 C C . ILE A 1 338 ? -26.400 -8.924 49.790 1.00 96.69 338 ILE A C 1
ATOM 2515 O O . ILE A 1 338 ? -25.747 -9.935 50.061 1.00 96.69 338 ILE A O 1
ATOM 2519 N N . TRP A 1 339 ? -26.604 -7.946 50.667 1.00 96.25 339 TRP A N 1
ATOM 2520 C CA . TRP A 1 339 ? -26.187 -8.010 52.066 1.00 96.25 339 TRP A CA 1
ATOM 2521 C C . TRP A 1 339 ? -27.412 -8.205 52.943 1.00 96.25 339 TRP A C 1
ATOM 2523 O O . TRP A 1 339 ? -28.420 -7.517 52.778 1.00 96.25 339 TRP A O 1
ATOM 2533 N N . ILE A 1 340 ? -27.311 -9.152 53.870 1.00 95.88 340 ILE A N 1
ATOM 2534 C CA . ILE A 1 340 ? -28.367 -9.493 54.818 1.00 95.88 340 ILE A CA 1
ATOM 2535 C C . ILE A 1 340 ? -27.726 -9.455 56.201 1.00 95.88 340 ILE A C 1
ATOM 2537 O O . ILE A 1 340 ? -26.835 -10.253 56.491 1.00 95.88 340 ILE A O 1
ATOM 2541 N N . GLU A 1 341 ? -28.143 -8.502 57.028 1.00 95.50 341 GLU A N 1
ATOM 2542 C CA . GLU A 1 341 ? -27.720 -8.344 58.421 1.00 95.50 341 GLU A CA 1
ATOM 2543 C C . GLU A 1 341 ? -28.905 -8.644 59.338 1.00 95.50 341 GLU A C 1
ATOM 2545 O O . GLU A 1 341 ? -30.001 -8.125 59.125 1.00 95.50 341 GLU A O 1
ATOM 2550 N N . ASN A 1 342 ? -28.689 -9.475 60.357 1.00 94.88 342 ASN A N 1
ATOM 2551 C CA . ASN A 1 342 ? -29.683 -9.701 61.395 1.00 94.88 342 ASN A CA 1
ATOM 2552 C C . ASN A 1 342 ? -29.574 -8.594 62.450 1.00 94.88 342 ASN A C 1
ATOM 2554 O O . ASN A 1 342 ? -28.664 -8.607 63.283 1.00 94.88 342 ASN A O 1
ATOM 2558 N N . THR A 1 343 ? -30.477 -7.616 62.378 1.00 93.31 343 THR A N 1
ATOM 2559 C CA . THR A 1 343 ? -30.554 -6.475 63.301 1.00 93.31 343 THR A CA 1
ATOM 2560 C C . THR A 1 343 ? -31.489 -6.721 64.486 1.00 93.31 343 THR A C 1
ATOM 2562 O O . THR A 1 343 ? -31.465 -5.933 65.433 1.00 93.31 343 THR A O 1
ATOM 2565 N N . GLY A 1 344 ? -32.259 -7.813 64.451 1.00 88.69 344 GLY A N 1
ATOM 2566 C CA . GLY A 1 344 ? -33.113 -8.287 65.537 1.00 88.69 344 GLY A CA 1
ATOM 2567 C C . GLY A 1 344 ? -32.349 -8.921 66.703 1.00 88.69 344 GLY A C 1
ATOM 2568 O O . GLY A 1 344 ? -31.115 -8.968 66.725 1.00 88.69 344 GLY A O 1
ATOM 2569 N N . ASP A 1 345 ? -33.091 -9.423 67.692 1.00 85.19 345 ASP A N 1
ATOM 2570 C CA . ASP A 1 345 ? -32.535 -10.018 68.919 1.00 85.19 345 ASP A CA 1
ATOM 2571 C C . ASP A 1 345 ? -32.578 -11.557 68.966 1.00 85.19 345 ASP A C 1
ATOM 2573 O O . ASP A 1 345 ? -32.032 -12.165 69.893 1.00 85.19 345 ASP A O 1
ATOM 2577 N N . THR A 1 346 ? -33.113 -12.197 67.922 1.00 85.50 346 THR A N 1
ATOM 2578 C CA . THR A 1 346 ? -33.143 -13.658 67.748 1.00 85.50 346 THR A CA 1
ATOM 2579 C C . THR A 1 346 ? -32.367 -14.166 66.547 1.00 85.50 346 THR A C 1
ATOM 2581 O O . THR A 1 346 ? -32.116 -13.457 65.581 1.00 85.50 346 THR A O 1
ATOM 2584 N N . THR A 1 347 ? -31.981 -15.441 66.605 1.00 88.94 347 THR A N 1
ATOM 2585 C CA . THR A 1 347 ? -31.316 -16.150 65.509 1.00 88.94 347 THR A CA 1
ATOM 2586 C C . THR A 1 347 ? -32.279 -16.394 64.338 1.00 88.94 347 THR A C 1
ATOM 2588 O O . THR A 1 347 ? -33.123 -17.291 64.403 1.00 88.94 347 THR A O 1
ATOM 2591 N N . ALA A 1 348 ? -32.105 -15.665 63.237 1.00 89.56 348 ALA A N 1
ATOM 2592 C CA . ALA A 1 348 ? -32.900 -15.826 62.024 1.00 89.56 348 ALA A CA 1
ATOM 2593 C C . ALA A 1 348 ? -32.402 -17.009 61.172 1.00 89.56 348 ALA A C 1
ATOM 2595 O O . ALA A 1 348 ? -31.200 -17.244 61.026 1.00 89.56 348 ALA A O 1
ATOM 2596 N N . THR A 1 349 ? -33.320 -17.753 60.552 1.00 89.81 349 THR A N 1
ATOM 2597 C CA . THR A 1 349 ? -33.001 -18.699 59.466 1.00 89.81 349 THR A CA 1
ATOM 2598 C C . THR A 1 349 ? -33.854 -18.344 58.265 1.00 89.81 349 THR A C 1
ATOM 2600 O O . THR A 1 349 ? -35.081 -18.385 58.360 1.00 89.81 349 THR A O 1
ATOM 2603 N N . PHE A 1 350 ? -33.204 -18.014 57.150 1.00 88.12 350 PHE A N 1
ATOM 2604 C CA . PHE A 1 350 ? -33.884 -17.495 55.972 1.00 88.12 350 PHE A CA 1
ATOM 2605 C C . PHE A 1 350 ? -33.721 -18.376 54.729 1.00 88.12 350 PHE A C 1
ATOM 2607 O O . PHE A 1 350 ? -32.785 -19.167 54.611 1.00 88.12 350 PHE A O 1
ATOM 2614 N N . ASP A 1 351 ? -34.658 -18.203 53.802 1.00 89.31 351 ASP A N 1
ATOM 2615 C CA . ASP A 1 351 ? -34.630 -18.688 52.424 1.00 89.31 351 ASP A CA 1
ATOM 2616 C C . ASP A 1 351 ? -34.809 -17.478 51.490 1.00 89.31 351 ASP A C 1
ATOM 2618 O O . ASP A 1 351 ? -35.435 -16.483 51.863 1.00 89.31 351 ASP A O 1
ATOM 2622 N N . GLY A 1 352 ? -34.228 -17.524 50.295 1.00 87.62 352 GLY A N 1
ATOM 2623 C CA . GLY A 1 352 ? -34.158 -16.376 49.391 1.00 87.62 352 GLY A CA 1
ATOM 2624 C C . GLY A 1 352 ? -34.733 -16.694 48.021 1.00 87.62 352 GLY A C 1
ATOM 2625 O O . GLY A 1 352 ? -34.350 -17.680 47.398 1.00 87.62 352 GLY A O 1
ATOM 2626 N N . SER A 1 353 ? -35.606 -15.825 47.511 1.00 92.44 353 SER A N 1
ATOM 2627 C CA . SER A 1 353 ? -35.971 -15.829 46.093 1.00 92.44 353 SER A CA 1
ATOM 2628 C C . SER A 1 353 ? -35.481 -14.561 45.417 1.00 92.44 353 SER A C 1
ATOM 2630 O O . SER A 1 353 ? -35.646 -13.462 45.953 1.00 92.44 353 SER A O 1
ATOM 2632 N N . HIS A 1 354 ? -34.933 -14.711 44.217 1.00 95.81 354 HIS A N 1
ATOM 2633 C CA . HIS A 1 354 ? -34.482 -13.599 43.397 1.00 95.81 354 HIS A CA 1
ATOM 2634 C C . HIS A 1 354 ? -35.124 -13.665 42.012 1.00 95.81 354 HIS A C 1
ATOM 2636 O O . HIS A 1 354 ? -35.284 -14.737 41.419 1.00 95.81 354 HIS A O 1
ATOM 2642 N N . VAL A 1 355 ? -35.546 -12.500 41.529 1.00 96.88 355 VAL A N 1
ATOM 2643 C CA . VAL A 1 355 ? -36.117 -12.305 40.201 1.00 96.88 355 VAL A CA 1
ATOM 2644 C C . VAL A 1 355 ? -35.464 -11.077 39.582 1.00 96.88 355 VAL A C 1
ATOM 2646 O O . VAL A 1 355 ? -35.489 -9.988 40.156 1.00 96.88 355 VAL A O 1
ATOM 2649 N N . LEU A 1 356 ? -34.902 -11.236 38.390 1.00 96.81 356 LEU A N 1
ATOM 2650 C CA . LEU A 1 356 ? -34.583 -10.116 37.516 1.00 96.81 356 LEU A CA 1
ATOM 2651 C C . LEU A 1 356 ? -35.796 -9.907 36.608 1.00 96.81 356 LEU A C 1
ATOM 2653 O O . LEU A 1 356 ? -36.007 -10.669 35.665 1.00 96.81 356 LEU A O 1
ATOM 2657 N N . GLU A 1 357 ? -36.611 -8.900 36.913 1.00 97.12 357 GLU A N 1
ATOM 2658 C CA . GLU A 1 357 ? -37.758 -8.507 36.090 1.00 97.12 357 GLU A CA 1
ATOM 2659 C C . GLU A 1 357 ? -37.236 -7.695 34.897 1.00 97.12 357 GLU A C 1
ATOM 2661 O O . GLU A 1 357 ? -36.819 -6.545 35.072 1.00 97.12 357 GLU A O 1
ATOM 2666 N N . THR A 1 358 ? -37.217 -8.269 33.687 1.00 97.25 358 THR A N 1
ATOM 2667 C CA . THR A 1 358 ? -36.609 -7.620 32.508 1.00 97.25 358 THR A CA 1
ATOM 2668 C C . THR A 1 358 ? -37.579 -7.421 31.344 1.00 97.25 358 THR A C 1
ATOM 2670 O O . THR A 1 358 ? -38.606 -8.085 31.215 1.00 97.25 358 THR A O 1
ATOM 2673 N N . SER A 1 359 ? -37.209 -6.537 30.416 1.00 95.62 359 SER A N 1
ATOM 2674 C CA . SER A 1 359 ? -37.923 -6.300 29.159 1.00 95.62 359 SER A CA 1
ATOM 2675 C C . SER A 1 359 ? -37.995 -7.512 28.215 1.00 95.62 359 SER A C 1
ATOM 2677 O O . SER A 1 359 ? -38.808 -7.490 27.290 1.00 95.62 359 SER A O 1
ATOM 2679 N N . GLU A 1 360 ? -37.175 -8.548 28.424 1.00 94.94 360 GLU A N 1
ATOM 2680 C CA . GLU A 1 360 ? -37.215 -9.814 27.667 1.00 94.94 360 GLU A CA 1
ATOM 2681 C C . GLU A 1 360 ? -38.010 -10.921 28.391 1.00 94.94 360 GLU A C 1
ATOM 2683 O O . GLU A 1 360 ? -38.377 -11.921 27.771 1.00 94.94 360 GLU A O 1
ATOM 2688 N N . GLY A 1 361 ? -38.335 -10.720 29.672 1.00 95.19 361 GLY A N 1
ATOM 2689 C CA . GLY A 1 361 ? -38.964 -11.695 30.562 1.00 95.19 361 GLY A CA 1
ATOM 2690 C C . GLY A 1 361 ? -38.271 -11.758 31.925 1.00 95.19 361 GLY A C 1
ATOM 2691 O O . GLY A 1 361 ? -37.256 -11.096 32.152 1.00 95.19 361 GLY A O 1
ATOM 2692 N N . ASP A 1 362 ? -38.821 -12.561 32.829 1.00 97.50 362 ASP A N 1
ATOM 2693 C CA . ASP A 1 362 ? -38.273 -12.733 34.175 1.00 97.50 362 ASP A CA 1
ATOM 2694 C C . ASP A 1 362 ? -37.177 -13.809 34.171 1.00 97.50 362 ASP A C 1
ATOM 2696 O O . ASP A 1 362 ? -37.383 -14.913 33.656 1.00 97.50 362 ASP A O 1
ATOM 2700 N N . TYR A 1 363 ? -36.023 -13.499 34.763 1.00 96.81 363 TYR A N 1
ATOM 2701 C CA . TYR A 1 363 ? -34.946 -14.461 35.014 1.00 96.81 363 TYR A CA 1
ATOM 2702 C C . TYR A 1 363 ? -34.853 -14.768 36.511 1.00 96.81 363 TYR A C 1
ATOM 2704 O O . TYR A 1 363 ? -35.064 -13.893 37.350 1.00 96.81 363 TYR A O 1
ATOM 2712 N N . HIS A 1 364 ? -34.495 -16.007 36.841 1.00 96.69 364 HIS A N 1
ATOM 2713 C CA . HIS A 1 364 ? -34.327 -16.491 38.212 1.00 96.69 364 HIS A CA 1
ATOM 2714 C C . HIS A 1 364 ? -32.896 -17.010 38.394 1.00 96.69 364 HIS A C 1
ATOM 2716 O O . HIS A 1 364 ? -32.675 -18.212 38.229 1.00 96.69 364 HIS A O 1
ATOM 2722 N N . PRO A 1 365 ? -31.913 -16.129 38.644 1.00 95.25 365 PRO A N 1
ATOM 2723 C CA . PRO A 1 365 ? -30.544 -16.565 38.878 1.00 95.25 365 PRO A CA 1
ATOM 2724 C C . PRO A 1 365 ? -30.407 -17.242 40.246 1.00 95.25 365 PRO A C 1
ATOM 2726 O O . PRO A 1 365 ? -31.128 -16.927 41.196 1.00 95.25 365 PRO A O 1
ATOM 2729 N N . ASP A 1 366 ? -29.447 -18.156 40.348 1.00 93.50 366 ASP A N 1
ATOM 2730 C CA . ASP A 1 366 ? -29.097 -18.788 41.617 1.00 93.50 366 ASP A CA 1
ATOM 2731 C C . ASP A 1 366 ? -28.381 -17.779 42.538 1.00 93.50 366 ASP A C 1
ATOM 2733 O O . ASP A 1 366 ? -27.455 -17.079 42.119 1.00 93.50 366 ASP A O 1
ATOM 2737 N N . LEU A 1 367 ? -28.794 -17.727 43.808 1.00 93.62 367 LEU A N 1
ATOM 2738 C CA . LEU A 1 367 ? -28.120 -16.953 44.853 1.00 93.62 367 LEU A CA 1
ATOM 2739 C C . LEU A 1 367 ? -26.989 -17.782 45.479 1.00 93.62 367 LEU A C 1
ATOM 2741 O O . LEU A 1 367 ? -27.251 -18.746 46.201 1.00 93.62 367 LEU A O 1
ATOM 2745 N N . ASP A 1 368 ? -25.733 -17.385 45.265 1.00 94.06 368 ASP A N 1
ATOM 2746 C CA . ASP A 1 368 ? -24.585 -17.977 45.959 1.00 94.06 368 ASP A CA 1
ATOM 2747 C C . ASP A 1 368 ? -24.352 -17.254 47.293 1.00 94.06 368 ASP A C 1
ATOM 2749 O O . ASP A 1 368 ? -23.709 -16.203 47.357 1.00 94.06 368 ASP A O 1
ATOM 2753 N N . CYS A 1 369 ? -24.941 -17.797 48.360 1.00 92.56 369 CYS A N 1
ATOM 2754 C CA . CYS A 1 369 ? -24.749 -17.352 49.739 1.00 92.56 369 CYS A CA 1
ATOM 2755 C C . CYS A 1 369 ? -23.696 -18.220 50.446 1.00 92.56 369 CYS A C 1
ATOM 2757 O O . CYS A 1 369 ? -23.771 -19.451 50.428 1.00 92.56 369 CYS A O 1
ATOM 2759 N N . ALA A 1 370 ? -22.755 -17.598 51.160 1.00 86.00 370 ALA A N 1
ATOM 2760 C CA . ALA A 1 370 ? -21.736 -18.308 51.935 1.00 86.00 370 ALA A CA 1
ATOM 2761 C C . ALA A 1 370 ? -21.940 -18.101 53.453 1.00 86.00 370 ALA A C 1
ATOM 2763 O O . ALA A 1 370 ? -21.536 -17.057 53.967 1.00 86.00 370 ALA A O 1
ATOM 2764 N N . PRO A 1 371 ? -22.490 -19.077 54.213 1.00 83.25 371 PRO A N 1
ATOM 2765 C CA . PRO A 1 371 ? -22.868 -20.446 53.827 1.00 83.25 371 PRO A CA 1
ATOM 2766 C C . PRO A 1 371 ? -24.256 -20.561 53.162 1.00 83.25 371 PRO A C 1
ATOM 2768 O O . PRO A 1 371 ? -25.129 -19.741 53.410 1.00 83.25 371 PRO A O 1
ATOM 2771 N N . LEU A 1 372 ? -24.473 -21.646 52.400 1.00 75.19 372 LEU A N 1
ATOM 2772 C CA . LEU A 1 372 ? -25.663 -21.875 51.548 1.00 75.19 372 LEU A CA 1
ATOM 2773 C C . LEU A 1 372 ? -27.015 -21.939 52.278 1.00 75.19 372 LEU A C 1
ATOM 2775 O O . LEU A 1 372 ? -28.055 -21.748 51.661 1.00 75.19 372 LEU A O 1
ATOM 2779 N N . THR A 1 373 ? -27.017 -22.254 53.571 1.00 74.31 373 THR A N 1
ATOM 2780 C CA . THR A 1 373 ? -28.201 -22.142 54.435 1.00 74.31 373 THR A CA 1
ATOM 2781 C C . THR A 1 373 ? -27.795 -21.301 55.641 1.00 74.31 373 THR A C 1
ATOM 2783 O O . THR A 1 373 ? -27.360 -21.865 56.654 1.00 74.31 373 THR A O 1
ATOM 2786 N N . PRO A 1 374 ? -27.807 -19.968 55.506 1.00 79.44 374 PRO A N 1
ATOM 2787 C CA . PRO A 1 374 ? -27.370 -19.068 56.556 1.00 79.44 374 PRO A CA 1
ATOM 2788 C C . PRO A 1 374 ? -28.415 -19.024 57.673 1.00 79.44 374 PRO A C 1
ATOM 2790 O O . PRO A 1 374 ? -29.540 -18.551 57.518 1.00 79.44 374 PRO A O 1
ATOM 2793 N N . THR A 1 375 ? -28.004 -19.530 58.827 1.00 89.75 375 THR A N 1
ATOM 2794 C CA . THR A 1 375 ? -28.581 -19.154 60.112 1.00 89.75 375 THR A CA 1
ATOM 2795 C C . THR A 1 375 ? -27.730 -17.996 60.626 1.00 89.75 375 THR A C 1
ATOM 2797 O O . THR A 1 375 ? -26.515 -18.166 60.726 1.00 89.75 375 THR A O 1
ATOM 2800 N N . LEU A 1 376 ? -28.338 -16.837 60.882 1.00 92.12 376 LEU A N 1
ATOM 2801 C CA . LEU A 1 376 ? -27.657 -15.635 61.370 1.00 92.12 376 LEU A CA 1
ATOM 2802 C C . LEU A 1 376 ? -27.986 -15.428 62.845 1.00 92.12 376 LEU A C 1
ATOM 2804 O O . LEU A 1 376 ? -29.146 -15.177 63.178 1.00 92.12 376 LEU A O 1
ATOM 2808 N N . ASP A 1 377 ? -26.986 -15.477 63.721 1.00 92.06 377 ASP A N 1
ATOM 2809 C CA . ASP A 1 377 ? -27.166 -15.002 65.096 1.00 92.06 377 ASP A CA 1
ATOM 2810 C C . ASP A 1 377 ? -27.313 -13.455 65.121 1.00 92.06 377 ASP A C 1
ATOM 2812 O O . ASP A 1 377 ? -26.930 -12.780 64.160 1.00 92.06 377 ASP A O 1
ATOM 2816 N N . PRO A 1 378 ? -27.880 -12.859 66.189 1.00 91.88 378 PRO A N 1
ATOM 2817 C CA . PRO A 1 378 ? -28.040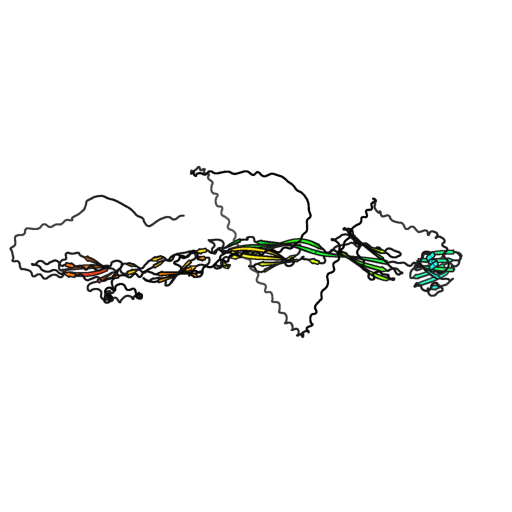 -11.406 66.313 1.00 91.88 378 PRO A CA 1
ATOM 2818 C C . PRO A 1 378 ? -26.741 -10.620 66.074 1.00 91.88 378 PRO A C 1
ATOM 2820 O O . PRO A 1 378 ? -25.721 -10.855 66.730 1.00 91.88 378 PRO A O 1
ATOM 2823 N N . GLY A 1 379 ? -26.780 -9.662 65.145 1.00 91.19 379 GLY A N 1
ATOM 2824 C CA . GLY A 1 379 ? -25.627 -8.866 64.716 1.00 91.19 379 GLY A CA 1
ATOM 2825 C C . GLY A 1 379 ? -24.666 -9.569 63.747 1.00 91.19 379 GLY A C 1
ATOM 2826 O O . GLY A 1 379 ? -23.609 -9.013 63.439 1.00 91.19 379 GLY A O 1
ATOM 2827 N N . GLU A 1 380 ? -24.982 -10.776 63.266 1.00 94.50 380 GLU A N 1
ATOM 2828 C CA . GLU A 1 380 ? -24.268 -11.394 62.147 1.00 94.50 380 GLU A CA 1
ATOM 2829 C C . GLU A 1 380 ? -24.805 -10.911 60.793 1.00 94.50 380 GLU A C 1
ATOM 2831 O O . GLU A 1 380 ? -25.960 -10.509 60.644 1.00 94.50 380 GLU A O 1
ATOM 2836 N N . SER A 1 381 ? -23.948 -10.980 59.775 1.00 94.56 381 SER A N 1
ATOM 2837 C CA . SER A 1 381 ? -24.308 -10.678 58.391 1.00 94.56 381 SER A CA 1
ATOM 2838 C C . SER A 1 381 ? -23.745 -11.713 57.426 1.00 94.56 381 SER A C 1
ATOM 2840 O O . SER A 1 381 ? -22.686 -12.303 57.654 1.00 94.56 381 SER A O 1
ATOM 2842 N N . VAL A 1 382 ? -24.458 -11.909 56.321 1.00 95.25 382 VAL A N 1
ATOM 2843 C CA . VAL A 1 382 ? -24.037 -12.723 55.180 1.00 95.25 382 VAL A CA 1
ATOM 2844 C C . VAL A 1 382 ? -24.121 -11.898 53.903 1.00 95.25 382 VAL A C 1
ATOM 2846 O O . VAL A 1 382 ? -24.891 -10.945 53.783 1.00 95.25 382 VAL A O 1
ATOM 2849 N N . THR A 1 383 ? -23.275 -12.256 52.947 1.00 95.00 383 THR A N 1
ATOM 2850 C CA . THR A 1 383 ? -23.265 -11.690 51.604 1.00 95.00 383 THR A CA 1
ATOM 2851 C C . THR A 1 383 ? -23.594 -12.804 50.624 1.00 95.00 383 THR A C 1
ATOM 2853 O O . THR A 1 383 ? -22.996 -13.880 50.692 1.00 95.00 383 THR A O 1
ATOM 2856 N N . CYS A 1 384 ? -24.546 -12.540 49.737 1.00 95.69 384 CYS A N 1
ATOM 2857 C CA . CYS A 1 384 ? -24.894 -13.410 48.625 1.00 95.69 384 CYS A CA 1
ATOM 2858 C C . CYS A 1 384 ? -24.581 -12.692 47.313 1.00 95.69 384 CYS A C 1
ATOM 2860 O O . CYS A 1 384 ? -24.782 -11.481 47.207 1.00 95.69 384 CYS A O 1
ATOM 2862 N N . THR A 1 385 ? -24.122 -13.429 46.310 1.00 97.06 385 THR A N 1
ATOM 2863 C CA . THR A 1 385 ? -23.882 -12.898 44.961 1.00 97.06 385 THR A CA 1
ATOM 2864 C C . THR A 1 385 ? -24.682 -13.664 43.922 1.00 97.06 385 THR A C 1
ATOM 2866 O O . THR A 1 385 ? -24.943 -14.852 44.095 1.00 97.06 385 THR A O 1
ATOM 2869 N N . TYR A 1 386 ? -25.030 -12.998 42.825 1.00 96.81 386 TYR A N 1
ATOM 2870 C CA . TYR A 1 386 ? -25.666 -13.618 41.664 1.00 96.81 386 TYR A CA 1
ATOM 2871 C C . TYR A 1 386 ? -25.028 -13.124 40.364 1.00 96.81 386 TYR A C 1
ATOM 2873 O O . TYR A 1 386 ? -24.415 -12.054 40.318 1.00 96.81 386 TYR A O 1
ATOM 2881 N N . SER A 1 387 ? -25.199 -13.900 39.295 1.00 97.50 387 SER A N 1
ATOM 2882 C CA . SER A 1 387 ? -24.800 -13.533 37.937 1.00 97.50 387 SER A CA 1
ATOM 2883 C C . SER A 1 387 ? -25.719 -14.211 36.923 1.00 97.50 387 SER A C 1
ATOM 2885 O O . SER A 1 387 ? -26.002 -15.402 37.048 1.00 97.50 387 SER A O 1
ATOM 2887 N N . GLN A 1 388 ? -26.197 -13.454 35.936 1.00 97.81 388 GLN A N 1
ATOM 2888 C CA . GLN A 1 388 ? -27.107 -13.917 34.894 1.00 97.81 388 GLN A CA 1
ATOM 2889 C C . GLN A 1 388 ? -26.682 -13.373 33.529 1.00 97.81 388 GLN A C 1
ATOM 2891 O O . GLN A 1 388 ? -26.740 -12.168 33.292 1.00 97.81 388 GLN A O 1
ATOM 2896 N N . GLU A 1 389 ? -26.334 -14.265 32.602 1.00 97.31 389 GLU A N 1
ATOM 2897 C CA . GLU A 1 389 ? -26.230 -13.924 31.179 1.00 97.31 389 GLU A CA 1
ATOM 2898 C C . GLU A 1 389 ? -27.624 -13.619 30.605 1.00 97.31 389 GLU A C 1
ATOM 2900 O O . GLU A 1 389 ? -28.582 -14.361 30.850 1.00 97.31 389 GLU A O 1
ATOM 2905 N N . VAL A 1 390 ? -27.742 -12.543 29.826 1.00 96.56 390 VAL A N 1
ATOM 2906 C CA . VAL A 1 390 ? -28.977 -12.103 29.155 1.00 96.56 390 VAL A CA 1
ATOM 2907 C C . VAL A 1 390 ? -28.744 -11.922 27.650 1.00 96.56 390 VAL A C 1
ATOM 2909 O O . VAL A 1 390 ? -27.611 -11.805 27.186 1.00 96.56 390 VAL A O 1
ATOM 2912 N N . GLY A 1 391 ? -29.815 -11.941 26.848 1.00 93.62 391 GLY A N 1
ATOM 2913 C CA . GLY A 1 391 ? -29.694 -11.950 25.383 1.00 93.62 391 GLY A CA 1
ATOM 2914 C C . GLY A 1 391 ? -29.228 -10.621 24.780 1.00 93.62 391 GLY A C 1
ATOM 2915 O O . GLY A 1 391 ? -28.590 -10.605 23.725 1.00 93.62 391 GLY A O 1
ATOM 2916 N N . SER A 1 392 ? -29.548 -9.509 25.439 1.00 96.38 392 SER A N 1
ATOM 2917 C CA . SER A 1 392 ? -29.189 -8.151 25.026 1.00 96.38 392 SER A CA 1
ATOM 2918 C C . SER A 1 392 ? -29.144 -7.195 26.226 1.00 96.38 392 SER A C 1
ATOM 2920 O O . SER A 1 392 ? -29.393 -7.605 27.361 1.00 96.38 392 SER A O 1
ATOM 2922 N N . ALA A 1 393 ? -28.851 -5.912 25.994 1.00 96.38 393 ALA A N 1
ATOM 2923 C CA . ALA A 1 393 ? -28.939 -4.862 27.007 1.00 96.38 393 ALA A CA 1
ATOM 2924 C C . ALA A 1 393 ? -30.399 -4.625 27.462 1.00 96.38 393 ALA A C 1
ATOM 2926 O O . ALA A 1 393 ? -31.094 -3.718 26.993 1.00 96.38 393 ALA A O 1
ATOM 2927 N N . VAL A 1 394 ? -30.880 -5.468 28.379 1.00 97.19 394 VAL A N 1
ATOM 2928 C CA . VAL A 1 394 ? -32.251 -5.422 28.903 1.00 97.19 394 VAL A CA 1
ATOM 2929 C C . VAL A 1 394 ? -32.487 -4.235 29.836 1.00 97.19 394 VAL A C 1
ATOM 2931 O O . VAL A 1 394 ? -31.603 -3.799 30.569 1.00 97.19 394 VAL A O 1
ATOM 2934 N N . THR A 1 395 ? -33.722 -3.742 29.873 1.00 97.44 395 THR A N 1
ATOM 2935 C CA . THR A 1 395 ? -34.172 -2.792 30.906 1.00 97.44 395 THR A CA 1
ATOM 2936 C C . THR A 1 395 ? -35.003 -3.530 31.943 1.00 97.44 395 THR A C 1
ATOM 2938 O O . THR A 1 395 ? -35.743 -4.444 31.582 1.00 97.44 395 THR A O 1
ATOM 2941 N N . GLY A 1 396 ? -34.890 -3.167 33.220 1.00 96.69 396 GLY A N 1
ATOM 2942 C CA . GLY A 1 396 ? -35.526 -3.942 34.280 1.00 96.69 396 GLY A CA 1
ATOM 2943 C C . GLY A 1 396 ? -35.070 -3.574 35.683 1.00 96.69 396 GLY A C 1
ATOM 2944 O O . GLY A 1 396 ? -34.468 -2.518 35.895 1.00 96.69 396 GLY A O 1
ATOM 2945 N N . GLN A 1 397 ? -35.349 -4.462 36.633 1.00 98.12 397 GLN A N 1
ATOM 2946 C CA . GLN A 1 397 ? -34.946 -4.324 38.030 1.00 98.12 397 GLN A CA 1
ATOM 2947 C C . GLN A 1 397 ? -34.673 -5.681 38.692 1.00 98.12 397 GLN A C 1
ATOM 2949 O O . GLN A 1 397 ? -35.277 -6.694 38.347 1.00 98.12 397 GLN A O 1
ATOM 2954 N N . SER A 1 398 ? -33.773 -5.673 39.671 1.00 97.56 398 SER A N 1
ATOM 2955 C CA . SER A 1 398 ? -33.535 -6.770 40.604 1.00 97.56 398 SER A CA 1
ATOM 2956 C C . SER A 1 398 ? -34.540 -6.700 41.752 1.00 97.56 398 SER A C 1
ATOM 2958 O O . SER A 1 398 ? -34.562 -5.720 42.507 1.00 97.56 398 SER A O 1
ATOM 2960 N N . VAL A 1 399 ? -35.364 -7.739 41.886 1.00 96.88 399 VAL A N 1
ATOM 2961 C CA . VAL A 1 399 ? -36.344 -7.920 42.963 1.00 96.88 399 VAL A CA 1
ATOM 2962 C C . VAL A 1 399 ? -35.927 -9.125 43.796 1.00 96.88 399 VAL A C 1
ATOM 2964 O O . VAL A 1 399 ? -35.981 -10.270 43.347 1.00 96.88 399 VAL A O 1
ATOM 2967 N N . VAL A 1 400 ? -35.481 -8.851 45.017 1.00 96.50 400 VAL A N 1
ATOM 2968 C CA . VAL A 1 400 ? -35.089 -9.854 46.010 1.00 96.50 400 VAL A CA 1
ATOM 2969 C C . VAL A 1 400 ? -36.184 -9.917 47.067 1.00 96.50 400 VAL A C 1
ATOM 2971 O O . VAL A 1 400 ? -36.656 -8.871 47.505 1.00 96.50 400 VAL A O 1
ATOM 2974 N N . SER A 1 401 ? -36.532 -11.124 47.501 1.00 94.38 401 SER A N 1
ATOM 2975 C CA . SER A 1 401 ? -37.383 -11.364 48.667 1.00 94.38 401 SER A CA 1
ATOM 2976 C C . SER A 1 401 ? -36.703 -12.384 49.571 1.00 94.38 401 SER A C 1
ATOM 2978 O O . SER A 1 401 ? -36.404 -13.500 49.135 1.00 94.38 401 SER A O 1
ATOM 2980 N N . ILE A 1 402 ? -36.445 -11.996 50.820 1.00 93.19 402 ILE A N 1
ATOM 2981 C CA . ILE A 1 402 ? -35.878 -12.867 51.853 1.00 93.19 402 ILE A CA 1
ATOM 2982 C C . ILE A 1 402 ? -36.995 -13.264 52.814 1.00 93.19 402 ILE A C 1
ATOM 2984 O O . ILE A 1 402 ? -37.639 -12.403 53.407 1.00 93.19 402 ILE A O 1
ATOM 2988 N N . PHE A 1 403 ? -37.227 -14.562 52.975 1.00 91.50 403 PHE A N 1
ATOM 2989 C CA . PHE A 1 403 ? -38.284 -15.109 53.822 1.00 91.50 403 PHE A CA 1
ATOM 2990 C C . PHE A 1 403 ? -37.688 -15.826 55.022 1.00 91.50 403 PHE A C 1
ATOM 2992 O O . PHE A 1 403 ? -36.729 -16.582 54.881 1.00 91.50 403 PHE A O 1
ATOM 2999 N N . THR A 1 404 ? -38.305 -15.670 56.184 1.00 90.69 404 THR A N 1
ATOM 3000 C CA . THR A 1 404 ? -37.993 -16.462 57.379 1.00 90.69 404 THR A CA 1
ATOM 3001 C C . THR A 1 404 ? -39.197 -17.320 57.762 1.00 90.69 404 THR A C 1
ATOM 3003 O O . THR A 1 404 ? -40.154 -17.465 56.995 1.00 90.69 404 THR A O 1
ATOM 3006 N N . ALA A 1 405 ? -39.171 -17.935 58.945 1.00 86.31 405 ALA A N 1
ATOM 3007 C CA . ALA A 1 405 ? -40.350 -18.615 59.473 1.00 86.31 405 ALA A CA 1
ATOM 3008 C C . ALA A 1 405 ? -41.485 -17.637 59.847 1.00 86.31 405 ALA A C 1
ATOM 3010 O O . ALA A 1 405 ? -42.633 -18.074 59.978 1.00 86.31 405 ALA A O 1
ATOM 3011 N N . GLU A 1 406 ? -41.170 -16.348 60.018 1.00 85.25 406 GLU A N 1
ATOM 3012 C CA . GLU A 1 406 ? -42.041 -15.365 60.674 1.00 85.25 406 GLU A CA 1
ATOM 3013 C C . GLU A 1 406 ? -42.361 -14.151 59.786 1.00 85.25 406 GLU A C 1
ATOM 3015 O O . GLU A 1 406 ? -43.489 -13.650 59.829 1.00 85.25 406 GLU A O 1
ATOM 3020 N N . ALA A 1 407 ? -41.425 -13.724 58.930 1.00 89.31 407 ALA A N 1
ATOM 3021 C CA . ALA A 1 407 ? -41.518 -12.486 58.158 1.00 89.31 407 ALA A CA 1
ATOM 3022 C C . ALA A 1 407 ? -41.014 -12.606 56.699 1.00 89.31 407 ALA A C 1
ATOM 3024 O O . ALA A 1 407 ? -40.517 -13.642 56.250 1.00 89.31 407 ALA A O 1
ATOM 3025 N N . SER A 1 408 ? -41.192 -11.515 55.946 1.00 91.56 408 SER A N 1
ATOM 3026 C CA . SER A 1 408 ? -40.681 -11.298 54.585 1.00 91.56 408 SER A CA 1
ATOM 3027 C C . SER A 1 408 ? -39.984 -9.943 54.543 1.00 91.56 408 SER A C 1
ATOM 3029 O O . SER A 1 408 ? -40.560 -8.948 54.988 1.00 91.56 408 SER A O 1
ATOM 3031 N N . TYR A 1 409 ? -38.772 -9.909 54.000 1.00 92.81 409 TYR A N 1
ATOM 3032 C CA . TYR A 1 409 ? -37.918 -8.731 53.924 1.00 92.81 409 TYR A CA 1
ATOM 3033 C C . TYR A 1 409 ? -37.591 -8.452 52.457 1.00 92.81 409 TYR A C 1
ATOM 3035 O O . TYR A 1 409 ? -36.781 -9.139 51.829 1.00 92.81 409 TYR A O 1
ATOM 3043 N N . ASP A 1 410 ? -38.259 -7.435 51.919 1.00 93.75 410 ASP A N 1
ATOM 3044 C CA . ASP A 1 410 ? -38.189 -7.035 50.518 1.00 93.75 410 ASP A CA 1
ATOM 3045 C C . ASP A 1 410 ? -37.402 -5.710 50.408 1.00 93.75 410 ASP A C 1
ATOM 3047 O O . ASP A 1 410 ? -37.969 -4.639 50.666 1.00 93.75 410 ASP A O 1
ATOM 3051 N N . PRO A 1 411 ? -36.093 -5.726 50.077 1.00 94.25 411 PRO A N 1
ATOM 3052 C CA . PRO A 1 411 ? -35.345 -4.503 49.798 1.00 94.25 411 PRO A CA 1
ATOM 3053 C C . PRO A 1 411 ? -35.965 -3.729 48.628 1.00 94.25 411 PRO A C 1
ATOM 3055 O O . PRO A 1 411 ? -36.619 -4.289 47.747 1.00 94.25 411 PRO A O 1
ATOM 3058 N N . ALA A 1 412 ? -35.703 -2.421 48.569 1.00 95.81 412 ALA A N 1
ATOM 3059 C CA . ALA A 1 412 ? -36.115 -1.614 47.423 1.00 95.81 412 ALA A CA 1
ATOM 3060 C C . ALA A 1 412 ? -35.542 -2.205 46.111 1.00 95.81 412 ALA A C 1
ATOM 3062 O O . ALA A 1 412 ? -34.335 -2.474 46.061 1.00 95.81 412 ALA A O 1
ATOM 3063 N N . PRO A 1 413 ? -36.357 -2.392 45.052 1.00 96.44 413 PRO A N 1
ATOM 3064 C CA . PRO A 1 413 ? -35.871 -2.892 43.771 1.00 96.44 413 PRO A CA 1
ATOM 3065 C C . PRO A 1 413 ? -34.747 -2.024 43.201 1.00 96.44 413 PRO A C 1
ATOM 3067 O O . PRO A 1 413 ? -34.855 -0.795 43.158 1.00 96.44 413 PRO A O 1
ATOM 3070 N N . ALA A 1 414 ? -33.671 -2.667 42.756 1.00 97.12 414 ALA A N 1
ATOM 3071 C CA . ALA A 1 414 ? -32.509 -1.998 42.187 1.00 97.12 414 ALA A CA 1
ATOM 3072 C C . ALA A 1 414 ? -32.585 -2.043 40.656 1.00 97.12 414 ALA A C 1
ATOM 3074 O O . ALA A 1 414 ? -32.727 -3.112 40.066 1.00 97.12 414 ALA A O 1
ATOM 3075 N N . ALA A 1 415 ? -32.537 -0.883 40.002 1.00 97.62 415 ALA A N 1
ATOM 3076 C CA . ALA A 1 415 ? -32.691 -0.788 38.551 1.00 97.62 415 ALA A CA 1
ATOM 3077 C C . ALA A 1 415 ? -31.468 -1.345 37.804 1.00 97.62 415 ALA A C 1
ATOM 3079 O O . ALA A 1 415 ? -30.331 -1.073 38.181 1.00 97.62 415 ALA A O 1
ATOM 3080 N N . ILE A 1 416 ? -31.709 -2.060 36.704 1.00 98.00 416 ILE A N 1
ATOM 3081 C CA . ILE A 1 416 ? -30.663 -2.526 35.786 1.00 98.00 416 ILE A CA 1
ATOM 3082 C C . ILE A 1 416 ? -30.265 -1.349 34.883 1.00 98.00 416 ILE A C 1
ATOM 3084 O O . ILE A 1 416 ? -31.094 -0.838 34.123 1.00 98.00 416 ILE A O 1
ATOM 3088 N N . THR A 1 417 ? -29.007 -0.908 34.966 1.00 97.44 417 THR A N 1
ATOM 3089 C CA . THR A 1 417 ? -28.473 0.215 34.177 1.00 97.44 417 THR A CA 1
ATOM 3090 C C . THR A 1 417 ? -27.134 -0.130 33.538 1.00 97.44 417 THR A C 1
ATOM 3092 O O . THR A 1 417 ? -26.149 -0.287 34.250 1.00 97.44 417 THR A O 1
ATOM 3095 N N . TRP A 1 418 ? -27.101 -0.158 32.206 1.00 97.69 418 TRP A N 1
ATOM 3096 C CA . TRP A 1 418 ? -25.901 -0.430 31.411 1.00 97.69 418 TRP A CA 1
ATOM 3097 C C . TRP A 1 418 ? -24.965 0.782 31.340 1.00 97.69 418 TRP A C 1
ATOM 3099 O O . TRP A 1 418 ? -25.422 1.913 31.149 1.00 97.69 418 TRP A O 1
ATOM 3109 N N . GLY A 1 419 ? -23.664 0.530 31.504 1.00 96.19 419 GLY A N 1
ATOM 3110 C CA . GLY A 1 419 ? -22.592 1.520 31.393 1.00 96.19 419 GLY A CA 1
ATOM 3111 C C . GLY A 1 419 ? -21.947 1.571 30.003 1.00 96.19 419 GLY A C 1
ATOM 3112 O O . GLY A 1 419 ? -22.581 1.274 28.990 1.00 96.19 419 GLY A O 1
ATOM 3113 N N . ASP A 1 420 ? -20.670 1.948 29.977 1.00 96.88 420 ASP A N 1
ATOM 3114 C CA . ASP A 1 420 ? -19.767 1.694 28.846 1.00 96.88 420 ASP A CA 1
ATOM 3115 C C . ASP A 1 420 ? -19.359 0.198 28.833 1.00 96.88 420 ASP A C 1
ATOM 3117 O O . ASP A 1 420 ? -19.441 -0.439 29.886 1.00 96.88 420 ASP A O 1
ATOM 3121 N N . PRO A 1 421 ? -18.943 -0.385 27.690 1.00 97.56 421 PRO A N 1
ATOM 3122 C CA . PRO A 1 421 ? -18.497 -1.782 27.633 1.00 97.56 421 PRO A CA 1
ATOM 3123 C C . PRO A 1 421 ? -17.211 -2.016 28.435 1.00 97.56 421 PRO A C 1
ATOM 3125 O O . PRO A 1 421 ? -16.320 -1.165 28.468 1.00 97.56 421 PRO A O 1
ATOM 3128 N N . ASP A 1 422 ? -17.076 -3.211 29.005 1.00 97.31 422 ASP A N 1
ATOM 3129 C CA . ASP A 1 422 ? -15.896 -3.630 29.768 1.00 97.31 422 ASP A CA 1
ATOM 3130 C C . ASP A 1 422 ? -14.696 -3.928 28.861 1.00 97.31 422 ASP A C 1
ATOM 3132 O O . ASP A 1 422 ? -13.551 -3.633 29.213 1.00 97.31 422 ASP A O 1
ATOM 3136 N N . ASN A 1 423 ? -14.953 -4.488 27.673 1.00 96.75 423 ASN A N 1
ATOM 3137 C CA . ASN A 1 423 ? -13.943 -4.756 26.651 1.00 96.75 423 ASN A CA 1
ATOM 3138 C C . ASN A 1 423 ? -14.433 -4.294 25.271 1.00 96.75 423 ASN A C 1
ATOM 3140 O O . ASN A 1 423 ? -15.509 -4.691 24.823 1.00 96.75 423 ASN A O 1
ATOM 3144 N N . GLU A 1 424 ? -13.612 -3.525 24.549 1.00 97.50 424 GLU A N 1
ATOM 3145 C CA . GLU A 1 424 ? -13.861 -3.178 23.143 1.00 97.50 424 GLU A CA 1
ATOM 3146 C C . GLU A 1 424 ? -12.864 -3.896 22.212 1.00 97.50 424 GLU A C 1
ATOM 3148 O O . GLU A 1 424 ? -11.663 -3.616 22.185 1.00 97.50 424 GLU A O 1
ATOM 3153 N N . PHE A 1 425 ? -13.364 -4.837 21.412 1.00 96.25 425 PHE A N 1
ATOM 3154 C CA . PHE A 1 425 ? -12.599 -5.611 20.439 1.00 96.25 425 PHE A CA 1
ATOM 3155 C C . PHE A 1 425 ? -12.603 -4.925 19.072 1.00 96.25 425 PHE A C 1
ATOM 3157 O O . PHE A 1 425 ? -13.651 -4.758 18.447 1.00 96.25 425 PHE A O 1
ATOM 3164 N N . GLY A 1 426 ? -11.417 -4.559 18.578 1.00 96.31 426 GLY A N 1
ATOM 3165 C CA . GLY A 1 426 ? -11.270 -3.879 17.287 1.00 96.31 426 GLY A CA 1
ATOM 3166 C C . GLY A 1 426 ? -11.666 -2.400 17.308 1.00 96.31 426 GLY A C 1
ATOM 3167 O O . GLY A 1 426 ? -11.935 -1.843 16.248 1.00 96.31 426 GLY A O 1
ATOM 3168 N N . ALA A 1 427 ? -11.709 -1.762 18.484 1.00 97.19 427 ALA A N 1
ATOM 3169 C CA . ALA A 1 427 ? -11.948 -0.319 18.607 1.00 97.19 427 ALA A CA 1
ATOM 3170 C C . ALA A 1 427 ? -10.892 0.506 17.848 1.00 97.19 427 ALA A C 1
ATOM 3172 O O . ALA A 1 427 ? -11.199 1.566 17.307 1.00 97.19 427 ALA A O 1
ATOM 3173 N N . THR A 1 428 ? -9.663 -0.012 17.764 1.00 97.44 428 THR A N 1
ATOM 3174 C CA . THR A 1 428 ? -8.593 0.486 16.896 1.00 97.44 428 THR A CA 1
ATOM 3175 C C . THR A 1 428 ? -8.218 -0.553 15.840 1.00 97.44 428 THR A C 1
ATOM 3177 O O . THR A 1 428 ? -8.174 -1.756 16.117 1.00 97.44 428 THR A O 1
ATOM 3180 N N . MET A 1 429 ? -7.928 -0.076 14.630 1.00 97.75 429 MET A N 1
ATOM 3181 C CA . MET A 1 429 ? -7.466 -0.876 13.495 1.00 97.75 429 MET A CA 1
ATOM 3182 C C . MET A 1 429 ? -6.184 -0.272 12.932 1.00 97.75 429 MET A C 1
ATOM 3184 O O . MET A 1 429 ? -6.179 0.889 12.526 1.00 97.75 429 MET A O 1
ATOM 3188 N N . ASP A 1 430 ? -5.120 -1.066 12.874 1.00 98.06 430 ASP A N 1
ATOM 3189 C CA . ASP A 1 430 ? -3.872 -0.696 12.213 1.00 98.06 430 ASP A CA 1
ATOM 3190 C C . ASP A 1 430 ? -3.891 -1.215 10.773 1.00 98.06 430 ASP A C 1
ATOM 3192 O O . ASP A 1 430 ? -4.060 -2.414 10.523 1.00 98.06 430 ASP A O 1
ATOM 3196 N N . LEU A 1 431 ? -3.726 -0.289 9.834 1.00 98.31 431 LEU A N 1
ATOM 3197 C CA . LEU A 1 431 ? -3.526 -0.534 8.416 1.00 98.31 431 LEU A CA 1
ATOM 3198 C C . LEU A 1 431 ? -2.024 -0.657 8.148 1.00 98.31 431 LEU A C 1
ATOM 3200 O O . LEU A 1 431 ? -1.283 0.295 8.379 1.00 98.31 431 LEU A O 1
ATOM 3204 N N . GLU A 1 432 ? -1.601 -1.798 7.613 1.00 98.25 432 GLU A N 1
ATOM 3205 C CA . GLU A 1 432 ? -0.286 -2.002 6.999 1.00 98.25 432 GLU A CA 1
ATOM 3206 C C . GLU A 1 432 ? -0.484 -2.173 5.488 1.00 98.25 432 GLU A C 1
ATOM 3208 O O . GLU A 1 432 ? -1.199 -3.073 5.044 1.00 98.25 432 GLU A O 1
ATOM 3213 N N . ASP A 1 433 ? 0.129 -1.304 4.691 1.00 97.94 433 ASP A N 1
ATOM 3214 C CA . ASP A 1 433 ? 0.045 -1.314 3.233 1.00 97.94 433 ASP A CA 1
ATOM 3215 C C . ASP A 1 433 ? 1.435 -1.524 2.628 1.00 97.94 433 ASP A C 1
ATOM 3217 O O . ASP A 1 433 ? 2.337 -0.704 2.809 1.00 97.94 433 ASP A O 1
ATOM 3221 N N . ILE A 1 434 ? 1.621 -2.655 1.945 1.00 97.12 434 ILE A N 1
ATOM 3222 C CA . ILE A 1 434 ? 2.909 -3.092 1.400 1.00 97.12 434 ILE A CA 1
ATOM 3223 C C . ILE A 1 434 ? 2.849 -3.047 -0.125 1.00 97.12 434 ILE A C 1
ATOM 3225 O O . ILE A 1 434 ? 2.104 -3.800 -0.756 1.00 97.12 434 ILE A O 1
ATOM 3229 N N . SER A 1 435 ? 3.687 -2.194 -0.707 1.00 94.38 435 SER A N 1
ATOM 3230 C CA . SER A 1 435 ? 3.884 -2.050 -2.147 1.00 94.38 435 SER A CA 1
ATOM 3231 C C . SER A 1 435 ? 5.266 -2.558 -2.552 1.00 94.38 435 SER A C 1
ATOM 3233 O O . SER A 1 435 ? 6.262 -2.239 -1.898 1.00 94.38 435 SER A O 1
ATOM 3235 N N . ASP A 1 436 ? 5.344 -3.242 -3.698 1.00 90.62 436 ASP A N 1
ATOM 3236 C CA . ASP A 1 436 ? 6.616 -3.608 -4.345 1.00 90.62 436 ASP A CA 1
ATOM 3237 C C . ASP A 1 436 ? 7.526 -2.395 -4.640 1.00 90.62 436 ASP A C 1
ATOM 3239 O O . ASP A 1 436 ? 8.724 -2.558 -4.879 1.00 90.62 436 ASP A O 1
ATOM 3243 N N . ILE A 1 437 ? 6.965 -1.178 -4.638 1.00 86.81 437 ILE A N 1
ATOM 3244 C CA . ILE A 1 437 ? 7.617 0.043 -5.119 1.00 86.81 437 ILE A CA 1
ATOM 3245 C C . ILE A 1 437 ? 7.871 1.054 -3.993 1.00 86.81 437 ILE A C 1
ATOM 3247 O O . ILE A 1 437 ? 8.976 1.579 -3.870 1.00 86.81 437 ILE A O 1
ATOM 3251 N N . ASN A 1 438 ? 6.855 1.330 -3.165 1.00 85.75 438 ASN A N 1
ATOM 3252 C CA . ASN A 1 438 ? 6.908 2.386 -2.142 1.00 85.75 438 ASN A CA 1
ATOM 3253 C C . ASN A 1 438 ? 7.248 1.861 -0.728 1.00 85.75 438 ASN A C 1
ATOM 3255 O O . ASN A 1 438 ? 7.288 2.626 0.234 1.00 85.75 438 ASN A O 1
ATOM 3259 N N . GLY A 1 439 ? 7.499 0.556 -0.580 1.00 91.69 439 GLY A N 1
ATOM 3260 C CA . GLY A 1 439 ? 7.760 -0.069 0.717 1.00 91.69 439 GLY A CA 1
ATOM 3261 C C . GLY A 1 439 ? 6.487 -0.224 1.550 1.00 91.69 439 GLY A C 1
ATOM 3262 O O . GLY A 1 439 ? 5.475 -0.700 1.039 1.00 91.69 439 GLY A O 1
ATOM 3263 N N . THR A 1 440 ? 6.551 0.141 2.833 1.00 96.00 440 THR A N 1
ATOM 3264 C CA . THR A 1 440 ? 5.450 -0.037 3.794 1.00 96.00 440 THR A CA 1
ATOM 3265 C C . THR A 1 440 ? 4.914 1.308 4.278 1.00 96.00 440 THR A C 1
ATOM 3267 O O . THR A 1 440 ? 5.666 2.110 4.836 1.00 96.00 440 THR A O 1
ATOM 3270 N N . LEU A 1 441 ? 3.610 1.520 4.116 1.00 96.56 441 LEU A N 1
ATOM 3271 C CA . LEU A 1 441 ? 2.842 2.617 4.699 1.00 96.56 441 LEU A CA 1
ATOM 3272 C C . LEU A 1 441 ? 1.996 2.073 5.858 1.00 96.56 441 LEU A C 1
ATOM 3274 O O . LEU A 1 441 ? 1.340 1.049 5.703 1.00 96.56 441 LEU A O 1
ATOM 3278 N N . ASN A 1 442 ? 2.004 2.763 7.001 1.00 97.69 442 ASN A N 1
ATOM 3279 C CA . ASN A 1 442 ? 1.236 2.380 8.186 1.00 97.69 442 ASN A CA 1
ATOM 3280 C C . ASN A 1 442 ? 0.357 3.542 8.652 1.00 97.69 442 ASN A C 1
ATOM 3282 O O . ASN A 1 442 ? 0.860 4.657 8.782 1.00 97.69 442 ASN A O 1
ATOM 3286 N N . GLU A 1 443 ? -0.909 3.265 8.956 1.00 98.00 443 GLU A N 1
ATOM 3287 C CA . GLU A 1 443 ? -1.881 4.220 9.511 1.00 98.00 443 GLU A CA 1
ATOM 3288 C C . GLU A 1 443 ? -2.775 3.531 10.555 1.00 98.00 443 GLU A C 1
ATOM 3290 O O . GLU A 1 443 ? -2.946 2.313 10.519 1.00 98.00 443 GLU A O 1
ATOM 3295 N N . THR A 1 444 ? -3.377 4.295 11.471 1.00 98.06 444 THR A N 1
ATOM 3296 C CA . THR A 1 444 ? -4.265 3.755 12.521 1.00 98.06 444 THR A CA 1
ATOM 3297 C C . THR A 1 444 ? -5.618 4.463 12.510 1.00 98.06 444 THR A C 1
ATOM 3299 O O . THR A 1 444 ? -5.691 5.689 12.578 1.00 98.06 444 THR A O 1
ATOM 3302 N N . PHE A 1 445 ? -6.697 3.683 12.508 1.00 97.69 445 PHE A N 1
ATOM 3303 C CA . PHE A 1 445 ? -8.087 4.140 12.571 1.00 97.69 445 PHE A CA 1
ATOM 3304 C C . PHE A 1 445 ? -8.690 3.808 13.938 1.00 97.69 445 PHE A C 1
ATOM 3306 O O . PHE A 1 445 ? -8.296 2.833 14.579 1.00 97.69 445 PHE A O 1
ATOM 3313 N N . THR A 1 446 ? -9.629 4.627 14.417 1.00 97.75 446 THR A N 1
ATOM 3314 C CA . THR A 1 446 ? -10.268 4.456 15.734 1.00 97.75 446 THR A CA 1
ATOM 3315 C C . THR A 1 446 ? -11.768 4.669 15.607 1.00 97.75 446 THR A C 1
ATOM 3317 O O . THR A 1 446 ? -12.210 5.683 15.075 1.00 97.75 446 THR A O 1
ATOM 3320 N N . ALA A 1 447 ? -12.562 3.723 16.103 1.00 96.50 447 ALA A N 1
ATOM 3321 C CA . ALA A 1 447 ? -14.014 3.787 16.042 1.00 96.50 447 ALA A CA 1
ATOM 3322 C C . ALA A 1 447 ? -14.547 5.073 16.716 1.00 96.50 447 ALA A C 1
ATOM 3324 O O . ALA A 1 447 ? -14.038 5.475 17.764 1.00 96.50 447 ALA A O 1
ATOM 3325 N N . PRO A 1 448 ? -15.588 5.725 16.162 1.00 96.44 448 PRO A N 1
ATOM 3326 C CA . PRO A 1 448 ? -16.370 5.341 14.985 1.00 96.44 448 PRO A CA 1
ATOM 3327 C C . PRO A 1 448 ? -15.830 5.919 13.658 1.00 96.44 448 PRO A C 1
ATOM 3329 O O . PRO A 1 448 ? -16.571 5.993 12.678 1.00 96.44 448 PRO A O 1
ATOM 3332 N N . GLU A 1 449 ? -14.586 6.400 13.627 1.00 96.06 449 GLU A N 1
ATOM 3333 C CA . GLU A 1 449 ? -14.002 7.104 12.485 1.00 96.06 449 GLU A CA 1
ATOM 3334 C C . GLU A 1 449 ? -13.199 6.143 11.593 1.00 96.06 449 GLU A C 1
ATOM 3336 O O . GLU A 1 449 ? -12.092 5.711 11.919 1.00 96.06 449 GLU A O 1
ATOM 3341 N N . GLY A 1 450 ? -13.781 5.821 10.435 1.00 95.06 450 GLY A N 1
ATOM 3342 C CA . GLY A 1 450 ? -13.041 5.331 9.271 1.00 95.06 450 GLY A CA 1
ATOM 3343 C C . GLY A 1 450 ? -12.327 6.464 8.527 1.00 95.06 450 GLY A C 1
ATOM 3344 O O . GLY A 1 450 ? -12.380 7.627 8.935 1.00 95.06 450 GLY A O 1
ATOM 3345 N N . GLY A 1 451 ? -11.694 6.155 7.399 1.00 97.19 451 GLY A N 1
ATOM 3346 C CA . GLY A 1 451 ? -11.051 7.179 6.581 1.00 97.19 451 GLY A CA 1
ATOM 3347 C C . GLY A 1 451 ? -10.421 6.664 5.294 1.00 97.19 451 GLY A C 1
ATOM 3348 O O . GLY A 1 451 ? -10.249 5.466 5.092 1.00 97.19 451 GLY A O 1
ATOM 3349 N N . MET A 1 452 ? -10.049 7.614 4.435 1.00 97.81 452 MET A N 1
ATOM 3350 C CA . MET A 1 452 ? -9.383 7.352 3.161 1.00 97.81 452 MET A CA 1
ATOM 3351 C C . MET A 1 452 ? -7.912 7.749 3.242 1.00 97.81 452 MET A C 1
ATOM 3353 O O . MET A 1 452 ? -7.589 8.860 3.666 1.00 97.81 452 MET A O 1
ATOM 3357 N N . VAL A 1 453 ? -7.036 6.872 2.764 1.00 97.75 453 VAL A N 1
ATOM 3358 C CA . VAL A 1 453 ? -5.601 7.121 2.599 1.00 97.75 453 VAL A CA 1
ATOM 3359 C C . VAL A 1 453 ? -5.302 7.142 1.107 1.00 97.75 453 VAL A C 1
ATOM 3361 O O . VAL A 1 453 ? -5.563 6.172 0.398 1.00 97.75 453 VAL A O 1
ATOM 3364 N N . THR A 1 454 ? -4.767 8.261 0.625 1.00 97.31 454 THR A N 1
ATOM 3365 C CA . THR A 1 454 ? -4.402 8.457 -0.784 1.00 97.31 454 THR A CA 1
ATOM 3366 C C . THR A 1 454 ? -2.926 8.785 -0.905 1.00 97.31 454 THR A C 1
ATOM 3368 O O . THR A 1 454 ? -2.451 9.699 -0.227 1.00 97.31 454 THR A O 1
ATOM 3371 N N . TYR A 1 455 ? -2.226 8.113 -1.809 1.00 97.00 455 TYR A N 1
ATOM 3372 C CA . TYR A 1 455 ? -0.855 8.451 -2.177 1.00 97.00 455 TYR A CA 1
ATOM 3373 C C . TYR A 1 455 ? -0.613 8.139 -3.651 1.00 97.00 455 TYR A C 1
ATOM 3375 O O . TYR A 1 455 ? -1.230 7.235 -4.216 1.00 97.00 455 TYR A O 1
ATOM 3383 N N . ASP A 1 456 ? 0.306 8.871 -4.271 1.00 96.81 456 ASP A N 1
ATOM 3384 C CA . ASP A 1 456 ? 0.706 8.631 -5.650 1.00 96.81 456 ASP A CA 1
ATOM 3385 C C . ASP A 1 456 ? 2.090 7.984 -5.764 1.00 96.81 456 ASP A C 1
ATOM 3387 O O . ASP A 1 456 ? 2.941 8.106 -4.880 1.00 96.81 456 ASP A O 1
ATOM 3391 N N . TRP A 1 457 ? 2.310 7.284 -6.876 1.00 96.75 457 TRP A N 1
ATOM 3392 C CA . TRP A 1 457 ? 3.637 6.880 -7.323 1.00 96.75 457 TRP A CA 1
ATOM 3393 C C . TRP A 1 457 ? 3.832 7.240 -8.794 1.00 96.75 457 TRP A C 1
ATOM 3395 O O . TRP A 1 457 ? 2.960 6.979 -9.622 1.00 96.75 457 TRP A O 1
ATOM 3405 N N . THR A 1 458 ? 4.991 7.806 -9.136 1.00 97.50 458 THR A N 1
ATOM 3406 C CA . THR A 1 458 ? 5.348 8.150 -10.520 1.00 97.50 458 THR A CA 1
ATOM 3407 C C . THR A 1 458 ? 6.411 7.201 -11.059 1.00 97.50 458 THR A C 1
ATOM 3409 O O . THR A 1 458 ? 7.530 7.160 -10.556 1.00 97.50 458 THR A O 1
ATOM 3412 N N . PHE A 1 459 ? 6.061 6.473 -12.115 1.00 96.94 459 PHE A N 1
ATOM 3413 C CA . PHE A 1 459 ? 6.970 5.640 -12.895 1.00 96.94 459 PHE A CA 1
ATOM 3414 C C . PHE A 1 459 ? 7.603 6.474 -14.008 1.00 96.94 459 PHE A C 1
ATOM 3416 O O . PHE A 1 459 ? 6.879 7.139 -14.751 1.00 96.94 459 PHE A O 1
ATOM 3423 N N . ASN A 1 460 ? 8.923 6.409 -14.180 1.00 97.00 460 ASN A N 1
ATOM 3424 C CA . ASN A 1 460 ? 9.615 6.992 -15.330 1.00 97.00 460 ASN A CA 1
ATOM 3425 C C . ASN A 1 460 ? 10.201 5.867 -16.182 1.00 97.00 460 ASN A C 1
ATOM 3427 O O . ASN A 1 460 ? 10.737 4.899 -15.654 1.00 97.00 460 ASN A O 1
ATOM 3431 N N . TRP A 1 461 ? 10.168 6.008 -17.507 1.00 96.38 461 TRP A N 1
ATOM 3432 C CA . TRP A 1 461 ? 10.756 5.025 -18.424 1.00 96.38 461 TRP A CA 1
ATOM 3433 C C . TRP A 1 461 ? 12.247 4.764 -18.116 1.00 96.38 461 TRP A C 1
ATOM 3435 O O . TRP A 1 461 ? 12.720 3.630 -18.181 1.00 96.38 461 TRP A O 1
ATOM 3445 N N . SER A 1 462 ? 12.974 5.809 -17.702 1.00 94.62 462 SER A N 1
ATOM 3446 C CA . SER A 1 462 ? 14.391 5.752 -17.314 1.00 94.62 462 SER A CA 1
ATOM 3447 C C . SER A 1 462 ? 14.689 4.889 -16.087 1.00 94.62 462 SER A C 1
ATOM 3449 O O . SER A 1 462 ? 15.846 4.539 -15.873 1.00 94.62 462 SER A O 1
ATOM 3451 N N . ASP A 1 463 ? 13.680 4.566 -15.274 1.00 93.94 463 ASP A N 1
ATOM 3452 C CA . ASP A 1 463 ? 13.859 3.736 -14.078 1.00 93.94 463 ASP A CA 1
ATOM 3453 C C . ASP A 1 463 ? 14.016 2.244 -14.449 1.00 93.94 463 ASP A C 1
ATOM 3455 O O . ASP A 1 463 ? 14.590 1.476 -13.681 1.00 93.94 463 ASP A O 1
ATOM 3459 N N . PHE A 1 464 ? 13.569 1.870 -15.657 1.00 92.62 464 PHE A N 1
ATOM 3460 C CA . PHE A 1 464 ? 13.638 0.529 -16.253 1.00 92.62 464 PHE A CA 1
ATOM 3461 C C . PHE A 1 464 ? 14.780 0.420 -17.285 1.00 92.62 464 PHE A C 1
ATOM 3463 O O . PHE A 1 464 ? 15.581 -0.518 -17.278 1.00 92.62 464 PHE A O 1
ATOM 3470 N N . GLY A 1 465 ? 14.887 1.410 -18.181 1.00 83.31 465 GLY A N 1
ATOM 3471 C CA . GLY A 1 465 ? 15.906 1.458 -19.235 1.00 83.31 465 GLY A CA 1
ATOM 3472 C C . GLY A 1 465 ? 15.733 0.410 -20.351 1.00 83.31 465 GLY A C 1
ATOM 3473 O O . GLY A 1 465 ? 14.763 -0.344 -20.412 1.00 83.31 465 GLY A O 1
ATOM 3474 N N . THR A 1 466 ? 16.706 0.336 -21.269 1.00 79.50 466 THR A N 1
ATOM 3475 C CA . THR A 1 466 ? 16.628 -0.493 -22.499 1.00 79.50 466 THR A CA 1
ATOM 3476 C C . THR A 1 466 ? 16.580 -2.002 -22.283 1.00 79.50 466 THR A C 1
ATOM 3478 O O . THR A 1 466 ? 16.274 -2.737 -23.216 1.00 79.50 466 THR A O 1
ATOM 3481 N N . ASN A 1 467 ? 16.935 -2.486 -21.094 1.00 80.88 467 ASN A N 1
ATOM 3482 C CA . ASN A 1 467 ? 17.038 -3.923 -20.827 1.00 80.88 467 ASN A CA 1
ATOM 3483 C C . ASN A 1 467 ? 15.727 -4.512 -20.284 1.00 80.88 467 ASN A C 1
ATOM 3485 O O . ASN A 1 467 ? 15.610 -5.729 -20.160 1.00 80.88 467 ASN A O 1
ATOM 3489 N N . GLU A 1 468 ? 14.755 -3.653 -19.969 1.00 88.69 468 GLU A N 1
ATOM 3490 C CA . GLU A 1 468 ? 13.514 -3.998 -19.274 1.00 88.69 468 GLU A CA 1
ATOM 3491 C C . GLU A 1 468 ? 12.270 -3.619 -20.097 1.00 88.69 468 GLU A C 1
ATOM 3493 O O . GLU A 1 468 ? 11.223 -3.272 -19.561 1.00 88.69 468 GLU A O 1
ATOM 3498 N N . CYS A 1 469 ? 12.369 -3.716 -21.425 1.00 92.69 469 CYS A N 1
ATOM 3499 C CA . CYS A 1 469 ? 11.229 -3.584 -22.332 1.00 92.69 469 CYS A CA 1
ATOM 3500 C C . CYS A 1 469 ? 10.161 -4.666 -22.060 1.00 92.69 469 CYS A C 1
ATOM 3502 O O . CYS A 1 469 ? 10.494 -5.846 -21.920 1.00 92.69 469 CYS A O 1
ATOM 3504 N N . GLY A 1 470 ? 8.879 -4.295 -22.104 1.00 94.31 470 GLY A N 1
ATOM 3505 C CA . GLY A 1 470 ? 7.736 -5.198 -21.924 1.00 94.31 470 GLY A CA 1
ATOM 3506 C C . GLY A 1 470 ? 6.855 -4.857 -20.720 1.00 94.31 470 GLY A C 1
ATOM 3507 O O . GLY A 1 470 ? 6.955 -3.779 -20.146 1.00 94.31 470 GLY A O 1
ATOM 3508 N N . GLU A 1 471 ? 5.954 -5.775 -20.371 1.00 97.31 471 GLU A N 1
ATOM 3509 C CA . GLU A 1 471 ? 5.010 -5.628 -19.256 1.00 97.31 471 GLU A CA 1
ATOM 3510 C C . GLU A 1 471 ? 5.675 -5.950 -17.908 1.00 97.31 471 GLU A C 1
ATOM 3512 O O . GLU A 1 471 ? 6.195 -7.051 -17.709 1.00 97.31 471 GLU A O 1
ATOM 3517 N N . HIS A 1 472 ? 5.570 -5.021 -16.960 1.00 96.50 472 HIS A N 1
ATOM 3518 C CA . HIS A 1 472 ? 5.890 -5.212 -15.544 1.00 96.50 472 HIS A CA 1
ATOM 3519 C C . HIS A 1 472 ? 4.609 -5.123 -14.726 1.00 96.50 472 HIS A C 1
ATOM 3521 O O . HIS A 1 472 ? 3.774 -4.267 -14.993 1.00 96.50 472 HIS A O 1
ATOM 3527 N N . THR A 1 473 ? 4.430 -5.993 -13.737 1.00 97.25 473 THR A N 1
ATOM 3528 C CA . THR A 1 473 ? 3.284 -5.938 -12.816 1.00 97.25 473 THR A CA 1
ATOM 3529 C C . THR A 1 473 ? 3.786 -5.567 -11.434 1.00 97.25 473 THR A C 1
ATOM 3531 O O . THR A 1 473 ? 4.759 -6.156 -10.968 1.00 97.25 473 THR A O 1
ATOM 3534 N N . PHE A 1 474 ? 3.117 -4.610 -10.802 1.00 96.75 474 PHE A N 1
ATOM 3535 C CA . PHE A 1 474 ? 3.413 -4.161 -9.450 1.00 96.75 474 PHE A CA 1
ATOM 3536 C C . PHE A 1 474 ? 2.207 -4.415 -8.560 1.00 96.75 474 PHE A C 1
ATOM 3538 O O . PHE A 1 474 ? 1.136 -3.850 -8.805 1.00 96.75 474 PHE A O 1
ATOM 3545 N N . ASP A 1 475 ? 2.391 -5.252 -7.542 1.00 97.38 475 ASP A N 1
ATOM 3546 C CA . ASP A 1 475 ? 1.350 -5.583 -6.582 1.00 97.38 475 ASP A CA 1
ATOM 3547 C C . ASP A 1 475 ? 1.424 -4.643 -5.370 1.00 97.38 475 ASP A C 1
ATOM 3549 O O . ASP A 1 475 ? 2.480 -4.137 -4.967 1.00 97.38 475 ASP A O 1
ATOM 3553 N N . ASN A 1 476 ? 0.258 -4.376 -4.788 1.00 97.62 476 ASN A N 1
ATOM 3554 C CA . ASN A 1 476 ? 0.118 -3.451 -3.678 1.00 97.62 476 ASN A CA 1
ATOM 3555 C C . ASN A 1 476 ? -0.985 -3.942 -2.736 1.00 97.62 476 ASN A C 1
ATOM 3557 O O . ASN A 1 476 ? -2.148 -4.026 -3.134 1.00 97.62 476 ASN A O 1
ATOM 3561 N N . THR A 1 477 ? -0.627 -4.309 -1.505 1.00 98.19 477 THR A N 1
ATOM 3562 C CA . THR A 1 477 ? -1.516 -5.020 -0.574 1.00 98.19 477 THR A CA 1
ATOM 3563 C C . THR A 1 477 ? -1.730 -4.247 0.719 1.00 98.19 477 THR A C 1
ATOM 3565 O O . THR A 1 477 ? -0.826 -4.172 1.549 1.00 98.19 477 THR A O 1
ATOM 3568 N N . ALA A 1 478 ? -2.963 -3.785 0.920 1.00 98.31 478 ALA A N 1
ATOM 3569 C CA . ALA A 1 478 ? -3.440 -3.227 2.179 1.00 98.31 478 ALA A CA 1
ATOM 3570 C C . ALA A 1 478 ? -3.921 -4.351 3.104 1.00 98.31 478 ALA A C 1
ATOM 3572 O O . ALA A 1 478 ? -4.596 -5.274 2.647 1.00 98.31 478 ALA A O 1
ATOM 3573 N N . THR A 1 479 ? -3.621 -4.267 4.401 1.00 98.44 479 THR A N 1
ATOM 3574 C CA . THR A 1 479 ? -4.038 -5.232 5.429 1.00 98.44 479 THR A CA 1
ATOM 3575 C C . THR A 1 479 ? -4.468 -4.516 6.707 1.00 98.44 479 THR A C 1
ATOM 3577 O O . THR A 1 479 ? -3.690 -3.756 7.271 1.00 98.44 479 THR A O 1
ATOM 3580 N N . LEU A 1 480 ? -5.667 -4.811 7.220 1.00 98.00 480 LEU A N 1
ATOM 3581 C CA . LEU A 1 480 ? -6.059 -4.453 8.589 1.00 98.00 480 LEU A CA 1
ATOM 3582 C C . LEU A 1 480 ? -5.593 -5.558 9.544 1.00 98.00 480 LEU A C 1
ATOM 3584 O O . LEU A 1 480 ? -6.118 -6.675 9.510 1.00 98.00 480 LEU A O 1
ATOM 3588 N N . LEU A 1 481 ? -4.599 -5.271 10.387 1.00 96.94 481 LEU A N 1
ATOM 3589 C CA . LEU A 1 481 ? -3.848 -6.288 11.135 1.00 96.94 481 LEU A CA 1
ATOM 3590 C C . LEU A 1 481 ? -4.704 -7.048 12.164 1.00 96.94 481 LEU A C 1
ATOM 3592 O O . LEU A 1 481 ? -4.614 -8.275 12.264 1.00 96.94 481 LEU A O 1
ATOM 3596 N N . GLN A 1 482 ? -5.561 -6.343 12.907 1.00 95.88 482 GLN A N 1
ATOM 3597 C CA . GLN A 1 482 ? -6.446 -6.924 13.921 1.00 95.88 482 GLN A CA 1
ATOM 3598 C C . GLN A 1 482 ? -7.558 -7.766 13.274 1.00 95.88 482 GLN A C 1
ATOM 3600 O O . GLN A 1 482 ? -7.813 -8.890 13.712 1.00 95.88 482 GLN A O 1
ATOM 3605 N N . ALA A 1 483 ? -8.182 -7.252 12.206 1.00 93.38 483 ALA A N 1
ATOM 3606 C CA . ALA A 1 483 ? -9.228 -7.947 11.451 1.00 93.38 483 ALA A CA 1
ATOM 3607 C C . ALA A 1 483 ? -8.691 -9.098 10.576 1.00 93.38 483 ALA A C 1
ATOM 3609 O O . ALA A 1 483 ? -9.445 -10.004 10.222 1.00 93.38 483 ALA A O 1
ATOM 3610 N N . LYS A 1 484 ? -7.392 -9.082 10.241 1.00 95.94 484 LYS A N 1
ATOM 3611 C CA . LYS A 1 484 ? -6.718 -10.017 9.316 1.00 95.94 484 LYS A CA 1
ATOM 3612 C C . LYS A 1 484 ? -7.362 -10.055 7.925 1.00 95.94 484 LYS A C 1
ATOM 3614 O O . LYS A 1 484 ? -7.336 -11.082 7.246 1.00 95.94 484 LYS A O 1
ATOM 3619 N N . THR A 1 485 ? -7.916 -8.921 7.513 1.00 96.75 485 THR A N 1
ATOM 3620 C CA . THR A 1 485 ? -8.501 -8.697 6.189 1.00 96.75 485 THR A CA 1
ATOM 3621 C C . THR A 1 485 ? -7.481 -7.965 5.334 1.00 96.75 485 THR A C 1
ATOM 3623 O O . THR A 1 485 ? -6.915 -6.972 5.788 1.00 96.75 485 THR A O 1
ATOM 3626 N N . SER A 1 486 ? -7.258 -8.430 4.106 1.00 97.81 486 SER A N 1
ATOM 3627 C CA . SER A 1 486 ? -6.367 -7.773 3.151 1.00 97.81 486 SER A CA 1
ATOM 3628 C C . SER A 1 486 ? -6.982 -7.664 1.759 1.00 97.81 486 SER A C 1
ATOM 3630 O O . SER A 1 486 ? -7.793 -8.500 1.353 1.00 97.81 486 SER A O 1
ATOM 3632 N N . VAL A 1 487 ? -6.577 -6.621 1.034 1.00 98.38 487 VAL A N 1
ATOM 3633 C CA . VAL A 1 487 ? -6.952 -6.355 -0.358 1.00 98.38 487 VAL A CA 1
ATOM 3634 C C . VAL A 1 487 ? -5.688 -6.018 -1.142 1.00 98.38 487 VAL A C 1
ATOM 3636 O O . VAL A 1 487 ? -4.950 -5.101 -0.783 1.00 98.38 487 VAL A O 1
ATOM 3639 N N . THR A 1 488 ? -5.449 -6.769 -2.215 1.00 97.88 488 THR A N 1
ATOM 3640 C CA . THR A 1 488 ? -4.369 -6.529 -3.178 1.00 97.88 488 THR A CA 1
ATOM 3641 C C . THR A 1 488 ? -4.959 -5.915 -4.438 1.00 97.88 488 THR A C 1
ATOM 3643 O O . THR A 1 488 ? -5.922 -6.454 -4.978 1.00 97.88 488 THR A O 1
ATOM 3646 N N . GLU A 1 489 ? -4.344 -4.840 -4.919 1.00 98.00 489 GLU A N 1
ATOM 3647 C CA . GLU A 1 489 ? -4.607 -4.244 -6.228 1.00 98.00 489 GLU A CA 1
ATOM 3648 C C . GLU A 1 489 ? -3.280 -4.148 -7.002 1.00 98.00 489 GLU A C 1
ATOM 3650 O O . GLU A 1 489 ? -2.221 -3.952 -6.397 1.00 98.00 489 GLU A O 1
ATOM 3655 N N . SER A 1 490 ? -3.327 -4.303 -8.326 1.00 97.00 490 SER A N 1
ATOM 3656 C CA . SER A 1 490 ? -2.137 -4.423 -9.180 1.00 97.00 490 SER A CA 1
ATOM 3657 C C . SER A 1 490 ? -2.183 -3.441 -10.348 1.00 97.00 490 SER A C 1
ATOM 3659 O O . SER A 1 490 ? -3.232 -3.264 -10.966 1.00 97.00 490 SER A O 1
ATOM 3661 N N . VAL A 1 491 ? -1.032 -2.873 -10.720 1.00 98.00 491 VAL A N 1
ATOM 3662 C CA . VAL A 1 491 ? -0.889 -2.071 -11.949 1.00 98.00 491 VAL A CA 1
ATOM 3663 C C . VAL A 1 491 ? 0.124 -2.704 -12.890 1.00 98.00 491 VAL A C 1
ATOM 3665 O O . VAL A 1 491 ? 1.198 -3.137 -12.467 1.00 98.00 491 VAL A O 1
ATOM 3668 N N . VAL A 1 492 ? -0.212 -2.734 -14.181 1.00 98.00 492 VAL A N 1
ATOM 3669 C CA . VAL A 1 492 ? 0.698 -3.144 -15.254 1.00 98.00 492 VAL A CA 1
ATOM 3670 C C . VAL A 1 492 ? 1.337 -1.912 -15.893 1.00 98.00 492 VAL A C 1
ATOM 3672 O O . VAL A 1 492 ? 0.642 -1.000 -16.333 1.00 98.00 492 VAL A O 1
ATOM 3675 N N . VAL A 1 493 ? 2.665 -1.891 -15.976 1.00 97.69 493 VAL A N 1
ATOM 3676 C CA . VAL A 1 493 ? 3.438 -0.860 -16.676 1.00 97.69 493 VAL A CA 1
ATOM 3677 C C . VAL A 1 493 ? 4.128 -1.499 -17.881 1.00 97.69 493 VAL A C 1
ATOM 3679 O O . VAL A 1 493 ? 5.024 -2.326 -17.734 1.00 97.69 493 VAL A O 1
ATOM 3682 N N . GLU A 1 494 ? 3.695 -1.132 -19.083 1.00 97.50 494 GLU A N 1
ATOM 3683 C CA . GLU A 1 494 ? 4.293 -1.526 -20.356 1.00 97.50 494 GLU A CA 1
ATOM 3684 C C . GLU A 1 494 ? 5.416 -0.547 -20.731 1.00 97.50 494 GLU A C 1
ATOM 3686 O O . GLU A 1 494 ? 5.180 0.626 -21.023 1.00 97.50 494 GLU A O 1
ATOM 3691 N N . ILE A 1 495 ? 6.652 -1.039 -20.753 1.00 97.50 495 ILE A N 1
ATOM 3692 C CA . ILE A 1 495 ? 7.841 -0.292 -21.165 1.00 97.50 495 ILE A CA 1
ATOM 3693 C C . ILE A 1 495 ? 8.092 -0.548 -22.649 1.00 97.50 495 ILE A C 1
ATOM 3695 O O . ILE A 1 495 ? 8.565 -1.615 -23.049 1.00 97.50 495 ILE A O 1
ATOM 3699 N N . VAL A 1 496 ? 7.770 0.436 -23.487 1.00 96.50 496 VAL A N 1
ATOM 3700 C CA . VAL A 1 496 ? 7.989 0.354 -24.934 1.00 96.50 496 VAL A CA 1
ATOM 3701 C C . VAL A 1 496 ? 9.446 0.665 -25.250 1.00 96.50 496 VAL A C 1
ATOM 3703 O O . VAL A 1 496 ? 10.009 1.635 -24.747 1.00 96.50 496 VAL A O 1
ATOM 3706 N N . CYS A 1 497 ? 10.039 -0.120 -26.142 1.00 94.50 497 CYS A N 1
ATOM 3707 C CA . CYS A 1 497 ? 11.341 0.157 -26.740 1.00 94.50 497 CYS A CA 1
ATOM 3708 C C . CYS A 1 497 ? 11.192 0.269 -28.258 1.00 94.50 497 CYS A C 1
ATOM 3710 O O . CYS A 1 497 ? 10.362 -0.407 -28.868 1.00 94.50 497 CYS A O 1
ATOM 3712 N N . LEU A 1 498 ? 11.977 1.150 -28.871 1.00 95.56 498 LEU A N 1
ATOM 3713 C CA . LEU A 1 498 ? 11.849 1.491 -30.284 1.00 95.56 498 LEU A CA 1
ATOM 3714 C C . LEU A 1 498 ? 12.748 0.585 -31.132 1.00 95.56 498 LEU A C 1
ATOM 3716 O O . LEU A 1 498 ? 13.971 0.611 -31.006 1.00 95.56 498 LEU A O 1
ATOM 3720 N N . GLU A 1 499 ? 12.153 -0.211 -32.019 1.00 95.38 499 GLU A N 1
ATOM 3721 C CA . GLU A 1 499 ? 12.917 -1.039 -32.955 1.00 95.38 499 GLU A CA 1
ATOM 3722 C C . GLU A 1 499 ? 13.631 -0.171 -34.005 1.00 95.38 499 GLU A C 1
ATOM 3724 O O . GLU A 1 499 ? 13.013 0.643 -34.696 1.00 95.38 499 GLU A O 1
ATOM 3729 N N . THR A 1 500 ? 14.938 -0.376 -34.166 1.00 96.69 500 THR A N 1
ATOM 3730 C CA . THR A 1 500 ? 15.746 0.230 -35.235 1.00 96.69 500 THR A CA 1
ATOM 3731 C C . THR A 1 500 ? 16.731 -0.790 -35.810 1.00 96.69 500 THR A C 1
ATOM 3733 O O . THR A 1 500 ? 17.038 -1.806 -35.183 1.00 96.69 500 THR A O 1
ATOM 3736 N N . ALA A 1 501 ? 17.210 -0.559 -37.031 1.00 97.31 501 ALA A N 1
ATOM 3737 C CA . ALA A 1 501 ? 18.116 -1.469 -37.728 1.00 97.31 501 ALA A CA 1
ATOM 3738 C C . ALA A 1 501 ? 19.196 -0.683 -38.490 1.00 97.31 501 ALA A C 1
ATOM 3740 O O . ALA A 1 501 ? 18.882 0.334 -39.120 1.00 97.31 501 ALA A O 1
ATOM 3741 N N . PRO A 1 502 ? 20.463 -1.132 -38.459 1.00 97.44 502 PRO A N 1
ATOM 3742 C CA . PRO A 1 502 ? 21.560 -0.408 -39.076 1.00 97.44 502 PRO A CA 1
ATOM 3743 C C . PRO A 1 502 ? 21.504 -0.535 -40.604 1.00 97.44 502 PRO A C 1
ATOM 3745 O O . PRO A 1 502 ? 21.276 -1.611 -41.160 1.00 97.44 502 PRO A O 1
ATOM 3748 N N . GLN A 1 503 ? 21.713 0.577 -41.305 1.00 96.81 503 GLN A N 1
ATOM 3749 C CA . GLN A 1 503 ? 21.627 0.632 -42.765 1.00 96.81 503 GLN A CA 1
ATOM 3750 C C . GLN A 1 503 ? 22.969 0.307 -43.426 1.00 96.81 503 GLN A C 1
ATOM 3752 O O . GLN A 1 503 ? 24.035 0.594 -42.885 1.00 96.81 503 GLN A O 1
ATOM 3757 N N . SER A 1 504 ? 22.926 -0.264 -44.631 1.00 95.38 504 SER A N 1
ATOM 3758 C CA . SER A 1 504 ? 24.118 -0.588 -45.421 1.00 95.38 504 SER A CA 1
ATOM 3759 C C . SER A 1 504 ? 24.978 0.658 -45.700 1.00 95.38 504 SER A C 1
ATOM 3761 O O . SER A 1 504 ? 24.476 1.603 -46.317 1.00 95.38 504 SER A O 1
ATOM 3763 N N . PRO A 1 505 ? 26.276 0.675 -45.335 1.00 96.38 505 PRO A N 1
ATOM 3764 C CA . PRO A 1 505 ? 27.167 1.774 -45.694 1.00 96.38 505 PRO A CA 1
ATOM 3765 C C . PRO A 1 505 ? 27.329 1.914 -47.213 1.00 96.38 505 PRO A C 1
ATOM 3767 O O . PRO A 1 505 ? 27.487 0.925 -47.933 1.00 96.38 505 PRO A O 1
ATOM 3770 N N . ALA A 1 506 ? 27.336 3.148 -47.716 1.00 95.81 506 ALA A N 1
ATOM 3771 C CA . ALA A 1 506 ? 27.540 3.424 -49.134 1.00 95.81 506 ALA A CA 1
ATOM 3772 C C . ALA A 1 506 ? 29.029 3.653 -49.442 1.00 95.81 506 ALA A C 1
ATOM 3774 O O . ALA A 1 506 ? 29.683 4.499 -48.829 1.00 95.81 506 ALA A O 1
ATOM 3775 N N . LEU A 1 507 ? 29.553 2.911 -50.423 1.00 96.12 507 LEU A N 1
ATOM 3776 C CA . LEU A 1 507 ? 30.959 2.940 -50.834 1.00 96.12 507 LEU A CA 1
ATOM 3777 C C . LEU A 1 507 ? 31.126 3.683 -52.165 1.00 96.12 507 LEU A C 1
ATOM 3779 O O . LEU A 1 507 ? 30.518 3.316 -53.172 1.00 96.12 507 LEU A O 1
ATOM 3783 N N . ALA A 1 508 ? 32.009 4.679 -52.193 1.00 95.88 508 ALA A N 1
ATOM 3784 C CA . ALA A 1 508 ? 32.594 5.206 -53.420 1.00 95.88 508 ALA A CA 1
ATOM 3785 C C . ALA A 1 508 ? 34.002 4.620 -53.571 1.00 95.88 508 ALA A C 1
ATOM 3787 O O . ALA A 1 508 ? 34.872 4.879 -52.738 1.00 95.88 508 ALA A O 1
ATOM 3788 N N . GLN A 1 509 ? 34.216 3.812 -54.610 1.00 94.94 509 GLN A N 1
ATOM 3789 C CA . GLN A 1 509 ? 35.518 3.194 -54.873 1.00 94.94 509 GLN A CA 1
ATOM 3790 C C . GLN A 1 509 ? 36.553 4.229 -55.331 1.00 94.94 509 GLN A C 1
ATOM 3792 O O . GLN A 1 509 ? 36.204 5.285 -55.863 1.00 94.94 509 GLN A O 1
ATOM 3797 N N . ALA A 1 510 ? 37.831 3.905 -55.138 1.00 92.06 510 ALA A N 1
ATOM 3798 C CA . ALA A 1 510 ? 38.933 4.716 -55.636 1.00 92.06 510 ALA A CA 1
ATOM 3799 C C . ALA A 1 510 ? 38.911 4.761 -57.174 1.00 92.06 510 ALA A C 1
ATOM 3801 O O . ALA A 1 510 ? 38.632 3.752 -57.823 1.00 92.06 510 ALA A O 1
ATOM 3802 N N . ILE A 1 511 ? 39.229 5.913 -57.765 1.00 90.56 511 ILE A N 1
ATOM 3803 C CA . ILE A 1 511 ? 39.304 6.075 -59.226 1.00 90.56 511 ILE A CA 1
ATOM 3804 C C . ILE A 1 511 ? 40.597 6.783 -59.617 1.00 90.56 511 ILE A C 1
ATOM 3806 O O . ILE A 1 511 ? 41.040 7.700 -58.931 1.00 90.56 511 ILE A O 1
ATOM 3810 N N . CYS A 1 512 ? 41.206 6.352 -60.720 1.00 88.25 512 CYS A N 1
ATOM 3811 C CA . CYS A 1 512 ? 42.358 7.031 -61.301 1.00 88.25 512 CYS A CA 1
ATOM 3812 C C . CYS A 1 512 ? 41.880 8.018 -62.374 1.00 88.25 512 CYS A C 1
ATOM 3814 O O . CYS A 1 512 ? 41.419 7.601 -63.440 1.00 88.25 512 CYS A O 1
ATOM 3816 N N . THR A 1 513 ? 41.985 9.312 -62.081 1.00 86.69 513 THR A N 1
ATOM 3817 C CA . THR A 1 513 ? 41.543 10.415 -62.946 1.00 86.69 513 THR A CA 1
ATOM 3818 C C . THR A 1 513 ? 42.611 11.500 -62.927 1.00 86.69 513 THR A C 1
ATOM 3820 O O . THR A 1 513 ? 43.220 11.752 -61.889 1.00 86.69 513 THR A O 1
ATOM 3823 N N . ASP A 1 514 ? 42.874 12.117 -64.077 1.00 82.06 514 ASP A N 1
ATOM 3824 C CA . ASP A 1 514 ? 43.911 13.146 -64.236 1.00 82.06 514 ASP A CA 1
ATOM 3825 C C . ASP A 1 514 ? 45.317 12.735 -63.722 1.00 82.06 514 ASP A C 1
ATOM 3827 O O . ASP A 1 514 ? 46.048 13.542 -63.147 1.00 82.06 514 ASP A O 1
ATOM 3831 N N . GLY A 1 515 ? 45.710 11.466 -63.902 1.00 79.31 515 GLY A N 1
ATOM 3832 C CA . GLY A 1 515 ? 47.007 10.953 -63.434 1.00 79.31 515 GLY A CA 1
ATOM 3833 C C . GLY A 1 515 ? 47.123 10.792 -61.912 1.00 79.31 515 GLY A C 1
ATOM 3834 O O . GLY A 1 515 ? 48.223 10.600 -61.393 1.00 79.31 515 GLY A O 1
ATOM 3835 N N . HIS A 1 516 ? 46.007 10.881 -61.182 1.00 83.75 516 HIS A N 1
ATOM 3836 C CA . HIS A 1 516 ? 45.965 10.796 -59.728 1.00 83.75 516 HIS A CA 1
ATOM 3837 C C . HIS A 1 516 ? 44.895 9.814 -59.237 1.00 83.75 516 HIS A C 1
ATOM 3839 O O . HIS A 1 516 ? 43.760 9.791 -59.714 1.00 83.75 516 HIS A O 1
ATOM 3845 N N . LEU A 1 517 ? 45.247 9.023 -58.221 1.00 86.81 517 LEU A N 1
ATOM 3846 C CA . LEU A 1 517 ? 44.295 8.173 -57.517 1.00 86.81 517 LEU A CA 1
ATOM 3847 C C . LEU A 1 517 ? 43.465 9.024 -56.544 1.00 86.81 517 LEU A C 1
ATOM 3849 O O . LEU A 1 517 ? 43.960 9.465 -55.504 1.00 86.81 517 LEU A O 1
ATOM 3853 N N . VAL A 1 518 ? 42.193 9.237 -56.870 1.00 91.56 518 VAL A N 1
ATOM 3854 C CA . VAL A 1 518 ? 41.204 9.794 -55.942 1.00 91.56 518 VAL A CA 1
ATOM 3855 C C . VAL A 1 518 ? 40.909 8.724 -54.883 1.00 91.56 518 VAL A C 1
ATOM 3857 O O . VAL A 1 518 ? 40.546 7.604 -55.258 1.00 91.56 518 VAL A O 1
ATOM 3860 N N . PRO A 1 519 ? 41.075 9.018 -53.577 1.00 91.44 519 PRO A N 1
ATOM 3861 C CA . PRO A 1 519 ? 40.865 8.029 -52.527 1.00 91.44 519 PRO A CA 1
ATOM 3862 C C . PRO A 1 519 ? 39.391 7.598 -52.454 1.00 91.44 519 PRO A C 1
ATOM 3864 O O . PRO A 1 519 ? 38.502 8.394 -52.775 1.00 91.44 519 PRO A O 1
ATOM 3867 N N . PRO A 1 520 ? 39.115 6.361 -52.006 1.00 95.25 520 PRO A N 1
ATOM 3868 C CA . PRO A 1 520 ? 37.752 5.910 -51.788 1.00 95.25 520 PRO A CA 1
ATOM 3869 C C . PRO A 1 520 ? 37.085 6.674 -50.633 1.00 95.25 520 PRO A C 1
ATOM 3871 O O . PRO A 1 520 ? 37.751 7.253 -49.770 1.00 95.25 520 PRO A O 1
ATOM 3874 N N . ALA A 1 521 ? 35.752 6.653 -50.597 1.00 95.88 521 ALA A N 1
ATOM 3875 C CA . ALA A 1 521 ? 34.965 7.282 -49.542 1.00 95.88 521 ALA A CA 1
ATOM 3876 C C . ALA A 1 521 ? 33.866 6.352 -49.013 1.00 95.88 521 ALA A C 1
ATOM 3878 O O . ALA A 1 521 ? 33.163 5.692 -49.778 1.00 95.88 521 ALA A O 1
ATOM 3879 N N . LEU A 1 522 ? 33.696 6.360 -47.691 1.00 97.00 522 LEU A N 1
ATOM 3880 C CA . LEU A 1 522 ? 32.586 5.737 -46.974 1.00 97.00 522 LEU A CA 1
ATOM 3881 C C . LEU A 1 522 ? 31.530 6.802 -46.661 1.00 97.00 522 LEU A C 1
ATOM 3883 O O . LEU A 1 522 ? 31.876 7.887 -46.194 1.00 97.00 522 LEU A O 1
ATOM 3887 N N . THR A 1 523 ? 30.254 6.503 -46.887 1.00 97.19 523 THR A N 1
ATOM 3888 C CA . THR A 1 523 ? 29.127 7.318 -46.413 1.00 97.19 523 THR A CA 1
ATOM 3889 C C . THR A 1 523 ? 28.238 6.463 -45.518 1.00 97.19 523 THR A C 1
ATOM 3891 O O . THR A 1 523 ? 27.713 5.439 -45.954 1.00 97.19 523 THR A O 1
ATOM 3894 N N . LEU A 1 524 ? 28.093 6.892 -44.267 1.00 96.44 524 LEU A N 1
ATOM 3895 C CA . LEU A 1 524 ? 27.242 6.266 -43.256 1.00 96.44 524 LEU A CA 1
ATOM 3896 C C . LEU A 1 524 ? 25.850 6.909 -43.296 1.00 96.44 524 LEU A C 1
ATOM 3898 O O . LEU A 1 524 ? 25.714 8.075 -43.678 1.00 96.44 524 LEU A O 1
ATOM 3902 N N . ALA A 1 525 ? 24.820 6.141 -42.947 1.00 95.19 525 ALA A N 1
ATOM 3903 C CA . ALA A 1 525 ? 23.453 6.642 -42.885 1.00 95.19 525 ALA A CA 1
ATOM 3904 C C . ALA A 1 525 ? 23.226 7.489 -41.624 1.00 95.19 525 ALA A C 1
ATOM 3906 O O . ALA A 1 525 ? 23.898 7.313 -40.612 1.00 95.19 525 ALA A O 1
ATOM 3907 N N . ASP A 1 526 ? 22.233 8.372 -41.683 1.00 96.25 526 ASP A N 1
ATOM 3908 C CA . ASP A 1 526 ? 21.612 8.955 -40.494 1.00 96.25 526 ASP A CA 1
ATOM 3909 C C . ASP A 1 526 ? 20.409 8.065 -40.148 1.00 96.25 526 ASP A C 1
ATOM 3911 O O . ASP A 1 526 ? 19.554 7.818 -41.005 1.00 96.25 526 ASP A O 1
ATOM 3915 N N . THR A 1 527 ? 20.393 7.461 -38.962 1.00 97.00 527 THR A N 1
ATOM 3916 C CA . THR A 1 527 ? 19.371 6.479 -38.565 1.00 97.00 527 THR A CA 1
ATOM 3917 C C . THR A 1 527 ? 18.961 6.739 -37.117 1.00 97.00 527 THR A C 1
ATOM 3919 O O . THR A 1 527 ? 19.829 6.690 -36.245 1.00 97.00 527 THR A O 1
ATOM 3922 N N . PRO A 1 528 ? 17.670 7.008 -36.833 1.00 95.38 528 PRO A N 1
ATOM 3923 C CA . PRO A 1 528 ? 17.196 7.229 -35.471 1.00 95.38 528 PRO A CA 1
ATOM 3924 C C . PRO A 1 528 ? 17.615 6.097 -34.533 1.00 95.38 528 PRO A C 1
ATOM 3926 O O . PRO A 1 528 ? 17.508 4.915 -34.875 1.00 95.38 528 PRO A O 1
ATOM 3929 N N . GLY A 1 529 ? 18.138 6.486 -33.373 1.00 95.12 529 GLY A N 1
ATOM 3930 C CA . GLY A 1 529 ? 18.631 5.556 -32.366 1.00 95.12 529 GLY A CA 1
ATOM 3931 C C . GLY A 1 529 ? 19.980 4.902 -32.656 1.00 95.12 529 GLY A C 1
ATOM 3932 O O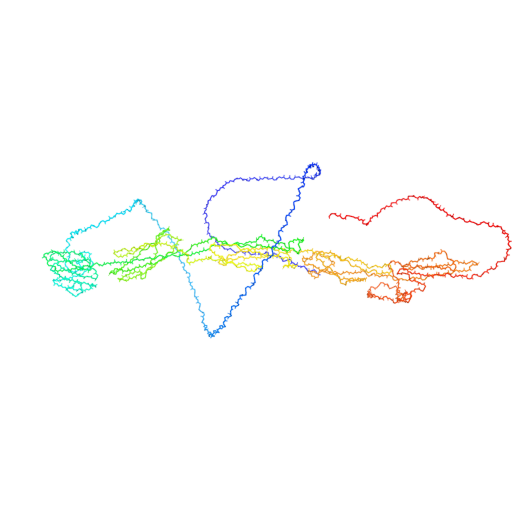 . GLY A 1 529 ? 20.386 4.079 -31.850 1.00 95.12 529 GLY A O 1
ATOM 3933 N N . ILE A 1 530 ? 20.690 5.233 -33.745 1.00 97.69 530 ILE A N 1
ATOM 3934 C CA . ILE A 1 530 ? 21.985 4.612 -34.078 1.00 97.69 530 ILE A CA 1
ATOM 3935 C C . ILE A 1 530 ? 23.081 5.664 -34.263 1.00 97.69 530 ILE A C 1
ATOM 3937 O O . ILE A 1 530 ? 22.976 6.560 -35.099 1.00 97.69 530 ILE A O 1
ATOM 3941 N N . THR A 1 531 ? 24.189 5.503 -33.539 1.00 97.94 531 THR A N 1
ATOM 3942 C CA . THR A 1 531 ? 25.459 6.182 -33.834 1.00 97.94 531 THR A CA 1
ATOM 3943 C C . THR A 1 531 ? 26.390 5.223 -34.566 1.00 97.94 531 THR A C 1
ATOM 3945 O O . THR A 1 531 ? 26.620 4.112 -34.094 1.00 97.94 531 THR A O 1
ATOM 3948 N N . TYR A 1 532 ? 26.956 5.654 -35.696 1.00 98.06 532 TYR A N 1
ATOM 3949 C CA . TYR A 1 532 ? 27.934 4.867 -36.450 1.00 98.06 532 TYR A CA 1
ATOM 3950 C C . TYR A 1 532 ? 29.364 5.389 -36.248 1.00 98.06 532 TYR A C 1
ATOM 3952 O O . TYR A 1 532 ? 29.603 6.597 -36.296 1.00 98.06 532 TYR A O 1
ATOM 3960 N N . THR A 1 533 ? 30.325 4.479 -36.108 1.00 97.88 533 THR A N 1
ATOM 3961 C CA . THR A 1 533 ? 31.772 4.752 -36.125 1.00 97.88 533 THR A CA 1
ATOM 3962 C C . THR A 1 533 ? 32.474 3.833 -37.130 1.00 97.88 533 THR A C 1
ATOM 3964 O O . THR A 1 533 ? 31.909 2.826 -37.555 1.00 97.88 533 THR A O 1
ATOM 3967 N N . ALA A 1 534 ? 33.686 4.195 -37.560 1.00 97.94 534 ALA A N 1
ATOM 3968 C CA . ALA A 1 534 ? 34.463 3.428 -38.534 1.00 97.94 534 ALA A CA 1
ATOM 3969 C C . ALA A 1 534 ? 35.940 3.356 -38.115 1.00 97.94 534 ALA A C 1
ATOM 3971 O O . ALA A 1 534 ? 36.545 4.397 -37.857 1.00 97.94 534 ALA A O 1
ATOM 3972 N N . ASP A 1 535 ? 36.516 2.151 -38.071 1.00 97.38 535 ASP A N 1
ATOM 3973 C CA . ASP A 1 535 ? 37.932 1.910 -37.764 1.00 97.38 535 ASP A CA 1
ATOM 3974 C C . ASP A 1 535 ? 38.618 1.175 -38.937 1.00 97.38 535 ASP A C 1
ATOM 3976 O O . ASP A 1 535 ? 38.193 0.079 -39.322 1.00 97.38 535 ASP A O 1
ATOM 3980 N N . PRO A 1 536 ? 39.676 1.744 -39.545 1.00 96.81 536 PRO A N 1
ATOM 3981 C CA . PRO A 1 536 ? 40.219 3.084 -39.304 1.00 96.81 536 PRO A CA 1
ATOM 3982 C C . PRO A 1 536 ? 39.341 4.198 -39.883 1.00 96.81 536 PRO A C 1
ATOM 3984 O O . PRO A 1 536 ? 38.665 4.009 -40.891 1.00 96.81 536 PRO A O 1
ATOM 3987 N N . GLU A 1 537 ? 39.416 5.388 -39.287 1.00 95.25 537 GLU A N 1
ATOM 3988 C CA . GLU A 1 537 ? 38.761 6.593 -39.808 1.00 95.25 537 GLU A CA 1
ATOM 3989 C C . GLU A 1 537 ? 39.358 7.058 -41.155 1.00 95.25 537 GLU A C 1
ATOM 3991 O O . GLU A 1 537 ? 40.502 6.760 -41.510 1.00 95.25 537 GLU A O 1
ATOM 3996 N N . ALA A 1 538 ? 38.583 7.854 -41.898 1.00 93.06 538 ALA A N 1
ATOM 3997 C CA . ALA A 1 538 ? 39.001 8.479 -43.154 1.00 93.06 538 ALA A CA 1
ATOM 3998 C C . ALA A 1 538 ? 40.246 9.395 -42.985 1.00 93.06 538 ALA A C 1
ATOM 4000 O O . ALA A 1 538 ? 40.395 10.043 -41.947 1.00 93.06 538 ALA A O 1
ATOM 4001 N N . PRO A 1 539 ? 41.099 9.574 -44.018 1.00 94.38 539 PRO A N 1
ATOM 4002 C CA . PRO A 1 539 ? 40.934 9.142 -45.406 1.00 94.38 539 PRO A CA 1
ATOM 4003 C C . PRO A 1 539 ? 41.280 7.668 -45.636 1.00 94.38 539 PRO A C 1
ATOM 4005 O O . PRO A 1 539 ? 42.278 7.158 -45.134 1.00 94.38 539 PRO A O 1
ATOM 4008 N N . TYR A 1 540 ? 40.474 7.018 -46.472 1.00 95.44 540 TYR A N 1
ATOM 4009 C CA . TYR A 1 540 ? 40.632 5.606 -46.799 1.00 95.44 540 TYR A CA 1
ATOM 4010 C C . TYR A 1 540 ? 41.658 5.373 -47.914 1.00 95.44 540 TYR A C 1
ATOM 4012 O O . TYR A 1 540 ? 41.971 6.264 -48.708 1.00 95.44 540 TYR A O 1
ATOM 4020 N N . MET A 1 541 ? 42.165 4.146 -47.992 1.00 93.38 541 MET A N 1
ATOM 4021 C CA . MET A 1 541 ? 43.067 3.665 -49.033 1.00 93.38 541 MET A CA 1
ATOM 4022 C C . MET A 1 541 ? 42.359 2.667 -49.955 1.00 93.38 541 MET A C 1
ATOM 4024 O O . MET A 1 541 ? 41.450 1.941 -49.560 1.00 93.38 541 MET A O 1
ATOM 4028 N N . SER A 1 542 ? 42.827 2.606 -51.197 1.00 91.81 542 SER A N 1
ATOM 4029 C CA . SER A 1 542 ? 42.481 1.541 -52.139 1.00 91.81 542 SER A CA 1
ATOM 4030 C C . SER A 1 542 ? 42.827 0.159 -51.559 1.00 91.81 542 SER A C 1
ATOM 4032 O O . SER A 1 542 ? 43.876 0.005 -50.931 1.00 91.81 542 SER A O 1
ATOM 4034 N N . GLY A 1 543 ? 41.942 -0.831 -51.724 1.00 92.56 543 GLY A N 1
ATOM 4035 C CA . GLY A 1 543 ? 42.110 -2.178 -51.155 1.00 92.56 543 GLY A CA 1
ATOM 4036 C C . GLY A 1 543 ? 41.939 -2.296 -49.629 1.00 92.56 543 GLY A C 1
ATOM 4037 O O . GLY A 1 543 ? 42.203 -3.362 -49.072 1.00 92.56 543 GLY A O 1
ATOM 4038 N N . GLN A 1 544 ? 41.553 -1.228 -48.923 1.00 96.44 544 GLN A N 1
ATOM 4039 C CA . GLN A 1 544 ? 41.425 -1.231 -47.461 1.00 96.44 544 GLN A CA 1
ATOM 4040 C C . GLN A 1 544 ? 40.111 -1.867 -46.990 1.00 96.44 544 GLN A C 1
ATOM 4042 O O . GLN A 1 544 ? 39.045 -1.556 -47.520 1.00 96.44 544 GLN A O 1
ATOM 4047 N N . THR A 1 545 ? 40.186 -2.692 -45.942 1.00 97.12 545 THR A N 1
ATOM 4048 C CA . THR A 1 545 ? 39.023 -3.075 -45.125 1.00 97.12 545 THR A CA 1
ATOM 4049 C C . THR A 1 545 ? 38.856 -2.099 -43.963 1.00 97.12 545 THR A C 1
ATOM 4051 O O . THR A 1 545 ? 39.847 -1.695 -43.351 1.00 97.12 545 THR A O 1
ATOM 4054 N N . VAL A 1 546 ? 37.608 -1.740 -43.678 1.00 97.75 546 VAL A N 1
ATOM 4055 C CA . VAL A 1 546 ? 37.169 -0.873 -42.580 1.00 97.75 546 VAL A CA 1
ATOM 4056 C C . VAL A 1 546 ? 36.081 -1.615 -41.808 1.00 97.75 546 VAL A C 1
ATOM 4058 O O . VAL A 1 546 ? 35.136 -2.120 -42.417 1.00 97.75 546 VAL A O 1
ATOM 4061 N N . GLU A 1 547 ? 36.209 -1.687 -40.487 1.00 98.19 547 GLU A N 1
ATOM 4062 C CA . GLU A 1 547 ? 35.133 -2.132 -39.601 1.00 98.19 547 GLU A CA 1
ATOM 4063 C C . GLU A 1 547 ? 34.213 -0.938 -39.327 1.00 98.19 547 GLU A C 1
ATOM 4065 O O . GLU A 1 547 ? 34.680 0.152 -38.996 1.00 98.19 547 GLU A O 1
ATOM 4070 N N . VAL A 1 548 ? 32.907 -1.122 -39.501 1.00 98.44 548 VAL A N 1
ATOM 4071 C CA . VAL A 1 548 ? 31.884 -0.126 -39.177 1.00 98.44 548 VAL A CA 1
ATOM 4072 C C . VAL A 1 548 ? 31.065 -0.656 -38.013 1.00 98.44 548 VAL A C 1
ATOM 4074 O O . VAL A 1 548 ? 30.473 -1.731 -38.109 1.00 98.44 548 VAL A O 1
ATOM 4077 N N . THR A 1 549 ? 31.002 0.122 -36.939 1.00 98.38 549 THR A N 1
ATOM 4078 C CA . THR A 1 549 ? 30.261 -0.209 -35.721 1.00 98.38 549 THR A CA 1
ATOM 4079 C C . THR A 1 549 ? 29.031 0.678 -35.624 1.00 98.38 549 THR A C 1
ATOM 4081 O O . THR A 1 549 ? 29.126 1.896 -35.748 1.00 98.38 549 THR A O 1
ATOM 4084 N N . ALA A 1 550 ? 27.874 0.062 -35.409 1.00 98.44 550 ALA A N 1
ATOM 4085 C CA . ALA A 1 550 ? 26.604 0.701 -35.110 1.00 98.44 550 ALA A CA 1
ATOM 4086 C C . ALA A 1 550 ? 26.282 0.478 -33.628 1.00 98.44 550 ALA A C 1
ATOM 4088 O O . ALA A 1 550 ? 26.209 -0.666 -33.177 1.00 98.44 550 ALA A O 1
ATOM 4089 N N . SER A 1 551 ? 26.082 1.562 -32.884 1.00 97.69 551 SER A N 1
ATOM 4090 C CA . SER A 1 551 ? 25.727 1.535 -31.462 1.00 97.69 551 SER A CA 1
ATOM 4091 C C . SER A 1 551 ? 24.350 2.150 -31.239 1.00 97.69 551 SER A C 1
ATOM 4093 O O . SER A 1 551 ? 24.088 3.253 -31.728 1.00 97.69 551 SER A O 1
ATOM 4095 N N . LEU A 1 552 ? 23.494 1.453 -30.492 1.00 96.50 552 LEU A N 1
ATOM 4096 C CA . LEU A 1 552 ? 22.176 1.941 -30.101 1.00 96.50 552 LEU A CA 1
ATOM 4097 C C . LEU A 1 552 ? 22.270 3.077 -29.080 1.00 96.50 552 LEU A C 1
ATOM 4099 O O . LEU A 1 552 ? 23.111 3.072 -28.179 1.00 96.50 552 LEU A O 1
ATOM 4103 N N . ALA A 1 553 ? 21.365 4.039 -29.216 1.00 94.81 553 ALA A N 1
ATOM 4104 C CA . ALA A 1 553 ? 21.029 4.987 -28.169 1.00 94.81 553 ALA A CA 1
ATOM 4105 C C . ALA A 1 553 ? 20.056 4.354 -27.162 1.00 94.81 553 ALA A C 1
ATOM 4107 O O . ALA A 1 553 ? 19.328 3.409 -27.472 1.00 94.81 553 ALA A O 1
ATOM 4108 N N . GLU A 1 554 ? 20.008 4.922 -25.960 1.00 92.19 554 GLU A N 1
ATOM 4109 C CA . GLU A 1 554 ? 19.006 4.571 -24.959 1.00 92.19 554 GLU A CA 1
ATOM 4110 C C . GLU A 1 554 ? 17.581 4.773 -25.512 1.00 92.19 554 GLU A C 1
ATOM 4112 O O . GLU A 1 554 ? 17.312 5.735 -26.232 1.00 92.19 554 GLU A O 1
ATOM 4117 N N . GLY A 1 555 ? 16.685 3.833 -25.209 1.00 92.38 555 GLY A N 1
ATOM 4118 C CA . GLY A 1 555 ? 15.329 3.752 -25.757 1.00 92.38 555 GLY A CA 1
ATOM 4119 C C . GLY A 1 555 ? 15.149 2.816 -26.953 1.00 92.38 555 GLY A C 1
ATOM 4120 O O . GLY A 1 555 ? 14.013 2.459 -27.273 1.00 92.38 555 GLY A O 1
ATOM 4121 N N . TYR A 1 556 ? 16.236 2.387 -27.596 1.00 95.12 556 TYR A N 1
ATOM 4122 C CA . TYR A 1 556 ? 16.175 1.573 -28.808 1.00 95.12 556 TYR A CA 1
ATOM 4123 C C . TYR A 1 556 ? 16.582 0.118 -28.582 1.00 95.12 556 TYR A C 1
ATOM 4125 O O . TYR A 1 556 ? 17.379 -0.198 -27.702 1.00 95.12 556 TYR A O 1
ATOM 4133 N N . VAL A 1 557 ? 16.053 -0.757 -29.438 1.00 95.75 557 VAL A N 1
ATOM 4134 C CA . VAL A 1 557 ? 16.412 -2.177 -29.550 1.00 95.75 557 VAL A CA 1
ATOM 4135 C C . VAL A 1 557 ? 16.620 -2.557 -31.018 1.00 95.75 557 VAL A C 1
ATOM 4137 O O . VAL A 1 557 ? 16.073 -1.924 -31.926 1.00 95.75 557 VAL A O 1
ATOM 4140 N N . TRP A 1 558 ? 17.406 -3.604 -31.270 1.00 96.25 558 TRP A N 1
ATOM 4141 C CA . TRP A 1 558 ? 17.607 -4.127 -32.622 1.00 96.25 558 TRP A CA 1
ATOM 4142 C C . TRP A 1 558 ? 16.328 -4.785 -33.164 1.00 96.25 558 TRP A C 1
ATOM 4144 O O . TRP A 1 558 ? 15.863 -5.784 -32.618 1.00 96.25 558 TRP A O 1
ATOM 4154 N N . GLY A 1 559 ? 15.791 -4.242 -34.260 1.00 95.00 559 GLY A N 1
ATOM 4155 C CA . GLY A 1 559 ? 14.716 -4.854 -35.048 1.00 95.00 559 GLY A CA 1
ATOM 4156 C C . GLY A 1 559 ? 15.245 -5.876 -36.066 1.00 95.00 559 GLY A C 1
ATOM 4157 O O . GLY A 1 559 ? 16.197 -6.612 -35.802 1.00 95.00 559 GLY A O 1
ATOM 4158 N N . ASP A 1 560 ? 14.662 -5.900 -37.269 1.00 96.12 560 ASP A N 1
ATOM 4159 C CA . ASP A 1 560 ? 15.138 -6.728 -38.390 1.00 96.12 560 ASP A CA 1
ATOM 4160 C C . ASP A 1 560 ? 16.499 -6.225 -38.933 1.00 96.12 560 ASP A C 1
ATOM 4162 O O . ASP A 1 560 ? 16.574 -5.443 -39.884 1.00 96.12 560 ASP A O 1
ATOM 4166 N N . VAL A 1 561 ? 17.596 -6.679 -38.320 1.00 97.12 561 VAL A N 1
ATOM 4167 C CA . VAL A 1 561 ? 18.978 -6.401 -38.752 1.00 97.12 561 VAL A CA 1
ATOM 4168 C C . VAL A 1 561 ? 19.331 -7.209 -40.013 1.00 97.12 561 VAL A C 1
ATOM 4170 O O . VAL A 1 561 ? 19.140 -8.424 -40.055 1.00 97.12 561 VAL A O 1
ATOM 4173 N N . ASP A 1 562 ? 19.868 -6.538 -41.040 1.00 95.06 562 ASP A N 1
ATOM 4174 C CA . ASP A 1 562 ? 20.281 -7.162 -42.310 1.00 95.06 562 ASP A CA 1
ATOM 4175 C C . ASP A 1 562 ? 21.456 -8.150 -42.131 1.00 95.06 562 ASP A C 1
ATOM 4177 O O . ASP A 1 562 ? 22.364 -7.903 -41.337 1.00 95.06 562 ASP A O 1
ATOM 4181 N N . ASP A 1 563 ? 21.472 -9.234 -42.921 1.00 95.75 563 ASP A N 1
ATOM 4182 C CA . ASP A 1 563 ? 22.495 -10.298 -42.909 1.00 95.75 563 ASP A CA 1
ATOM 4183 C C . ASP A 1 563 ? 23.950 -9.788 -43.088 1.00 95.75 563 ASP A C 1
ATOM 4185 O O . ASP A 1 563 ? 24.895 -10.527 -42.796 1.00 95.75 563 ASP A O 1
ATOM 4189 N N . MET A 1 564 ? 24.166 -8.561 -43.587 1.00 96.19 564 MET A N 1
ATOM 4190 C CA . MET A 1 564 ? 25.500 -7.945 -43.671 1.00 96.19 564 MET A CA 1
ATOM 4191 C C . MET A 1 564 ? 26.066 -7.482 -42.318 1.00 96.19 564 MET A C 1
ATOM 4193 O O . MET A 1 564 ? 27.278 -7.278 -42.202 1.00 96.19 564 MET A O 1
ATOM 4197 N N . TRP A 1 565 ? 25.211 -7.285 -41.313 1.00 98.19 565 TRP A N 1
ATOM 4198 C CA . TRP A 1 565 ? 25.588 -6.857 -39.970 1.00 98.19 565 TRP A CA 1
ATOM 4199 C C . TRP A 1 565 ? 25.640 -8.051 -39.016 1.00 98.19 565 TRP A C 1
ATOM 4201 O O . TRP A 1 565 ? 24.803 -8.950 -39.037 1.00 98.19 565 TRP A O 1
ATOM 4211 N N . THR A 1 566 ? 26.631 -8.050 -38.132 1.00 97.88 566 THR A N 1
ATOM 4212 C CA . THR A 1 566 ? 26.750 -9.003 -37.028 1.00 97.88 566 THR A CA 1
ATOM 4213 C C . THR A 1 566 ? 26.440 -8.276 -35.729 1.00 97.88 566 THR A C 1
ATOM 4215 O O . THR A 1 566 ? 27.248 -7.474 -35.269 1.00 97.88 566 THR A O 1
ATOM 4218 N N . VAL A 1 567 ? 25.283 -8.559 -35.128 1.00 97.44 567 VAL A N 1
ATOM 4219 C CA . VAL A 1 567 ? 24.973 -8.121 -33.758 1.00 97.44 567 VAL A CA 1
ATOM 4220 C C . VAL A 1 567 ? 25.970 -8.785 -32.802 1.00 97.44 567 VAL A C 1
ATOM 4222 O O . VAL A 1 567 ? 26.107 -10.012 -32.793 1.00 97.44 567 VAL A O 1
ATOM 4225 N N . VAL A 1 568 ? 26.705 -7.966 -32.052 1.00 96.94 568 VAL A N 1
ATOM 4226 C CA . VAL A 1 568 ? 27.749 -8.375 -31.099 1.00 96.94 568 VAL A CA 1
ATOM 4227 C C . VAL A 1 568 ? 27.156 -8.525 -29.701 1.00 96.94 568 VAL A C 1
ATOM 4229 O O . VAL A 1 568 ? 27.429 -9.513 -29.018 1.00 96.94 568 VAL A O 1
ATOM 4232 N N . ASP A 1 569 ? 26.319 -7.564 -29.316 1.00 95.19 569 ASP A N 1
ATOM 4233 C CA . ASP A 1 569 ? 25.575 -7.496 -28.062 1.00 95.19 569 ASP A CA 1
ATOM 4234 C C . ASP A 1 569 ? 24.291 -6.669 -28.257 1.00 95.19 569 ASP A C 1
ATOM 4236 O O . ASP A 1 569 ? 24.018 -6.166 -29.351 1.00 95.19 569 ASP A O 1
ATOM 4240 N N . ASP A 1 570 ? 23.494 -6.540 -27.197 1.00 92.88 570 ASP A N 1
ATOM 4241 C CA . ASP A 1 570 ? 22.170 -5.910 -27.241 1.00 92.88 570 ASP A CA 1
ATOM 4242 C C . ASP A 1 570 ? 22.206 -4.422 -27.646 1.00 92.88 570 ASP A C 1
ATOM 4244 O O . ASP A 1 570 ? 21.180 -3.889 -28.057 1.00 92.88 570 ASP A O 1
ATOM 4248 N N . LEU A 1 571 ? 23.376 -3.765 -27.601 1.00 95.56 571 LEU A N 1
ATOM 4249 C CA . LEU A 1 571 ? 23.566 -2.359 -27.981 1.00 95.56 571 LEU A CA 1
ATOM 4250 C C . LEU A 1 571 ? 24.477 -2.163 -29.203 1.00 95.56 571 LEU A C 1
ATOM 4252 O O . LEU A 1 571 ? 24.564 -1.044 -29.706 1.00 95.56 571 LEU A O 1
ATOM 4256 N N . THR A 1 572 ? 25.155 -3.204 -29.698 1.00 96.94 572 THR A N 1
ATOM 4257 C CA . THR A 1 572 ? 26.237 -3.064 -30.691 1.00 96.94 572 THR A CA 1
ATOM 4258 C C . THR A 1 572 ? 26.124 -4.063 -31.841 1.00 96.94 572 THR A C 1
ATOM 4260 O O . THR A 1 572 ? 26.038 -5.273 -31.631 1.00 96.94 572 THR A O 1
ATOM 4263 N N . ALA A 1 573 ? 26.226 -3.574 -33.077 1.00 98.31 573 ALA A N 1
ATOM 4264 C CA . ALA A 1 573 ? 26.351 -4.383 -34.287 1.00 98.31 573 ALA A CA 1
ATOM 4265 C C . ALA A 1 573 ? 27.539 -3.911 -35.138 1.00 98.31 573 ALA A C 1
ATOM 4267 O O . ALA A 1 573 ? 27.829 -2.719 -35.192 1.00 98.31 573 ALA A O 1
ATOM 4268 N N . VAL A 1 574 ? 28.223 -4.831 -35.822 1.00 98.44 574 VAL A N 1
ATOM 4269 C CA . VAL A 1 574 ? 29.401 -4.527 -36.657 1.00 98.44 574 VAL A CA 1
ATOM 4270 C C . VAL A 1 574 ? 29.266 -5.080 -38.074 1.00 98.44 574 VAL A C 1
ATOM 4272 O O . VAL A 1 574 ? 28.644 -6.122 -38.288 1.00 98.44 574 VAL A O 1
ATOM 4275 N N . THR A 1 575 ? 29.869 -4.411 -39.052 1.00 98.38 575 THR A N 1
ATOM 4276 C CA . THR A 1 575 ? 30.024 -4.912 -40.425 1.00 98.38 575 THR A CA 1
ATOM 4277 C C . THR A 1 575 ? 31.403 -4.543 -40.972 1.00 98.38 575 THR A C 1
ATOM 4279 O O . THR A 1 575 ? 31.910 -3.456 -40.705 1.00 98.38 575 THR A O 1
ATOM 4282 N N . GLU A 1 576 ? 32.029 -5.435 -41.740 1.00 97.75 576 GLU A N 1
ATOM 4283 C CA . GLU A 1 576 ? 33.271 -5.129 -42.458 1.00 97.75 576 GLU A CA 1
ATOM 4284 C C . GLU A 1 576 ? 32.945 -4.695 -43.892 1.00 97.75 576 GLU A C 1
ATOM 4286 O O . GLU A 1 576 ? 32.221 -5.383 -44.616 1.00 97.75 576 GLU A O 1
ATOM 4291 N N . VAL A 1 577 ? 33.535 -3.587 -44.340 1.00 97.00 577 VAL A N 1
ATOM 4292 C CA . VAL A 1 577 ? 33.476 -3.140 -45.737 1.00 97.00 577 VAL A CA 1
ATOM 4293 C C . VAL A 1 577 ? 34.878 -3.074 -46.332 1.00 97.00 577 VAL A C 1
ATOM 4295 O O . VAL A 1 577 ? 35.801 -2.543 -45.720 1.00 97.00 577 VAL A O 1
ATOM 4298 N N . THR A 1 578 ? 35.051 -3.602 -47.544 1.00 96.25 578 THR A N 1
ATOM 4299 C CA . THR A 1 578 ? 36.341 -3.603 -48.251 1.00 96.25 578 THR A CA 1
ATOM 4300 C C . THR A 1 578 ? 36.246 -2.779 -49.528 1.00 96.25 578 THR A C 1
ATOM 4302 O O . THR A 1 578 ? 35.410 -3.048 -50.393 1.00 96.25 578 THR A O 1
ATOM 4305 N N . PHE A 1 579 ? 37.123 -1.786 -49.665 1.00 96.06 579 PHE A N 1
ATOM 4306 C CA . PHE A 1 579 ? 37.299 -1.050 -50.912 1.00 96.06 579 PHE A CA 1
ATOM 4307 C C . PHE A 1 579 ? 38.048 -1.897 -51.945 1.00 96.06 579 PHE A C 1
ATOM 4309 O O . PHE A 1 579 ? 38.938 -2.675 -51.607 1.00 96.06 579 PHE A O 1
ATOM 4316 N N . GLU A 1 580 ? 37.708 -1.734 -53.220 1.00 93.12 580 GLU A N 1
ATOM 4317 C CA . GLU A 1 580 ? 38.394 -2.418 -54.315 1.00 93.12 580 GLU A CA 1
ATOM 4318 C C . GLU A 1 580 ? 39.846 -1.925 -54.438 1.00 93.12 580 GLU A C 1
ATOM 4320 O O . GLU A 1 580 ? 40.142 -0.742 -54.250 1.00 93.12 580 GLU A O 1
ATOM 4325 N N . GLU A 1 581 ? 40.770 -2.839 -54.752 1.00 91.25 581 GLU A N 1
ATOM 4326 C CA . GLU A 1 581 ? 42.173 -2.507 -55.025 1.00 91.25 581 GLU A CA 1
ATOM 4327 C C . GLU A 1 581 ? 42.302 -1.954 -56.455 1.00 91.25 581 GLU A C 1
ATOM 4329 O O . GLU A 1 581 ? 42.550 -2.675 -57.421 1.00 91.25 581 GLU A O 1
ATOM 4334 N N . VAL A 1 582 ? 42.098 -0.644 -56.579 1.00 88.88 582 VAL A N 1
ATOM 4335 C CA . VAL A 1 582 ? 42.335 0.152 -57.787 1.00 88.88 582 VAL A CA 1
ATOM 4336 C C . VAL A 1 582 ? 43.702 0.834 -57.700 1.00 88.88 582 VAL A C 1
ATOM 4338 O O . VAL A 1 582 ? 44.012 1.511 -56.718 1.00 88.88 582 VAL A O 1
ATOM 4341 N N . ALA A 1 583 ? 44.500 0.701 -58.754 1.00 86.56 583 ALA A N 1
ATOM 4342 C CA . ALA A 1 583 ? 45.740 1.441 -58.957 1.00 86.56 583 ALA A CA 1
ATOM 4343 C C . ALA A 1 583 ? 45.720 2.087 -60.348 1.00 86.56 583 ALA A C 1
ATOM 4345 O O . ALA A 1 583 ? 45.132 1.534 -61.281 1.00 86.56 583 ALA A O 1
ATOM 4346 N N . CYS A 1 584 ? 46.368 3.242 -60.491 1.00 86.06 584 CYS A N 1
ATOM 4347 C CA . CYS A 1 584 ? 46.650 3.804 -61.806 1.00 86.06 584 CYS A CA 1
ATOM 4348 C C . CYS A 1 584 ? 47.617 2.882 -62.570 1.00 86.06 584 CYS A C 1
ATOM 4350 O O . CYS A 1 584 ? 48.504 2.270 -61.976 1.00 86.06 584 CYS A O 1
ATOM 4352 N N . ILE A 1 585 ? 47.451 2.760 -63.888 1.00 87.50 585 ILE A N 1
ATOM 4353 C CA . ILE A 1 585 ? 48.361 1.977 -64.729 1.00 87.50 585 ILE A CA 1
ATOM 4354 C C . ILE A 1 585 ? 49.571 2.857 -65.090 1.00 87.50 585 ILE A C 1
ATOM 4356 O O . ILE A 1 585 ? 49.396 3.838 -65.815 1.00 87.50 585 ILE A O 1
ATOM 4360 N N . PRO A 1 586 ? 50.797 2.525 -64.646 1.00 87.25 586 PRO A N 1
ATOM 4361 C CA . PRO A 1 586 ? 51.976 3.321 -64.960 1.00 87.25 586 PRO A CA 1
ATOM 4362 C C . PRO A 1 586 ? 52.336 3.214 -66.448 1.00 87.25 586 PRO A C 1
ATOM 4364 O O . PRO A 1 586 ? 52.491 2.114 -66.985 1.00 87.25 586 PRO A O 1
ATOM 4367 N N . THR A 1 587 ? 52.509 4.357 -67.112 1.00 88.75 587 THR A N 1
ATOM 4368 C CA . THR A 1 587 ? 52.951 4.464 -68.513 1.00 88.75 587 THR A CA 1
ATOM 4369 C C . THR A 1 587 ? 53.985 5.584 -68.688 1.00 88.75 587 THR A C 1
ATOM 4371 O O . THR A 1 587 ? 54.115 6.456 -67.832 1.00 88.75 587 THR A O 1
ATOM 4374 N N . LEU A 1 588 ? 54.763 5.564 -69.771 1.00 88.94 588 LEU A N 1
ATOM 4375 C CA . LEU A 1 588 ? 55.738 6.611 -70.110 1.00 88.94 588 LEU A CA 1
ATOM 4376 C C . LEU A 1 588 ? 55.607 6.960 -71.591 1.00 88.94 588 LEU A C 1
ATOM 4378 O O . LEU A 1 588 ? 55.421 6.043 -72.391 1.00 88.94 588 LEU A O 1
ATOM 4382 N N . PRO A 1 589 ? 55.740 8.240 -71.978 1.00 90.44 589 PRO A N 1
ATOM 4383 C CA . PRO A 1 589 ? 55.676 8.614 -73.378 1.00 90.44 589 PRO A CA 1
ATOM 4384 C C . PRO A 1 589 ? 56.949 8.149 -74.100 1.00 90.44 589 PRO A C 1
ATOM 4386 O O . PRO A 1 589 ? 58.066 8.348 -73.619 1.00 90.44 589 PRO A O 1
ATOM 4389 N N . GLU A 1 590 ? 56.802 7.523 -75.265 1.00 89.88 590 GLU A N 1
ATOM 4390 C CA . GLU A 1 590 ? 57.945 7.136 -76.092 1.00 89.88 590 GLU A CA 1
ATOM 4391 C C . GLU A 1 590 ? 58.421 8.335 -76.930 1.00 89.88 590 GLU A C 1
ATOM 4393 O O . GLU A 1 590 ? 57.596 9.084 -77.459 1.00 89.88 590 GLU A O 1
ATOM 4398 N N . PRO A 1 591 ? 59.742 8.570 -77.058 1.00 89.81 591 PRO A N 1
ATOM 4399 C CA . PRO A 1 591 ? 60.257 9.652 -77.891 1.00 89.81 591 PRO A CA 1
ATOM 4400 C C . PRO A 1 591 ? 59.888 9.419 -79.368 1.00 89.81 591 PRO A C 1
ATOM 4402 O O . PRO A 1 591 ? 59.970 8.285 -79.853 1.00 89.81 591 PRO A O 1
ATOM 4405 N N . PRO A 1 592 ? 59.497 10.471 -80.107 1.00 89.94 592 PRO A N 1
ATOM 4406 C CA . PRO A 1 592 ? 59.091 10.332 -81.498 1.00 89.94 592 PRO A CA 1
ATOM 4407 C C . PRO A 1 592 ? 60.276 9.950 -82.397 1.00 89.94 592 PRO A C 1
ATOM 4409 O O . PRO A 1 592 ? 61.413 10.373 -82.182 1.00 89.94 592 PRO A O 1
ATOM 4412 N N . SER A 1 593 ? 60.013 9.182 -83.455 1.00 89.88 593 SER A N 1
ATOM 4413 C CA . SER A 1 593 ? 61.018 8.869 -84.472 1.00 89.88 593 SER A CA 1
ATOM 4414 C C . SER A 1 593 ? 61.054 9.978 -85.524 1.00 89.88 593 SER A C 1
ATOM 4416 O O . SER A 1 593 ? 60.039 10.289 -86.149 1.00 89.88 593 SER A O 1
ATOM 4418 N N . ILE A 1 594 ? 62.236 10.568 -85.704 1.00 90.31 594 ILE A N 1
ATOM 4419 C CA . ILE A 1 594 ? 62.493 11.710 -86.587 1.00 90.31 594 ILE A CA 1
ATOM 4420 C C . ILE A 1 594 ? 63.268 11.221 -87.817 1.00 90.31 594 ILE A C 1
ATOM 4422 O O . ILE A 1 594 ? 64.262 10.506 -87.678 1.00 90.31 594 ILE A O 1
ATOM 4426 N N . ASP A 1 595 ? 62.826 11.627 -89.005 1.00 89.56 595 ASP A N 1
ATOM 4427 C CA . ASP A 1 595 ? 63.575 11.538 -90.260 1.00 89.56 595 ASP A CA 1
ATOM 4428 C C . ASP A 1 595 ? 63.707 12.959 -90.823 1.00 89.56 595 ASP A C 1
ATOM 4430 O O . ASP A 1 595 ? 62.709 13.567 -91.212 1.00 89.56 595 ASP A O 1
ATOM 4434 N N . ASP A 1 596 ? 64.927 13.501 -90.835 1.00 85.81 596 ASP A N 1
ATOM 4435 C CA . ASP A 1 596 ? 65.216 14.867 -91.297 1.00 85.81 596 ASP A CA 1
ATOM 4436 C C . ASP A 1 596 ? 65.025 15.058 -92.818 1.00 85.81 596 ASP A C 1
ATOM 4438 O O . ASP A 1 596 ? 64.964 16.193 -93.295 1.00 85.81 596 ASP A O 1
ATOM 4442 N N . GLY A 1 597 ? 64.887 13.968 -93.583 1.00 78.12 597 GLY A N 1
ATOM 4443 C CA . GLY A 1 597 ? 64.680 13.988 -95.029 1.00 78.12 597 GLY A CA 1
ATOM 4444 C C . GLY A 1 597 ? 65.975 14.023 -95.857 1.00 78.12 597 GLY A C 1
ATOM 4445 O O . GLY A 1 597 ? 66.920 14.765 -95.591 1.00 78.12 597 GLY A O 1
ATOM 4446 N N . ASP A 1 598 ? 66.006 13.223 -96.927 1.00 78.06 598 ASP A N 1
ATOM 4447 C CA . ASP A 1 598 ? 67.152 13.097 -97.838 1.00 78.06 598 ASP A CA 1
ATOM 4448 C C . ASP A 1 598 ? 67.090 14.056 -99.049 1.00 78.06 598 ASP A C 1
ATOM 4450 O O . ASP A 1 598 ? 66.037 14.283 -99.655 1.00 78.06 598 ASP A O 1
ATOM 4454 N N . CYS A 1 599 ? 68.252 14.540 -99.507 1.00 65.50 599 CYS A N 1
ATOM 4455 C CA . CYS A 1 599 ? 68.388 15.271 -100.776 1.00 65.50 599 CYS A CA 1
ATOM 4456 C C . CYS A 1 599 ? 68.338 14.315 -101.992 1.00 65.50 599 CYS A C 1
ATOM 4458 O O . CYS A 1 599 ? 69.376 13.813 -102.435 1.00 65.50 599 CYS A O 1
ATOM 4460 N N . LEU A 1 600 ? 67.164 14.117 -102.601 1.00 64.44 600 LEU A N 1
ATOM 4461 C CA . LEU A 1 600 ? 67.003 13.350 -103.847 1.00 64.44 600 LEU A CA 1
ATOM 4462 C C . LEU A 1 600 ? 66.937 14.282 -105.072 1.00 64.44 600 LEU A C 1
ATOM 4464 O O . LEU A 1 600 ? 66.078 15.151 -105.183 1.00 64.44 600 LEU A O 1
ATOM 4468 N N . ASP A 1 601 ? 67.875 14.111 -106.011 1.00 58.56 601 ASP A N 1
ATOM 4469 C CA . ASP A 1 601 ? 67.973 14.868 -107.276 1.00 58.56 601 ASP A CA 1
ATOM 4470 C C . ASP A 1 601 ? 67.957 16.414 -107.148 1.00 58.56 601 ASP A C 1
ATOM 4472 O O . ASP A 1 601 ? 67.639 17.136 -108.095 1.00 58.56 601 ASP A O 1
ATOM 4476 N N . GLY A 1 602 ? 68.371 16.945 -105.992 1.00 63.91 602 GLY A N 1
ATOM 4477 C CA . GLY A 1 602 ? 68.492 18.389 -105.746 1.00 63.91 602 GLY A CA 1
ATOM 4478 C C . GLY A 1 602 ? 67.212 19.077 -105.261 1.00 63.91 602 GLY A C 1
ATOM 4479 O O . GLY A 1 602 ? 67.202 20.303 -105.153 1.00 63.91 602 GLY A O 1
ATOM 4480 N N . ALA A 1 603 ? 66.168 18.311 -104.939 1.00 61.19 603 ALA A N 1
ATOM 4481 C CA . ALA A 1 603 ? 65.064 18.744 -104.091 1.00 61.19 603 ALA A CA 1
ATOM 4482 C C . ALA A 1 603 ? 65.110 17.936 -102.783 1.00 61.19 603 ALA A C 1
ATOM 4484 O O . ALA A 1 603 ? 65.313 16.724 -102.814 1.00 61.19 603 ALA A O 1
ATOM 4485 N N . GLY A 1 604 ? 64.954 18.595 -101.634 1.00 68.19 604 GLY A N 1
ATOM 4486 C CA . GLY A 1 604 ? 64.835 17.882 -100.360 1.00 68.19 604 GLY A CA 1
ATOM 4487 C C . GLY A 1 604 ? 63.533 17.083 -100.319 1.00 68.19 604 GLY A C 1
ATOM 4488 O O . GLY A 1 604 ? 62.479 17.605 -100.693 1.00 68.19 604 GLY A O 1
ATOM 4489 N N . ALA A 1 605 ? 63.594 15.829 -99.872 1.00 78.88 605 ALA A N 1
ATOM 4490 C CA . ALA A 1 605 ? 62.411 15.175 -99.331 1.00 78.88 605 ALA A CA 1
ATOM 4491 C C . ALA A 1 605 ? 61.982 15.935 -98.059 1.00 78.88 605 ALA A C 1
ATOM 4493 O O . ALA A 1 605 ? 62.856 16.364 -97.304 1.00 78.88 605 ALA A O 1
ATOM 4494 N N . PRO A 1 606 ? 60.677 16.152 -97.822 1.00 81.31 606 PRO A N 1
ATOM 4495 C CA . PRO A 1 606 ? 60.236 16.812 -96.601 1.00 81.31 606 PRO A CA 1
ATOM 4496 C C . PRO A 1 606 ? 60.552 15.922 -95.387 1.00 81.31 606 PRO A C 1
ATOM 4498 O O . PRO A 1 606 ? 60.332 14.708 -95.485 1.00 81.31 606 PRO A O 1
ATOM 4501 N N . PRO A 1 607 ? 61.020 16.492 -94.262 1.00 88.12 607 PRO A N 1
ATOM 4502 C CA . PRO A 1 607 ? 61.170 15.747 -93.021 1.00 88.12 607 PRO A CA 1
ATOM 4503 C C . PRO A 1 607 ? 59.862 15.072 -92.595 1.00 88.12 607 PRO A C 1
ATOM 4505 O O . PRO A 1 607 ? 58.759 15.548 -92.893 1.00 88.12 607 PRO A O 1
ATOM 4508 N N . THR A 1 608 ? 59.974 13.958 -91.872 1.00 89.12 608 THR A N 1
ATOM 4509 C CA . THR A 1 608 ? 58.824 13.226 -91.332 1.00 89.12 608 THR A CA 1
ATOM 4510 C C . THR A 1 608 ? 58.996 12.894 -89.854 1.00 89.12 608 THR A C 1
ATOM 4512 O O . THR A 1 608 ? 60.102 12.746 -89.337 1.00 89.12 608 THR A O 1
ATOM 4515 N N . LEU A 1 609 ? 57.857 12.786 -89.172 1.00 91.44 609 LEU A N 1
ATOM 4516 C CA . LEU A 1 609 ? 57.751 12.464 -87.757 1.00 91.44 609 LEU A CA 1
ATOM 4517 C C . LEU A 1 609 ? 56.833 11.252 -87.616 1.00 91.44 609 LEU A C 1
ATOM 4519 O O . LEU A 1 609 ? 55.719 11.266 -88.139 1.00 91.44 609 LEU A O 1
ATOM 4523 N N . SER A 1 610 ? 57.290 10.218 -86.916 1.00 89.94 610 SER A N 1
ATOM 4524 C CA . SER A 1 610 ? 56.504 9.020 -86.619 1.00 89.94 610 SER A CA 1
ATOM 4525 C C . SER A 1 610 ? 56.337 8.856 -85.111 1.00 89.94 610 SER A C 1
ATOM 4527 O O . SER A 1 610 ? 57.316 8.816 -84.368 1.00 89.94 610 SER A O 1
ATOM 4529 N N . LEU A 1 611 ? 55.085 8.750 -84.671 1.00 91.00 611 LEU A N 1
ATOM 4530 C CA . LEU A 1 611 ? 54.697 8.553 -83.274 1.00 91.00 611 LEU A CA 1
ATOM 4531 C C . LEU A 1 611 ? 54.422 7.064 -83.030 1.00 91.00 611 LEU A C 1
ATOM 4533 O O . LEU A 1 611 ? 53.889 6.386 -83.911 1.00 91.00 611 LEU A O 1
ATOM 4537 N N . VAL A 1 612 ? 54.775 6.557 -81.849 1.00 90.06 612 VAL A N 1
ATOM 4538 C CA . VAL A 1 612 ? 54.461 5.180 -81.439 1.00 90.06 612 VAL A CA 1
ATOM 4539 C C . VAL A 1 612 ? 53.108 5.156 -80.725 1.00 90.06 612 VAL A C 1
ATOM 4541 O O . VAL A 1 612 ? 52.779 6.071 -79.975 1.00 90.06 612 VAL A O 1
ATOM 4544 N N . GLU A 1 613 ? 52.311 4.107 -80.938 1.00 88.88 613 GLU A N 1
ATOM 4545 C CA . GLU A 1 613 ? 51.102 3.866 -80.143 1.00 88.88 613 GLU A CA 1
ATOM 4546 C C . GLU A 1 613 ? 51.489 3.378 -78.737 1.00 88.88 613 GLU A C 1
ATOM 4548 O O . GLU A 1 613 ? 51.779 2.200 -78.526 1.00 88.88 613 GLU A O 1
ATOM 4553 N N . THR A 1 614 ? 51.487 4.288 -77.763 1.00 92.12 614 THR A N 1
ATOM 4554 C CA . THR A 1 614 ? 51.747 3.984 -76.350 1.00 92.12 614 THR A CA 1
ATOM 4555 C C . THR A 1 614 ? 50.427 3.803 -75.599 1.00 92.12 614 THR A C 1
ATOM 4557 O O . THR A 1 614 ? 49.534 4.646 -75.670 1.00 92.12 614 THR A O 1
ATOM 4560 N N . ALA A 1 615 ? 50.286 2.712 -74.842 1.00 89.25 615 ALA A N 1
ATOM 4561 C CA . ALA A 1 615 ? 49.077 2.468 -74.056 1.00 89.25 615 ALA A CA 1
ATOM 4562 C C . ALA A 1 615 ? 48.864 3.572 -73.002 1.00 89.25 615 ALA A C 1
ATOM 4564 O O . ALA A 1 615 ? 49.768 3.879 -72.224 1.00 89.25 615 ALA A O 1
ATOM 4565 N N . GLY A 1 616 ? 47.661 4.151 -72.981 1.00 87.38 616 GLY A N 1
ATOM 4566 C CA . GLY A 1 616 ? 47.293 5.224 -72.054 1.00 87.38 616 GLY A CA 1
ATOM 4567 C C . GLY A 1 616 ? 47.764 6.626 -72.439 1.00 87.38 616 GLY A C 1
ATOM 4568 O O . GLY A 1 616 ? 47.492 7.557 -71.690 1.00 87.38 616 GLY A O 1
ATOM 4569 N N . VAL A 1 617 ? 48.430 6.804 -73.586 1.00 91.69 617 VAL A N 1
ATOM 4570 C CA . VAL A 1 617 ? 48.941 8.109 -74.034 1.00 91.69 617 VAL A CA 1
ATOM 4571 C C . VAL A 1 617 ? 48.381 8.451 -75.412 1.00 91.69 617 VAL A C 1
ATOM 4573 O O . VAL A 1 617 ? 48.507 7.681 -76.362 1.00 91.69 617 VAL A O 1
ATOM 4576 N N . THR A 1 618 ? 47.777 9.630 -75.531 1.00 92.06 618 THR A N 1
ATOM 4577 C CA . THR A 1 618 ? 47.384 10.232 -76.808 1.00 92.06 618 THR A CA 1
ATOM 4578 C C . THR A 1 618 ? 48.403 11.296 -77.182 1.00 92.06 618 THR A C 1
ATOM 4580 O O . THR A 1 618 ? 48.690 12.177 -76.378 1.00 92.06 618 THR A O 1
ATOM 4583 N N . TYR A 1 619 ? 48.931 11.242 -78.403 1.00 93.88 619 TYR A N 1
ATOM 4584 C CA . TYR A 1 619 ? 49.883 12.237 -78.892 1.00 93.88 619 TYR A CA 1
ATOM 4585 C C . TYR A 1 619 ? 49.218 13.222 -79.858 1.00 93.88 619 TYR A C 1
ATOM 4587 O O . TYR A 1 619 ? 48.425 12.830 -80.713 1.00 93.88 619 TYR A O 1
ATOM 4595 N N . THR A 1 620 ? 49.589 14.495 -79.753 1.00 93.69 620 THR A N 1
ATOM 4596 C CA . THR A 1 620 ? 49.244 15.564 -80.704 1.00 93.69 620 THR A CA 1
ATOM 4597 C C . THR A 1 620 ? 50.511 16.312 -81.107 1.00 93.69 620 THR A C 1
ATOM 4599 O O . THR A 1 620 ? 51.478 16.319 -80.347 1.00 93.69 620 THR A O 1
ATOM 4602 N N . VAL A 1 621 ? 50.543 16.906 -82.301 1.00 93.94 621 VAL A N 1
ATOM 4603 C CA . VAL A 1 621 ? 51.712 17.639 -82.813 1.00 93.94 621 VAL A CA 1
ATOM 4604 C C . VAL A 1 621 ? 51.268 19.031 -83.243 1.00 93.94 621 VAL A C 1
ATOM 4606 O O . VAL A 1 621 ? 50.269 19.158 -83.944 1.00 93.94 621 VAL A O 1
ATOM 4609 N N . ASP A 1 622 ? 51.999 20.067 -82.837 1.00 93.62 622 ASP A N 1
ATOM 4610 C CA . ASP A 1 622 ? 51.750 21.444 -83.268 1.00 93.62 622 ASP A CA 1
ATOM 4611 C C . ASP A 1 622 ? 53.046 22.113 -83.760 1.00 93.62 622 ASP A C 1
ATOM 4613 O O . ASP A 1 622 ? 54.046 22.127 -83.033 1.00 93.62 622 ASP A O 1
ATOM 4617 N N . PRO A 1 623 ? 53.058 22.694 -84.973 1.00 91.38 623 PRO A N 1
ATOM 4618 C CA . PRO A 1 623 ? 52.071 22.516 -86.048 1.00 91.38 623 PRO A CA 1
ATOM 4619 C C . PRO A 1 623 ? 52.098 21.106 -86.664 1.00 91.38 623 PRO A C 1
ATOM 4621 O O . PRO A 1 623 ? 53.158 20.496 -86.790 1.00 91.38 623 PRO A O 1
ATOM 4624 N N . ASP A 1 624 ? 50.938 20.629 -87.124 1.00 89.50 624 ASP A N 1
ATOM 4625 C CA . ASP A 1 624 ? 50.806 19.412 -87.939 1.00 89.50 624 ASP A CA 1
ATOM 4626 C C . ASP A 1 624 ? 51.593 19.499 -89.265 1.00 89.50 624 ASP A C 1
ATOM 4628 O O . ASP A 1 624 ? 51.713 20.563 -89.881 1.00 89.50 624 ASP A O 1
ATOM 4632 N N . GLY A 1 625 ? 52.081 18.350 -89.747 1.00 85.19 625 GLY A N 1
ATOM 4633 C CA . GLY A 1 625 ? 52.827 18.246 -91.007 1.00 85.19 625 GLY A CA 1
ATOM 4634 C C . GLY A 1 625 ? 51.994 18.504 -92.281 1.00 85.19 625 GLY A C 1
ATOM 4635 O O . GLY A 1 625 ? 50.760 18.494 -92.250 1.00 85.19 625 GLY A O 1
ATOM 4636 N N . PRO A 1 626 ? 52.636 18.670 -93.457 1.00 87.81 626 PRO A N 1
ATOM 4637 C CA . PRO A 1 626 ? 54.044 18.386 -93.753 1.00 87.81 626 PRO A CA 1
ATOM 4638 C C . PRO A 1 626 ? 55.018 19.420 -93.180 1.00 87.81 626 PRO A C 1
ATOM 4640 O O . PRO A 1 626 ? 54.683 20.596 -93.066 1.00 87.81 626 PRO A O 1
ATOM 4643 N N . TYR A 1 627 ? 56.230 18.966 -92.866 1.00 90.19 627 TYR A N 1
ATOM 4644 C CA . TYR A 1 627 ? 57.255 19.771 -92.205 1.00 90.19 627 TYR A CA 1
ATOM 4645 C C . TYR A 1 627 ? 58.274 20.351 -93.200 1.00 90.19 627 TYR A C 1
ATOM 4647 O O . TYR A 1 627 ? 58.568 19.746 -94.235 1.00 90.19 627 TYR A O 1
ATOM 4655 N N . GLU A 1 628 ? 58.827 21.519 -92.877 1.00 87.50 628 GLU A N 1
ATOM 4656 C CA . GLU A 1 628 ? 59.930 22.168 -93.591 1.00 87.50 628 GLU A CA 1
ATOM 4657 C C . GLU A 1 628 ? 61.270 21.945 -92.851 1.00 87.50 628 GLU A C 1
ATOM 4659 O O . GLU A 1 628 ? 61.293 21.888 -91.619 1.00 87.50 628 GLU A O 1
ATOM 4664 N N . PRO A 1 629 ? 62.413 21.840 -93.555 1.00 85.69 629 PRO A N 1
ATOM 4665 C CA . PRO A 1 629 ? 63.722 21.774 -92.904 1.00 85.69 629 PRO A CA 1
ATOM 4666 C C . PRO A 1 629 ? 63.999 23.006 -92.029 1.00 85.69 629 PRO A C 1
ATOM 4668 O O . PRO A 1 629 ? 63.705 24.137 -92.421 1.00 85.69 629 PRO A O 1
ATOM 4671 N N . GLY A 1 630 ? 64.560 22.799 -90.835 1.00 84.94 630 GLY A N 1
ATOM 4672 C CA . GLY A 1 630 ? 64.757 23.855 -89.834 1.00 84.94 630 GLY A CA 1
ATOM 4673 C C . GLY A 1 630 ? 63.508 24.231 -89.025 1.00 84.94 630 GLY A C 1
ATOM 4674 O O . GLY A 1 630 ? 63.594 25.111 -88.167 1.00 84.94 630 GLY A O 1
ATOM 4675 N N . GLN A 1 631 ? 62.354 23.602 -89.271 1.00 91.88 631 GLN A N 1
ATOM 4676 C CA . GLN A 1 631 ? 61.138 23.814 -88.486 1.00 91.88 631 GLN A CA 1
ATOM 4677 C C . GLN A 1 631 ? 61.235 23.130 -87.116 1.00 91.88 631 GLN A C 1
ATOM 4679 O O . GLN A 1 631 ? 61.651 21.975 -87.014 1.00 91.88 631 GLN A O 1
ATOM 4684 N N . THR A 1 632 ? 60.787 23.831 -86.072 1.00 91.50 632 THR A N 1
ATOM 4685 C CA . THR A 1 632 ? 60.525 23.249 -84.749 1.00 91.50 632 THR A CA 1
ATOM 4686 C C . THR A 1 632 ? 59.040 22.907 -84.622 1.00 91.50 632 THR A C 1
ATOM 4688 O O . THR A 1 632 ? 58.191 23.712 -85.013 1.00 91.50 632 THR A O 1
ATOM 4691 N N . VAL A 1 633 ? 58.731 21.729 -84.081 1.00 92.81 633 VAL A N 1
ATOM 4692 C CA . VAL A 1 633 ? 57.377 21.267 -83.744 1.00 92.81 633 VAL A CA 1
ATOM 4693 C C . VAL A 1 633 ? 57.353 20.702 -82.326 1.00 92.81 633 VAL A C 1
ATOM 4695 O O . VAL A 1 633 ? 58.334 20.110 -81.868 1.00 92.81 633 VAL A O 1
ATOM 4698 N N . THR A 1 634 ? 56.227 20.861 -81.639 1.00 93.94 634 THR A N 1
ATOM 4699 C CA . THR A 1 634 ? 56.013 20.342 -80.286 1.00 93.94 634 THR A CA 1
ATOM 4700 C C . THR A 1 634 ? 55.094 19.133 -80.353 1.00 93.94 634 THR A C 1
ATOM 4702 O O . THR A 1 634 ? 53.969 19.235 -80.839 1.00 93.94 634 THR A O 1
ATOM 4705 N N . VAL A 1 635 ? 55.553 17.987 -79.850 1.00 94.56 635 VAL A N 1
ATOM 4706 C CA . VAL A 1 635 ? 54.707 16.810 -79.622 1.00 94.56 635 VAL A CA 1
ATOM 4707 C C . VAL A 1 635 ? 54.196 16.864 -78.189 1.00 94.56 635 VAL A C 1
ATOM 4709 O O . VAL A 1 635 ? 55.004 16.830 -77.268 1.00 94.56 635 VAL A O 1
ATOM 4712 N N . THR A 1 636 ? 52.885 16.915 -77.982 1.00 93.81 636 THR A N 1
ATOM 4713 C CA . THR A 1 636 ? 52.266 16.811 -76.652 1.00 93.81 636 THR A CA 1
ATOM 4714 C C . THR A 1 636 ? 51.754 15.392 -76.441 1.00 93.81 636 THR A C 1
ATOM 4716 O O . THR A 1 636 ? 50.977 14.888 -77.251 1.00 93.81 636 THR A O 1
ATOM 4719 N N . ALA A 1 637 ? 52.174 14.762 -75.349 1.00 92.94 637 ALA A N 1
ATOM 4720 C CA . ALA A 1 637 ? 51.661 13.501 -74.837 1.00 92.94 637 ALA A CA 1
ATOM 4721 C C . ALA A 1 637 ? 50.644 13.785 -73.726 1.00 92.94 637 ALA A C 1
ATOM 4723 O O . ALA A 1 637 ? 51.020 14.292 -72.670 1.00 92.94 637 ALA A O 1
ATOM 4724 N N . THR A 1 638 ? 49.379 13.440 -73.956 1.00 92.12 638 THR A N 1
ATOM 4725 C CA . THR A 1 638 ? 48.283 13.566 -72.987 1.00 92.12 638 THR A CA 1
ATOM 4726 C C . THR A 1 638 ? 47.880 12.184 -72.474 1.00 92.12 638 THR A C 1
ATOM 4728 O O . THR A 1 638 ? 47.603 11.267 -73.249 1.00 92.12 638 THR A O 1
ATOM 4731 N N . LEU A 1 639 ? 47.838 12.042 -71.158 1.00 90.75 639 LEU A N 1
ATOM 4732 C CA . LEU A 1 639 ? 47.492 10.834 -70.423 1.00 90.75 639 LEU A CA 1
ATOM 4733 C C . LEU A 1 639 ? 45.973 10.583 -70.436 1.00 90.75 639 LEU A C 1
ATOM 4735 O O . LEU A 1 639 ? 45.182 11.517 -70.316 1.00 90.75 639 LEU A O 1
ATOM 4739 N N . ALA A 1 640 ? 45.564 9.323 -70.567 1.00 87.94 640 ALA A N 1
ATOM 4740 C CA . ALA A 1 640 ? 44.166 8.900 -70.483 1.00 87.94 640 ALA A CA 1
ATOM 4741 C C . ALA A 1 640 ? 43.762 8.501 -69.050 1.00 87.94 640 ALA A C 1
ATOM 4743 O O . ALA A 1 640 ? 44.597 8.057 -68.261 1.00 87.94 640 ALA A O 1
ATOM 4744 N N . ASP A 1 641 ? 42.464 8.583 -68.738 1.00 85.12 641 ASP A N 1
ATOM 4745 C CA . ASP A 1 641 ? 41.905 8.069 -67.478 1.00 85.12 641 ASP A CA 1
ATOM 4746 C C . ASP A 1 641 ? 42.295 6.601 -67.236 1.00 85.12 641 ASP A C 1
ATOM 4748 O O . ASP A 1 641 ? 42.358 5.789 -68.163 1.00 85.12 641 ASP A O 1
ATOM 4752 N N . GLY A 1 642 ? 42.540 6.250 -65.971 1.00 85.06 642 GLY A N 1
ATOM 4753 C CA . GLY A 1 642 ? 43.052 4.932 -65.587 1.00 85.06 642 GLY A CA 1
ATOM 4754 C C . GLY A 1 642 ? 44.579 4.788 -65.617 1.00 85.06 642 GLY A C 1
ATOM 4755 O O . GLY A 1 642 ? 45.078 3.771 -65.137 1.00 85.06 642 GLY A O 1
ATOM 4756 N N . TYR A 1 643 ? 45.326 5.773 -66.128 1.00 87.75 643 TYR A N 1
ATOM 4757 C CA . TYR A 1 643 ? 46.791 5.745 -66.202 1.00 87.75 643 TYR A CA 1
ATOM 4758 C C . TYR A 1 643 ? 47.449 6.812 -65.313 1.00 87.75 643 TYR A C 1
ATOM 4760 O O . TYR A 1 643 ? 46.849 7.840 -65.013 1.00 87.75 643 TYR A O 1
ATOM 4768 N N . GLU A 1 644 ? 48.703 6.571 -64.926 1.00 88.81 644 GLU A N 1
ATOM 4769 C CA . GLU A 1 644 ? 49.622 7.546 -64.315 1.00 88.81 644 GLU A CA 1
ATOM 4770 C C . GLU A 1 644 ? 50.948 7.571 -65.088 1.00 88.81 644 GLU A C 1
ATOM 4772 O O . GLU A 1 644 ? 51.315 6.588 -65.740 1.00 88.81 644 GLU A O 1
ATOM 4777 N N . TRP A 1 645 ? 51.704 8.667 -65.002 1.00 87.19 645 TRP A N 1
ATOM 4778 C CA . TRP A 1 645 ? 53.094 8.654 -65.458 1.00 87.19 645 TRP A CA 1
ATOM 4779 C C . TRP A 1 645 ? 53.931 7.777 -64.520 1.00 87.19 645 TRP A C 1
ATOM 4781 O O . TRP A 1 645 ? 53.994 8.037 -63.320 1.00 87.19 645 TRP A O 1
ATOM 4791 N N . ALA A 1 646 ? 54.579 6.743 -65.055 1.00 83.31 646 ALA A N 1
ATOM 4792 C CA . ALA A 1 646 ? 55.373 5.816 -64.256 1.00 83.31 646 ALA A CA 1
ATOM 4793 C C . ALA A 1 646 ? 56.550 6.528 -63.573 1.00 83.31 646 ALA A C 1
ATOM 4795 O O . ALA A 1 646 ? 57.226 7.346 -64.201 1.00 83.31 646 ALA A O 1
ATOM 4796 N N . ASP A 1 647 ? 56.881 6.138 -62.337 1.00 77.81 647 ASP A N 1
ATOM 4797 C CA . ASP A 1 647 ? 58.187 6.479 -61.767 1.00 77.81 647 ASP A CA 1
ATOM 4798 C C . ASP A 1 647 ? 59.281 5.780 -62.607 1.00 77.81 647 ASP A C 1
ATOM 4800 O O . ASP A 1 647 ? 59.328 4.540 -62.669 1.00 77.81 647 ASP A O 1
ATOM 4804 N N . PRO A 1 648 ? 60.172 6.529 -63.284 1.00 62.56 648 PRO A N 1
ATOM 4805 C CA . PRO A 1 648 ? 61.149 5.922 -64.176 1.00 62.56 648 PRO A CA 1
ATOM 4806 C C . PRO A 1 648 ? 62.200 5.080 -63.438 1.00 62.56 648 PRO A C 1
ATOM 4808 O O . PRO A 1 648 ? 62.813 4.195 -64.042 1.00 62.56 648 PRO A O 1
ATOM 4811 N N . GLY A 1 649 ? 62.378 5.298 -62.129 1.00 60.84 649 GLY A N 1
ATOM 4812 C CA . GLY A 1 649 ? 63.220 4.468 -61.271 1.00 60.84 649 GLY A CA 1
ATOM 4813 C C . GLY A 1 649 ? 62.690 3.040 -61.092 1.00 60.84 649 GLY A C 1
ATOM 4814 O O . GLY A 1 649 ? 63.470 2.132 -60.796 1.00 60.84 649 GLY A O 1
ATOM 4815 N N . GLU A 1 650 ? 61.392 2.813 -61.314 1.00 57.28 650 GLU A N 1
ATOM 4816 C CA . GLU A 1 650 ? 60.748 1.503 -61.159 1.00 57.28 650 GLU A CA 1
ATOM 4817 C C . GLU A 1 650 ? 60.596 0.726 -62.465 1.00 57.28 650 GLU A C 1
ATOM 4819 O O . GLU A 1 650 ? 60.632 -0.507 -62.459 1.00 57.28 650 GLU A O 1
ATOM 4824 N N . SER A 1 651 ? 60.487 1.427 -63.598 1.00 52.59 651 SER A N 1
ATOM 4825 C CA . SER A 1 651 ? 60.265 0.810 -64.913 1.00 52.59 651 SER A CA 1
ATOM 4826 C C . SER A 1 651 ? 61.359 -0.209 -65.293 1.00 52.59 651 SER A C 1
ATOM 4828 O O . SER A 1 651 ? 61.086 -1.226 -65.932 1.00 52.59 651 SER A O 1
ATOM 4830 N N . MET A 1 652 ? 62.592 -0.041 -64.788 1.00 50.69 652 MET A N 1
ATOM 4831 C CA . MET A 1 652 ? 63.683 -1.015 -64.978 1.00 50.69 652 MET A CA 1
ATOM 4832 C C . MET A 1 652 ? 63.530 -2.338 -64.196 1.00 50.69 652 MET A C 1
ATOM 4834 O O . MET A 1 652 ? 64.358 -3.236 -64.369 1.00 50.69 652 MET A O 1
ATOM 4838 N N . MET A 1 653 ? 62.505 -2.493 -63.349 1.00 49.62 653 MET A N 1
ATOM 4839 C CA . MET A 1 653 ? 62.198 -3.745 -62.638 1.00 49.62 653 MET A CA 1
ATOM 4840 C C . MET A 1 653 ? 60.800 -4.315 -62.930 1.00 49.62 653 MET A C 1
ATOM 4842 O O . MET A 1 653 ? 60.393 -5.276 -62.275 1.00 49.62 653 MET A O 1
ATOM 4846 N N . ALA A 1 654 ? 60.092 -3.811 -63.948 1.00 43.69 654 ALA A N 1
ATOM 4847 C CA . ALA A 1 654 ? 58.829 -4.401 -64.394 1.00 43.69 654 ALA A CA 1
ATOM 4848 C C . ALA A 1 654 ? 59.048 -5.846 -64.921 1.00 43.69 654 ALA A C 1
ATOM 4850 O O . ALA A 1 654 ? 59.776 -6.046 -65.901 1.00 43.69 654 ALA A O 1
ATOM 4851 N N . PRO A 1 655 ? 58.447 -6.887 -64.309 1.00 41.44 655 PRO A N 1
ATOM 4852 C CA . PRO A 1 655 ? 58.636 -8.260 -64.756 1.00 41.44 655 PRO A CA 1
ATOM 4853 C C . PRO A 1 655 ? 57.826 -8.540 -66.025 1.00 41.44 655 PRO A C 1
ATOM 4855 O O . PRO A 1 655 ? 56.630 -8.262 -66.102 1.00 41.44 655 PRO A O 1
ATOM 4858 N N . THR A 1 656 ? 58.455 -9.184 -67.009 1.00 41.94 656 THR A N 1
ATOM 4859 C CA . THR A 1 656 ? 57.779 -9.655 -68.224 1.00 41.94 656 THR A CA 1
ATOM 4860 C C . THR A 1 656 ? 56.650 -10.639 -67.881 1.00 41.94 656 THR A C 1
ATOM 4862 O O . THR A 1 656 ? 56.912 -11.794 -67.553 1.00 41.94 656 THR A O 1
ATOM 4865 N N . ALA A 1 657 ? 55.400 -10.178 -67.991 1.00 45.66 657 ALA A N 1
ATOM 4866 C CA . ALA A 1 657 ? 54.160 -10.964 -68.045 1.00 45.66 657 ALA A CA 1
ATOM 4867 C C . ALA A 1 657 ? 54.086 -12.198 -67.111 1.00 45.66 657 ALA A C 1
ATOM 4869 O O . ALA A 1 657 ? 54.052 -13.349 -67.562 1.00 45.66 657 ALA A O 1
ATOM 4870 N N . ALA A 1 658 ? 53.977 -11.970 -65.798 1.00 38.16 658 ALA A N 1
ATOM 4871 C CA . ALA A 1 658 ? 53.646 -13.031 -64.848 1.00 38.16 658 ALA A CA 1
ATOM 4872 C C . ALA A 1 658 ? 52.185 -13.496 -65.030 1.00 38.16 658 ALA A C 1
ATOM 4874 O O . ALA A 1 658 ? 51.238 -12.847 -64.592 1.00 38.16 658 ALA A O 1
ATOM 4875 N N . THR A 1 659 ? 51.997 -14.643 -65.686 1.00 41.06 659 THR A N 1
ATOM 4876 C CA . THR A 1 659 ? 50.676 -15.267 -65.867 1.00 41.06 659 THR A CA 1
ATOM 4877 C C . THR A 1 659 ? 50.132 -15.799 -64.535 1.00 41.06 659 THR A C 1
ATOM 4879 O O . THR A 1 659 ? 50.800 -16.596 -63.881 1.00 41.06 659 THR A O 1
ATOM 4882 N N . SER A 1 660 ? 48.917 -15.368 -64.174 1.00 46.69 660 SER A N 1
ATOM 4883 C CA . SER A 1 660 ? 48.021 -15.871 -63.111 1.00 46.69 660 SER A CA 1
ATOM 4884 C C . SER A 1 660 ? 48.618 -16.838 -62.065 1.00 46.69 660 SER A C 1
ATOM 4886 O O . SER A 1 660 ? 48.667 -18.054 -62.272 1.00 46.69 660 SER A O 1
ATOM 4888 N N . GLY A 1 661 ? 48.944 -16.317 -60.881 1.00 41.97 661 GLY A N 1
ATOM 4889 C CA . GLY A 1 661 ? 49.282 -17.115 -59.700 1.00 41.97 661 GLY A CA 1
ATOM 4890 C C . GLY A 1 661 ? 48.986 -16.336 -58.422 1.00 41.97 661 GLY A C 1
ATOM 4891 O O . GLY A 1 661 ? 49.817 -15.551 -57.981 1.00 41.97 661 GLY A O 1
ATOM 4892 N N . GLY A 1 662 ? 47.789 -16.522 -57.858 1.00 43.94 662 GLY A N 1
ATOM 4893 C CA . GLY A 1 662 ? 47.268 -15.689 -56.771 1.00 43.94 662 GLY A CA 1
ATOM 4894 C C . GLY A 1 662 ? 48.107 -15.740 -55.493 1.00 43.94 662 GLY A C 1
ATOM 4895 O O . GLY A 1 662 ? 48.071 -16.724 -54.753 1.00 43.94 662 GLY A O 1
ATOM 4896 N N . ARG A 1 663 ? 48.826 -14.651 -55.213 1.00 36.66 663 ARG A N 1
ATOM 4897 C CA . ARG A 1 663 ? 49.423 -14.358 -53.910 1.00 36.66 663 ARG A CA 1
ATOM 4898 C C . ARG A 1 663 ? 49.480 -12.843 -53.737 1.00 36.66 663 ARG A C 1
ATOM 4900 O O . ARG A 1 663 ? 50.219 -12.190 -54.465 1.00 36.66 663 ARG A O 1
ATOM 4907 N N . ALA A 1 664 ? 48.699 -12.317 -52.796 1.00 36.56 664 ALA A N 1
ATOM 4908 C CA . ALA A 1 664 ? 48.672 -10.889 -52.496 1.00 36.56 664 ALA A CA 1
ATOM 4909 C C . ALA A 1 664 ? 50.081 -10.381 -52.146 1.00 36.56 664 ALA A C 1
ATOM 4911 O O . ALA A 1 664 ? 50.802 -11.007 -51.358 1.00 36.56 664 ALA A O 1
ATOM 4912 N N . LEU A 1 665 ? 50.468 -9.262 -52.756 1.00 37.78 665 LEU A N 1
ATOM 4913 C CA . LEU A 1 665 ? 51.629 -8.482 -52.343 1.00 37.78 665 LEU A CA 1
ATOM 4914 C C . LEU A 1 665 ? 51.203 -7.582 -51.170 1.00 37.78 665 LEU A C 1
ATOM 4916 O O . LEU A 1 665 ? 50.045 -7.177 -51.114 1.00 37.78 665 LEU A O 1
ATOM 4920 N N . PRO A 1 666 ? 52.088 -7.289 -50.202 1.00 37.50 666 PRO A N 1
ATOM 4921 C CA . PRO A 1 666 ? 51.742 -6.384 -49.113 1.00 37.50 666 PRO A CA 1
ATOM 4922 C C . PRO A 1 666 ? 51.526 -4.964 -49.648 1.00 37.50 666 PRO A C 1
ATOM 4924 O O . PRO A 1 666 ? 52.334 -4.481 -50.446 1.00 37.50 666 PRO A O 1
ATOM 4927 N N . ALA A 1 667 ? 50.470 -4.302 -49.165 1.00 38.56 667 ALA A N 1
ATOM 4928 C CA . ALA A 1 667 ? 50.146 -2.922 -49.508 1.00 38.56 667 ALA A CA 1
ATOM 4929 C C . ALA A 1 667 ? 51.367 -2.010 -49.329 1.00 38.56 667 ALA A C 1
ATOM 4931 O O . ALA A 1 667 ? 52.059 -2.035 -48.303 1.00 38.56 667 ALA A O 1
ATOM 4932 N N . ARG A 1 668 ? 51.657 -1.222 -50.362 1.00 41.44 668 ARG A N 1
ATOM 4933 C CA . ARG A 1 668 ? 52.846 -0.378 -50.414 1.00 41.44 668 ARG A CA 1
ATOM 4934 C C . ARG A 1 668 ? 52.571 0.923 -49.667 1.00 41.44 668 ARG A C 1
ATOM 4936 O O . ARG A 1 668 ? 51.636 1.638 -50.005 1.00 41.44 668 ARG A O 1
ATOM 4943 N N . ALA A 1 669 ? 53.388 1.230 -48.661 1.00 36.78 669 ALA A N 1
ATOM 4944 C CA . ALA A 1 669 ? 53.276 2.495 -47.938 1.00 36.78 669 ALA A CA 1
ATOM 4945 C C . ALA A 1 669 ? 53.401 3.687 -48.911 1.00 36.78 669 ALA A C 1
ATOM 4947 O O . ALA A 1 669 ? 54.234 3.611 -49.822 1.00 36.78 669 ALA A O 1
ATOM 4948 N N . PRO A 1 670 ? 52.636 4.781 -48.718 1.00 39.66 670 PRO A N 1
ATOM 4949 C CA . PRO A 1 670 ? 52.730 5.964 -49.564 1.00 39.66 670 PRO A CA 1
ATOM 4950 C C . PRO A 1 670 ? 54.154 6.518 -49.503 1.00 39.66 670 PRO A C 1
ATOM 4952 O O . PRO A 1 670 ? 54.625 6.985 -48.462 1.00 39.66 670 PRO A O 1
ATOM 4955 N N . ILE A 1 671 ? 54.862 6.419 -50.626 1.00 41.59 671 ILE A N 1
ATOM 4956 C CA . ILE A 1 671 ? 56.230 6.908 -50.746 1.00 41.59 671 ILE A CA 1
ATOM 4957 C C . ILE A 1 671 ? 56.138 8.432 -50.804 1.00 41.59 671 ILE A C 1
ATOM 4959 O O . ILE A 1 671 ? 55.629 8.993 -51.772 1.00 41.59 671 ILE A O 1
ATOM 4963 N N . GLY A 1 672 ? 56.600 9.104 -49.746 1.00 44.03 672 GLY A N 1
ATOM 4964 C CA . GLY A 1 672 ? 56.695 10.562 -49.734 1.00 44.03 672 GLY A CA 1
ATOM 4965 C C . GLY A 1 672 ? 57.495 11.037 -50.947 1.00 44.03 672 GLY A C 1
ATOM 4966 O O . GLY A 1 672 ? 58.526 10.435 -51.243 1.00 44.03 672 GLY A O 1
ATOM 4967 N N . HIS A 1 673 ? 56.981 12.067 -51.633 1.00 48.28 673 HIS A N 1
ATOM 4968 C CA . HIS A 1 673 ? 57.411 12.506 -52.965 1.00 48.28 673 HIS A CA 1
ATOM 4969 C C . HIS A 1 673 ? 58.898 12.268 -53.244 1.00 48.28 673 HIS A C 1
ATOM 4971 O O . HIS A 1 673 ? 59.761 12.768 -52.512 1.00 48.28 673 HIS A O 1
ATOM 4977 N N . ALA A 1 674 ? 59.181 11.539 -54.330 1.00 47.59 674 ALA A N 1
ATOM 4978 C CA . ALA A 1 674 ? 60.533 11.392 -54.847 1.00 47.59 674 ALA A CA 1
ATOM 4979 C C . ALA A 1 674 ? 61.195 12.780 -54.948 1.00 47.59 674 ALA A C 1
ATOM 4981 O O . ALA A 1 674 ? 60.516 13.752 -55.301 1.00 47.59 674 ALA A O 1
ATOM 4982 N N . PRO A 1 675 ? 62.490 12.913 -54.606 1.00 47.53 675 PRO A N 1
ATOM 4983 C CA . PRO A 1 675 ? 63.162 14.198 -54.654 1.00 47.53 675 PRO A CA 1
ATOM 4984 C C . PRO A 1 675 ? 63.215 14.684 -56.103 1.00 47.53 675 PRO A C 1
ATOM 4986 O O . PRO A 1 675 ? 64.071 14.252 -56.872 1.00 47.53 675 PRO A O 1
ATOM 4989 N N . MET A 1 676 ? 62.295 15.593 -56.437 1.00 50.62 676 MET A N 1
ATOM 4990 C CA . MET A 1 676 ? 62.357 16.435 -57.627 1.00 50.62 676 MET A CA 1
ATOM 4991 C C . MET A 1 676 ? 63.770 17.008 -57.707 1.00 50.62 676 MET A C 1
ATOM 4993 O O . MET A 1 676 ? 64.276 17.564 -56.722 1.00 50.62 676 MET A O 1
ATOM 4997 N N . ASP A 1 677 ? 64.423 16.839 -58.851 1.00 53.19 677 ASP A N 1
ATOM 4998 C CA . ASP A 1 677 ? 65.713 17.471 -59.077 1.00 53.19 677 ASP A CA 1
ATOM 4999 C C . ASP A 1 677 ? 65.562 19.000 -59.193 1.00 53.19 677 ASP A C 1
ATOM 5001 O O . ASP A 1 677 ? 64.485 19.575 -59.008 1.00 53.19 677 ASP A O 1
ATOM 5005 N N . HIS A 1 678 ? 66.668 19.702 -59.446 1.00 49.66 678 HIS A N 1
ATOM 5006 C CA . HIS A 1 678 ? 66.650 21.167 -59.480 1.00 49.66 678 HIS A CA 1
ATOM 5007 C C . HIS A 1 678 ? 65.860 21.748 -60.670 1.00 49.66 678 HIS A C 1
ATOM 5009 O O . HIS A 1 678 ? 65.683 22.964 -60.728 1.00 49.66 678 HIS A O 1
ATOM 5015 N N . GLU A 1 679 ? 65.386 20.900 -61.588 1.00 56.69 679 GLU A N 1
ATOM 5016 C CA . GLU A 1 679 ? 64.654 21.272 -62.803 1.00 56.69 679 GLU A CA 1
ATOM 5017 C C . GLU A 1 679 ? 63.200 20.754 -62.790 1.00 56.69 679 GLU A C 1
ATOM 5019 O O . GLU A 1 679 ? 62.422 21.078 -63.684 1.00 56.69 679 GLU A O 1
ATOM 5024 N N . GLY A 1 680 ? 62.788 20.057 -61.722 1.00 59.25 680 GLY A N 1
ATOM 5025 C CA . GLY A 1 680 ? 61.397 19.667 -61.482 1.00 59.25 680 GLY A CA 1
ATOM 5026 C C . GLY A 1 680 ? 60.954 18.406 -62.222 1.00 59.25 680 GLY A C 1
ATOM 5027 O O . GLY A 1 680 ? 59.751 18.194 -62.365 1.00 59.25 680 GLY A O 1
ATOM 5028 N N . MET A 1 681 ? 61.896 17.575 -62.679 1.00 61.94 681 MET A N 1
ATOM 5029 C CA . MET A 1 681 ? 61.590 16.313 -63.354 1.00 61.94 681 MET A CA 1
ATOM 5030 C C . MET A 1 681 ? 61.791 15.102 -62.423 1.00 61.94 681 MET A C 1
ATOM 5032 O O . MET A 1 681 ? 62.714 15.093 -61.600 1.00 61.94 681 MET A O 1
ATOM 5036 N N . PRO A 1 682 ? 60.965 14.043 -62.541 1.00 61.94 682 PRO A N 1
ATOM 5037 C CA . PRO A 1 682 ? 61.255 12.757 -61.916 1.00 61.94 682 PRO A CA 1
ATOM 5038 C C . PRO A 1 682 ? 62.463 12.097 -62.594 1.00 61.94 682 PRO A C 1
ATOM 5040 O O . PRO A 1 682 ? 62.526 11.983 -63.822 1.00 61.94 682 PRO A O 1
ATOM 5043 N N . ALA A 1 683 ? 63.423 11.636 -61.793 1.00 59.88 683 ALA A N 1
ATOM 5044 C CA . ALA A 1 683 ? 64.683 11.100 -62.295 1.00 59.88 683 ALA A CA 1
ATOM 5045 C C . ALA A 1 683 ? 64.476 9.883 -63.220 1.00 59.88 683 ALA A C 1
ATOM 5047 O O . ALA A 1 683 ? 63.988 8.838 -62.796 1.00 59.88 683 ALA A O 1
ATOM 5048 N N . GLY A 1 684 ? 64.920 10.015 -64.475 1.00 68.31 684 GLY A N 1
ATOM 5049 C CA . GLY A 1 684 ? 64.862 8.965 -65.498 1.00 68.31 684 GLY A CA 1
ATOM 5050 C C . GLY A 1 684 ? 63.718 9.097 -66.509 1.00 68.31 684 GLY A C 1
ATOM 5051 O O . GLY A 1 684 ? 63.514 8.166 -67.287 1.00 68.31 684 GLY A O 1
ATOM 5052 N N . TRP A 1 685 ? 62.992 10.225 -66.521 1.00 79.81 685 TRP A N 1
ATOM 5053 C CA . TRP A 1 685 ? 62.050 10.554 -67.597 1.00 79.81 685 TRP A CA 1
ATOM 5054 C C . TRP A 1 685 ? 62.702 10.380 -68.986 1.00 79.81 685 TRP A C 1
ATOM 5056 O O . TRP A 1 685 ? 63.900 10.656 -69.120 1.00 79.81 685 TRP A O 1
ATOM 5066 N N . PRO A 1 686 ? 61.969 9.913 -70.019 1.00 85.25 686 PRO A N 1
ATOM 5067 C CA . PRO A 1 686 ? 62.563 9.653 -71.329 1.00 85.25 686 PRO A CA 1
ATOM 5068 C C . PRO A 1 686 ? 63.195 10.920 -71.933 1.00 85.25 686 PRO A C 1
ATOM 5070 O O . PRO A 1 686 ? 62.567 11.976 -71.988 1.00 85.25 686 PRO A O 1
ATOM 5073 N N . GLU A 1 687 ? 64.454 10.812 -72.367 1.00 83.88 687 GLU A N 1
ATOM 5074 C CA . GLU A 1 687 ? 65.288 11.956 -72.768 1.00 83.88 687 GLU A CA 1
ATOM 5075 C C . GLU A 1 687 ? 64.624 12.802 -73.869 1.00 83.88 687 GLU A C 1
ATOM 5077 O O . GLU A 1 687 ? 64.261 12.284 -74.925 1.00 83.88 687 GLU A O 1
ATOM 5082 N N . GLY A 1 688 ? 64.487 14.108 -73.617 1.00 85.88 688 GLY A N 1
ATOM 5083 C CA . GLY A 1 688 ? 63.864 15.085 -74.520 1.00 85.88 688 GLY A CA 1
ATOM 5084 C C . GLY A 1 688 ? 62.409 15.443 -74.191 1.00 85.88 688 GLY A C 1
ATOM 5085 O O . GLY A 1 688 ? 61.917 16.452 -74.692 1.00 85.88 688 GLY A O 1
ATOM 5086 N N . TRP A 1 689 ? 61.734 14.687 -73.318 1.00 90.50 689 TRP A N 1
ATOM 5087 C CA . TRP A 1 689 ? 60.410 15.060 -72.809 1.00 90.50 689 TRP A CA 1
ATOM 5088 C C . TRP A 1 689 ? 60.485 16.045 -71.632 1.00 90.50 689 TRP A C 1
ATOM 5090 O O . TRP A 1 689 ? 61.371 15.964 -70.786 1.00 90.50 689 TRP A O 1
ATOM 5100 N N . THR A 1 690 ? 59.502 16.941 -71.549 1.00 89.12 690 THR A N 1
ATOM 5101 C CA . THR A 1 690 ? 59.295 17.918 -70.473 1.00 89.12 690 THR A CA 1
ATOM 5102 C C . THR A 1 690 ? 57.897 17.751 -69.888 1.00 89.12 690 THR A C 1
ATOM 5104 O O . THR A 1 690 ? 56.912 17.877 -70.608 1.00 89.12 690 THR A O 1
ATOM 5107 N N . LEU A 1 691 ? 57.785 17.490 -68.584 1.00 87.75 691 LEU A N 1
ATOM 5108 C CA . LEU A 1 691 ? 56.489 17.414 -67.904 1.00 87.75 691 LEU A CA 1
ATOM 5109 C C . LEU A 1 691 ? 55.847 18.812 -67.817 1.00 87.75 691 LEU A C 1
ATOM 5111 O O . LEU A 1 691 ? 56.465 19.748 -67.311 1.00 87.75 691 LEU A O 1
ATOM 5115 N N . VAL A 1 692 ? 54.609 18.951 -68.296 1.00 87.44 692 VAL A N 1
ATOM 5116 C CA . VAL A 1 692 ? 53.847 20.216 -68.316 1.00 87.44 692 VAL A CA 1
ATOM 5117 C C . VAL A 1 692 ? 52.763 20.228 -67.235 1.00 87.44 692 VAL A C 1
ATOM 5119 O O . VAL A 1 692 ? 52.529 21.257 -66.600 1.00 87.44 692 VAL A O 1
ATOM 5122 N N . SER A 1 693 ? 52.118 19.086 -66.992 1.00 86.31 693 SER A N 1
ATOM 5123 C CA . SER A 1 693 ? 51.104 18.891 -65.953 1.00 86.31 693 SER A CA 1
ATOM 5124 C C . SER A 1 693 ? 51.099 17.431 -65.471 1.00 86.31 693 SER A C 1
ATOM 5126 O O . SER A 1 693 ? 51.853 16.607 -65.980 1.00 86.31 693 SER A O 1
ATOM 5128 N N . ALA A 1 694 ? 50.236 17.074 -64.514 1.00 82.69 694 ALA A N 1
ATOM 5129 C CA . ALA A 1 694 ? 50.066 15.679 -64.087 1.00 82.69 694 ALA A CA 1
ATOM 5130 C C . ALA A 1 694 ? 49.601 14.740 -65.221 1.00 82.69 694 ALA A C 1
ATOM 5132 O O . ALA A 1 694 ? 49.841 13.538 -65.153 1.00 82.69 694 ALA A O 1
ATOM 5133 N N . THR A 1 695 ? 48.987 15.285 -66.277 1.00 88.06 695 THR A N 1
ATOM 5134 C CA . THR A 1 695 ? 48.460 14.542 -67.430 1.00 88.06 695 THR A CA 1
ATOM 5135 C C . THR A 1 695 ? 49.156 14.861 -68.746 1.00 88.06 695 THR A C 1
ATOM 5137 O O . THR A 1 695 ? 48.905 14.170 -69.725 1.00 88.06 695 THR A O 1
ATOM 5140 N N . GLU A 1 696 ? 50.021 15.874 -68.812 1.00 89.31 696 GLU A N 1
ATOM 5141 C CA . GLU A 1 696 ? 50.615 16.332 -70.072 1.00 89.31 696 GLU A CA 1
ATOM 5142 C C . GLU A 1 696 ? 52.130 16.480 -69.985 1.00 89.31 696 GLU A C 1
ATOM 5144 O O . GLU A 1 696 ? 52.669 17.045 -69.033 1.00 89.31 696 GLU A O 1
ATOM 5149 N N . ALA A 1 697 ? 52.812 16.043 -71.038 1.00 91.00 697 ALA A N 1
ATOM 5150 C CA . ALA A 1 697 ? 54.222 16.317 -71.273 1.00 91.00 697 ALA A CA 1
ATOM 5151 C C . ALA A 1 697 ? 54.460 16.700 -72.737 1.00 91.00 697 ALA A C 1
ATOM 5153 O O . ALA A 1 697 ? 53.665 16.355 -73.607 1.00 91.00 697 ALA A O 1
ATOM 5154 N N . THR A 1 698 ? 55.554 17.403 -73.019 1.00 92.94 698 THR A N 1
ATOM 5155 C CA . THR A 1 698 ? 55.916 17.871 -74.362 1.00 92.94 698 THR A CA 1
ATOM 5156 C C . THR A 1 698 ? 57.319 17.444 -74.778 1.00 92.94 698 THR A C 1
ATOM 5158 O O . THR A 1 698 ? 58.216 17.340 -73.949 1.00 92.94 698 THR A O 1
ATOM 5161 N N . TYR A 1 699 ? 57.522 17.220 -76.074 1.00 93.56 699 TYR A N 1
ATOM 5162 C CA . TYR A 1 699 ? 58.814 16.936 -76.698 1.00 93.56 699 TYR A CA 1
ATOM 5163 C C . TYR A 1 699 ? 59.021 17.915 -77.855 1.00 93.56 699 TYR A C 1
ATOM 5165 O O . TYR A 1 699 ? 58.203 17.956 -78.777 1.00 93.56 699 TYR A O 1
ATOM 5173 N N . GLU A 1 700 ? 60.098 18.700 -77.834 1.00 91.75 700 GLU A N 1
ATOM 5174 C CA . GLU A 1 700 ? 60.429 19.608 -78.938 1.00 91.75 700 GLU A CA 1
ATOM 5175 C C . GLU A 1 700 ? 61.318 18.906 -79.972 1.00 91.75 700 GLU A C 1
ATOM 5177 O O . GLU A 1 700 ? 62.432 18.471 -79.678 1.00 91.75 700 GLU A O 1
ATOM 5182 N N . VAL A 1 701 ? 60.838 18.825 -81.212 1.00 90.38 701 VAL A N 1
ATOM 5183 C CA . VAL A 1 701 ? 61.595 18.330 -82.367 1.00 90.38 701 VAL A CA 1
ATOM 5184 C C . VAL A 1 701 ? 61.986 19.518 -83.227 1.00 90.38 701 VAL A C 1
ATOM 5186 O O . VAL A 1 701 ? 61.124 20.299 -83.607 1.00 90.38 701 VAL A O 1
ATOM 5189 N N . THR A 1 702 ? 63.263 19.646 -83.588 1.00 90.81 702 THR A N 1
ATOM 5190 C CA . THR A 1 702 ? 63.703 20.580 -84.637 1.00 90.81 702 THR A CA 1
ATOM 5191 C C . THR A 1 702 ? 64.344 19.787 -85.761 1.00 90.81 702 THR A C 1
ATOM 5193 O O . THR A 1 702 ? 65.382 19.165 -85.543 1.00 90.81 702 THR A O 1
ATOM 5196 N N . PHE A 1 703 ? 63.733 19.808 -86.945 1.00 88.62 703 PHE A N 1
ATOM 5197 C CA . PHE A 1 703 ? 64.254 19.104 -88.116 1.00 88.62 703 PHE A CA 1
ATOM 5198 C C . PHE A 1 703 ? 65.523 19.786 -88.630 1.00 88.62 703 PHE A C 1
ATOM 5200 O O . PHE A 1 703 ? 65.580 21.016 -88.729 1.00 88.62 703 PHE A O 1
ATOM 5207 N N . ALA A 1 704 ? 66.544 19.008 -88.976 1.00 84.81 704 ALA A N 1
ATOM 5208 C CA . ALA A 1 704 ? 67.774 19.539 -89.551 1.00 84.81 704 ALA A CA 1
ATOM 5209 C C . ALA A 1 704 ? 67.533 20.163 -90.942 1.00 84.81 704 ALA A C 1
ATOM 5211 O O . ALA A 1 704 ? 66.605 19.794 -91.657 1.00 84.81 704 ALA A O 1
ATOM 5212 N N . ASP A 1 705 ? 68.390 21.107 -91.342 1.00 79.62 705 ASP A N 1
ATOM 5213 C CA . ASP A 1 705 ? 68.463 21.597 -92.725 1.00 79.62 705 ASP A CA 1
ATOM 5214 C C . ASP A 1 705 ? 69.486 20.739 -93.497 1.00 79.62 705 ASP A C 1
ATOM 5216 O O . ASP A 1 705 ? 70.688 20.833 -93.211 1.00 79.62 705 ASP A O 1
ATOM 5220 N N . PRO A 1 706 ? 69.065 19.846 -94.416 1.00 71.44 706 PRO A N 1
ATOM 5221 C CA . PRO A 1 706 ? 69.990 18.972 -95.117 1.00 71.44 706 PRO A CA 1
ATOM 5222 C C . PRO A 1 706 ? 70.802 19.784 -96.135 1.00 71.44 706 PRO A C 1
ATOM 5224 O O . PRO A 1 706 ? 70.257 20.335 -97.092 1.00 71.44 706 PRO A O 1
ATOM 5227 N N . GLU A 1 707 ? 72.130 19.834 -95.963 1.00 66.12 707 GLU A N 1
ATOM 5228 C CA . GLU A 1 707 ? 73.052 20.589 -96.829 1.00 66.12 707 GLU A CA 1
ATOM 5229 C C . GLU A 1 707 ? 73.106 20.035 -98.277 1.00 66.12 707 GLU A C 1
ATOM 5231 O O . GLU A 1 707 ? 74.074 19.394 -98.697 1.00 66.12 707 GLU A O 1
ATOM 5236 N N . CYS A 1 708 ? 72.077 20.297 -99.092 1.00 56.59 708 CYS A N 1
ATOM 5237 C CA . CYS A 1 708 ? 72.033 19.840 -100.479 1.00 56.59 708 CYS A CA 1
ATOM 5238 C C . CYS A 1 708 ? 73.063 20.606 -101.347 1.00 56.59 708 CYS A C 1
ATOM 5240 O O . CYS A 1 708 ? 72.995 21.838 -101.464 1.00 56.59 708 CYS A O 1
ATOM 5242 N N . PRO A 1 709 ? 73.997 19.921 -102.041 1.00 52.09 709 PRO A N 1
ATOM 5243 C CA . PRO A 1 709 ? 75.019 20.581 -102.850 1.00 52.09 709 PRO A CA 1
ATOM 5244 C C . PRO A 1 709 ? 74.419 21.281 -104.083 1.00 52.09 709 PRO A C 1
ATOM 5246 O O . PRO A 1 709 ? 73.998 20.651 -105.055 1.00 52.09 709 PRO A O 1
ATOM 5249 N N . GLN A 1 710 ? 74.438 22.616 -104.060 1.00 44.28 710 GLN A N 1
ATOM 5250 C CA . GLN A 1 710 ? 73.933 23.498 -105.120 1.00 44.28 710 GLN A CA 1
ATOM 5251 C C . GLN A 1 710 ? 74.573 23.198 -106.491 1.00 44.28 710 GLN A C 1
ATOM 5253 O O . GLN A 1 710 ? 75.749 23.491 -106.732 1.00 44.28 710 GLN A O 1
ATOM 5258 N N . THR A 1 711 ? 73.782 22.686 -107.439 1.00 42.59 711 THR A N 1
ATOM 5259 C CA . THR A 1 711 ? 74.218 22.522 -108.836 1.00 42.59 711 THR A CA 1
ATOM 5260 C C . THR A 1 711 ? 74.170 23.870 -109.563 1.00 42.59 711 THR A C 1
ATOM 5262 O O . THR A 1 711 ? 73.106 24.459 -109.738 1.00 42.59 711 THR A O 1
ATOM 5265 N N . GLN A 1 712 ? 75.327 24.370 -110.009 1.00 42.16 712 GLN A N 1
ATOM 5266 C CA . GLN A 1 712 ? 75.436 25.674 -110.675 1.00 42.16 712 GLN A CA 1
ATOM 5267 C C . GLN A 1 712 ? 74.687 25.716 -112.019 1.00 42.16 712 GLN A C 1
ATOM 5269 O O . GLN A 1 712 ? 75.060 25.025 -112.968 1.00 42.16 712 GLN A O 1
ATOM 5274 N N . VAL A 1 713 ? 73.697 26.607 -112.137 1.00 38.22 713 VAL A N 1
ATOM 5275 C CA . VAL A 1 713 ? 73.000 26.899 -113.402 1.00 38.22 713 VAL A CA 1
ATOM 5276 C C . VAL A 1 713 ? 73.624 28.137 -114.077 1.00 38.22 713 VAL A C 1
ATOM 5278 O O . VAL A 1 713 ? 73.732 29.187 -113.439 1.00 38.22 713 VAL A O 1
ATOM 5281 N N . PRO A 1 714 ? 74.053 28.065 -115.355 1.00 38.84 714 PRO A N 1
ATOM 5282 C CA . PRO A 1 714 ? 74.682 29.188 -116.050 1.00 38.84 714 PRO A CA 1
ATOM 5283 C C . PRO A 1 714 ? 73.684 30.289 -116.457 1.00 38.84 714 PRO A C 1
ATOM 5285 O O . PRO A 1 714 ? 72.516 30.034 -116.742 1.00 38.84 714 PRO A O 1
ATOM 5288 N N . GLN A 1 715 ? 74.172 31.532 -116.511 1.00 42.34 715 GLN A N 1
ATOM 5289 C CA . GLN A 1 715 ? 73.352 32.738 -116.682 1.00 42.34 715 GLN A CA 1
ATOM 5290 C C . GLN A 1 715 ? 72.643 32.852 -118.041 1.00 42.34 715 GLN A C 1
ATOM 5292 O O . GLN A 1 715 ? 73.249 32.610 -119.086 1.00 42.34 715 GLN A O 1
ATOM 5297 N N . VAL A 1 716 ? 71.415 33.393 -118.030 1.00 38.53 716 VAL A N 1
ATOM 5298 C CA . VAL A 1 716 ? 70.761 33.960 -119.221 1.00 38.53 716 VAL A CA 1
ATOM 5299 C C . VAL A 1 716 ? 70.251 35.382 -118.953 1.00 38.53 716 VAL A C 1
ATOM 5301 O O . VAL A 1 716 ? 69.587 35.673 -117.964 1.00 38.53 716 VAL A O 1
ATOM 5304 N N . THR A 1 717 ? 70.621 36.251 -119.887 1.00 37.84 717 THR A N 1
ATOM 5305 C CA . THR A 1 717 ? 70.453 37.704 -120.017 1.00 37.84 717 THR A CA 1
ATOM 5306 C C . THR A 1 717 ? 69.069 38.289 -119.688 1.00 37.84 717 THR A C 1
ATOM 5308 O O . THR A 1 717 ? 68.035 37.748 -120.069 1.00 37.84 717 THR A O 1
ATOM 5311 N N . ALA A 1 718 ? 69.072 39.483 -119.084 1.00 39.84 718 ALA A N 1
ATOM 5312 C CA . ALA A 1 718 ? 67.882 40.259 -118.729 1.00 39.84 718 ALA A CA 1
ATOM 5313 C C . ALA A 1 718 ? 67.082 40.822 -119.929 1.00 39.84 718 ALA A C 1
ATOM 5315 O O . ALA A 1 718 ? 67.653 41.258 -120.932 1.00 39.84 718 ALA A O 1
ATOM 5316 N N . GLY A 1 719 ? 65.757 40.906 -119.753 1.00 36.09 719 GLY A N 1
ATOM 5317 C CA . GLY A 1 719 ? 64.804 41.679 -120.565 1.00 36.09 719 GLY A CA 1
ATOM 5318 C C . GLY A 1 719 ? 64.122 42.785 -119.729 1.00 36.09 719 GLY A C 1
ATOM 5319 O O . GLY A 1 719 ? 64.169 42.722 -118.501 1.00 36.09 719 GLY A O 1
ATOM 5320 N N . PRO A 1 720 ? 63.554 43.836 -120.351 1.00 44.06 720 PRO A N 1
ATOM 5321 C CA . PRO A 1 720 ? 63.418 45.150 -119.710 1.00 44.06 720 PRO A CA 1
ATOM 5322 C C . PRO A 1 720 ? 62.201 45.334 -118.786 1.00 44.06 720 PRO A C 1
ATOM 5324 O O . PRO A 1 720 ? 61.106 44.849 -119.057 1.00 44.06 720 PRO A O 1
ATOM 5327 N N . GLN A 1 721 ? 62.391 46.148 -117.741 1.00 40.78 721 GLN A N 1
ATOM 5328 C CA . GLN A 1 721 ? 61.340 46.633 -116.839 1.00 40.78 721 GLN A CA 1
ATOM 5329 C C . GLN A 1 721 ? 60.517 47.783 -117.447 1.00 40.78 721 GLN A C 1
ATOM 5331 O O . GLN A 1 721 ? 61.084 48.698 -118.042 1.00 40.78 721 GLN A O 1
ATOM 5336 N N . LEU A 1 722 ? 59.211 47.809 -117.156 1.00 35.25 722 LEU A N 1
ATOM 5337 C CA . LEU A 1 722 ? 58.371 49.017 -117.081 1.00 35.25 722 LEU A CA 1
ATOM 5338 C C . LEU A 1 722 ? 57.363 48.874 -115.909 1.00 35.25 722 LEU A C 1
ATOM 5340 O O . LEU A 1 722 ? 57.170 47.755 -115.431 1.00 35.25 722 LEU A O 1
ATOM 5344 N N . PRO A 1 723 ? 56.818 49.976 -115.346 1.00 43.62 723 PRO A N 1
ATOM 5345 C CA . PRO A 1 723 ? 56.832 50.110 -113.887 1.00 43.62 723 PRO A CA 1
ATOM 5346 C C . PRO A 1 723 ? 55.467 50.225 -113.180 1.00 43.62 723 PRO A C 1
ATOM 5348 O O . PRO A 1 723 ? 54.488 50.706 -113.738 1.00 43.62 723 PRO A O 1
ATOM 5351 N N . SER A 1 724 ? 55.503 49.926 -111.876 1.00 44.31 724 SER A N 1
ATOM 5352 C CA . SER A 1 724 ? 54.843 50.661 -110.780 1.00 44.31 724 SER A CA 1
ATOM 5353 C C . SER A 1 724 ? 53.380 51.117 -110.942 1.00 44.31 724 SER A C 1
ATOM 5355 O O . SER A 1 724 ? 53.123 52.251 -111.349 1.00 44.31 724 SER A O 1
ATOM 5357 N N . THR A 1 725 ? 52.466 50.372 -110.315 1.00 40.12 725 THR A N 1
ATOM 5358 C CA . THR A 1 725 ? 51.370 50.962 -109.519 1.00 40.12 725 THR A CA 1
ATOM 5359 C C . THR A 1 725 ? 51.127 50.130 -108.262 1.00 40.12 725 THR A C 1
ATOM 5361 O O . THR A 1 725 ? 50.614 49.018 -108.353 1.00 40.12 725 THR A O 1
ATOM 5364 N N . GLY A 1 726 ? 51.460 50.674 -107.093 1.00 37.06 726 GLY A N 1
ATOM 5365 C CA . GLY A 1 726 ? 50.975 50.171 -105.809 1.00 37.06 726 GLY A CA 1
ATOM 5366 C C . GLY A 1 726 ? 50.101 51.222 -105.130 1.00 37.06 726 GLY A C 1
ATOM 5367 O O . GLY A 1 726 ? 50.464 52.395 -105.121 1.00 37.06 726 GLY A O 1
ATOM 5368 N N . ALA A 1 727 ? 48.970 50.797 -104.573 1.00 33.94 727 ALA A N 1
ATOM 5369 C CA . ALA A 1 727 ? 48.245 51.432 -103.469 1.00 33.94 727 ALA A CA 1
ATOM 5370 C C . ALA A 1 727 ? 47.164 50.444 -103.000 1.00 33.94 727 ALA A C 1
ATOM 5372 O O . ALA A 1 727 ? 46.546 49.780 -103.829 1.00 33.94 727 ALA A O 1
ATOM 5373 N N . GLY A 1 728 ? 46.979 50.301 -101.688 1.00 36.50 728 GLY A N 1
ATOM 5374 C CA . GLY A 1 728 ? 46.118 49.260 -101.123 1.00 36.50 728 GLY A CA 1
ATOM 5375 C C . GLY A 1 728 ? 44.647 49.653 -100.961 1.00 36.50 728 GLY A C 1
ATOM 5376 O O . GLY A 1 728 ? 44.271 50.822 -101.022 1.00 36.50 728 GLY A O 1
ATOM 5377 N N . SER A 1 729 ? 43.824 48.652 -100.673 1.00 35.00 729 SER A N 1
ATOM 5378 C CA . SER A 1 729 ? 42.568 48.725 -99.909 1.00 35.00 729 SER A CA 1
ATOM 5379 C C . SER A 1 729 ? 42.377 47.311 -99.340 1.00 35.00 729 SER A C 1
ATOM 5381 O O . SER A 1 729 ? 42.570 46.348 -100.070 1.00 35.00 729 SER A O 1
ATOM 5383 N N . LEU A 1 730 ? 42.258 47.123 -98.024 1.00 36.09 730 LEU A N 1
ATOM 5384 C CA . LEU A 1 730 ? 40.958 47.101 -97.343 1.00 36.09 730 LEU A CA 1
ATOM 5385 C C . LEU A 1 730 ? 39.956 46.221 -98.094 1.00 36.09 730 LEU A C 1
ATOM 5387 O O . LEU A 1 730 ? 39.226 46.728 -98.943 1.00 36.09 730 LEU A O 1
ATOM 5391 N N . ASP A 1 731 ? 39.919 44.937 -97.739 1.00 34.34 731 ASP A N 1
ATOM 5392 C CA . ASP A 1 731 ? 38.763 44.095 -98.031 1.00 34.34 731 ASP A CA 1
ATOM 5393 C C . ASP A 1 731 ? 37.862 44.018 -96.794 1.00 34.34 731 ASP A C 1
ATOM 5395 O O . ASP A 1 731 ? 38.328 44.041 -95.650 1.00 34.34 731 ASP A O 1
ATOM 5399 N N . LEU A 1 732 ? 36.558 44.048 -97.037 1.00 33.53 732 LEU A N 1
ATOM 5400 C CA . LEU A 1 732 ? 35.540 44.407 -96.061 1.00 33.53 732 LEU A CA 1
ATOM 5401 C C . LEU A 1 732 ? 34.286 43.584 -96.359 1.00 33.53 732 LEU A C 1
ATOM 5403 O O . LEU A 1 732 ? 33.740 43.658 -97.452 1.00 33.53 732 LEU A O 1
ATOM 5407 N N . ALA A 1 733 ? 33.780 42.903 -95.334 1.00 30.91 733 ALA A N 1
ATOM 5408 C CA . ALA A 1 733 ? 32.409 42.406 -95.250 1.00 30.91 733 ALA A CA 1
ATOM 5409 C C . ALA A 1 733 ? 31.941 41.31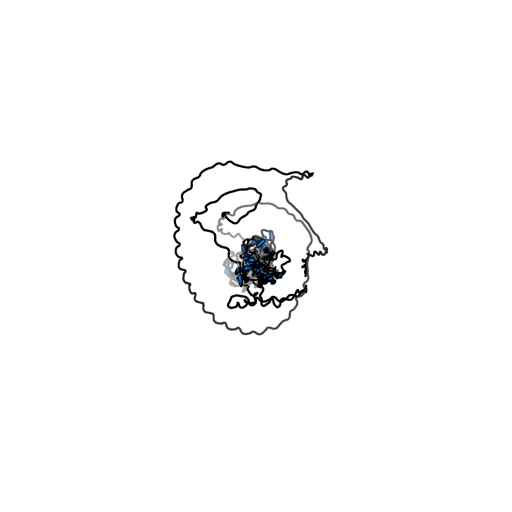7 -96.256 1.00 30.91 733 ALA A C 1
ATOM 5411 O O . ALA A 1 733 ? 31.388 41.596 -97.312 1.00 30.91 733 ALA A O 1
ATOM 5412 N N . ALA A 1 734 ? 31.851 40.106 -95.696 1.00 32.94 734 ALA A N 1
ATOM 5413 C CA . ALA A 1 734 ? 30.563 39.511 -95.304 1.00 32.94 734 ALA A CA 1
ATOM 5414 C C . ALA A 1 734 ? 29.743 38.648 -96.288 1.00 32.94 734 ALA A C 1
ATOM 5416 O O . ALA A 1 734 ? 29.784 38.762 -97.506 1.00 32.94 734 ALA A O 1
ATOM 5417 N N . LEU A 1 735 ? 28.839 37.921 -95.613 1.00 30.91 735 LEU A N 1
ATOM 5418 C CA . LEU A 1 735 ? 27.492 37.497 -96.005 1.00 30.91 735 LEU A CA 1
ATOM 5419 C C . LEU A 1 735 ? 27.292 36.160 -96.737 1.00 30.91 735 LEU A C 1
ATOM 5421 O O . LEU A 1 735 ? 27.903 35.864 -97.754 1.00 30.91 735 LEU A O 1
ATOM 5425 N N . ALA A 1 736 ? 26.230 35.501 -96.247 1.00 34.00 736 ALA A N 1
ATOM 5426 C CA . ALA A 1 736 ? 25.323 34.567 -96.919 1.00 34.00 736 ALA A CA 1
ATOM 5427 C C . ALA A 1 736 ? 25.727 33.077 -97.027 1.00 34.00 736 ALA A C 1
ATOM 5429 O O . ALA A 1 736 ? 26.885 32.758 -97.246 1.00 34.00 736 ALA A O 1
ATOM 5430 N N . LEU A 1 737 ? 24.798 32.105 -96.963 1.00 31.42 737 LEU A N 1
ATOM 5431 C CA . LEU A 1 737 ? 23.437 32.037 -96.370 1.00 31.42 737 LEU A CA 1
ATOM 5432 C C . LEU A 1 737 ? 22.922 30.571 -96.483 1.00 31.42 737 LEU A C 1
ATOM 5434 O O . LEU A 1 737 ? 23.044 30.004 -97.558 1.00 31.42 737 LEU A O 1
ATOM 5438 N N . VAL A 1 738 ? 22.255 30.031 -95.447 1.00 34.72 738 VAL A N 1
ATOM 5439 C CA . VAL A 1 738 ? 21.164 29.006 -95.495 1.00 34.72 738 VAL A CA 1
ATOM 5440 C C . VAL A 1 738 ? 21.362 27.674 -96.262 1.00 34.72 738 VAL A C 1
ATOM 5442 O O . VAL A 1 738 ? 21.415 27.655 -97.482 1.00 34.72 738 VAL A O 1
ATOM 5445 N N . THR A 1 739 ? 21.218 26.549 -95.538 1.00 41.03 739 THR A N 1
ATOM 5446 C CA . THR A 1 739 ? 20.107 25.552 -95.656 1.00 41.03 739 THR A CA 1
ATOM 5447 C C . THR A 1 739 ? 20.182 24.586 -94.454 1.00 41.03 739 THR A C 1
ATOM 5449 O O . THR A 1 739 ? 21.246 24.032 -94.225 1.00 41.03 739 THR A O 1
ATOM 5452 N N . LEU A 1 740 ? 19.232 24.521 -93.506 1.00 34.75 740 LEU A N 1
ATOM 5453 C CA . LEU A 1 740 ? 17.840 23.998 -93.486 1.00 34.75 740 LEU A CA 1
ATOM 5454 C C . LEU A 1 740 ? 17.706 22.478 -93.207 1.00 34.75 740 LEU A C 1
ATOM 5456 O O . LEU A 1 740 ? 18.171 21.660 -93.989 1.00 34.75 740 LEU A O 1
ATOM 5460 N N . THR A 1 741 ? 16.914 22.154 -92.168 1.00 35.81 741 THR A N 1
ATOM 5461 C CA . THR A 1 741 ? 16.410 20.823 -91.724 1.00 35.81 741 THR A CA 1
ATOM 5462 C C . THR A 1 741 ? 17.437 19.845 -91.118 1.00 35.81 741 THR A C 1
ATOM 5464 O O . THR A 1 741 ? 18.542 19.733 -91.621 1.00 35.81 741 THR A O 1
ATOM 5467 N N . GLY A 1 742 ? 17.133 19.095 -90.046 1.00 31.12 742 GLY A N 1
ATOM 5468 C CA . GLY A 1 742 ? 15.944 19.098 -89.172 1.00 31.12 742 GLY A CA 1
ATOM 5469 C C . GLY A 1 742 ? 15.873 17.857 -88.254 1.00 31.12 742 GLY A C 1
ATOM 5470 O O . GLY A 1 742 ? 16.503 16.851 -88.553 1.00 31.12 742 GLY A O 1
ATOM 5471 N N . GLY A 1 743 ? 15.065 17.913 -87.184 1.00 33.84 743 GLY A N 1
ATOM 5472 C CA . GLY A 1 743 ? 14.828 16.798 -86.238 1.00 33.84 743 GLY A CA 1
ATOM 5473 C C . GLY A 1 743 ? 15.663 16.907 -84.952 1.00 33.84 743 GLY A C 1
ATOM 5474 O O . GLY A 1 743 ? 16.877 17.001 -85.024 1.00 33.84 743 GLY A O 1
ATOM 5475 N N . LEU A 1 744 ? 15.032 17.136 -83.791 1.00 35.03 744 LEU A N 1
ATOM 5476 C CA . LEU A 1 744 ? 14.487 16.127 -82.849 1.00 35.03 744 LEU A CA 1
ATOM 5477 C C . LEU A 1 744 ? 15.591 15.517 -81.949 1.00 35.03 744 LEU A C 1
ATOM 5479 O O . LEU A 1 744 ? 16.587 15.047 -82.473 1.00 35.03 744 LEU A O 1
ATOM 5483 N N . LEU A 1 745 ? 15.457 15.412 -80.620 1.00 36.03 745 LEU A N 1
ATOM 5484 C CA . LEU A 1 745 ? 14.462 15.925 -79.659 1.00 36.03 745 LEU A CA 1
ATOM 5485 C C . LEU A 1 745 ? 15.028 15.705 -78.228 1.00 36.03 745 LEU A C 1
ATOM 5487 O O . LEU A 1 745 ? 15.635 14.664 -78.044 1.00 36.03 745 LEU A O 1
ATOM 5491 N N . LEU A 1 746 ? 14.787 16.634 -77.279 1.00 38.81 746 LEU A N 1
ATOM 5492 C CA . LEU A 1 746 ? 14.620 16.499 -75.795 1.00 38.81 746 LEU A CA 1
ATOM 5493 C C . LEU A 1 746 ? 15.436 15.446 -74.976 1.00 38.81 746 LEU A C 1
ATOM 5495 O O . LEU A 1 746 ? 15.693 14.344 -75.423 1.00 38.81 746 LEU A O 1
ATOM 5499 N N . ALA A 1 747 ? 15.798 15.646 -73.701 1.00 36.06 747 ALA A N 1
ATOM 5500 C CA . ALA A 1 747 ? 15.454 16.637 -72.665 1.00 36.06 747 ALA A CA 1
ATOM 5501 C C . ALA A 1 747 ? 16.729 16.896 -71.800 1.00 36.06 747 ALA A C 1
ATOM 5503 O O . ALA A 1 747 ? 17.568 16.008 -71.712 1.00 36.06 747 ALA A O 1
ATOM 5504 N N . VAL A 1 748 ? 17.054 18.072 -71.231 1.00 37.38 748 VAL A N 1
ATOM 5505 C CA . VAL A 1 748 ? 16.295 18.940 -70.291 1.00 37.38 748 VAL A CA 1
ATOM 5506 C C . VAL A 1 748 ? 15.989 18.138 -69.005 1.00 37.38 748 VAL A C 1
ATOM 5508 O O . VAL A 1 748 ? 15.331 17.115 -69.084 1.00 37.38 748 VAL A O 1
ATOM 5511 N N . ILE A 1 749 ? 16.525 18.447 -67.815 1.00 41.03 749 ILE A N 1
ATOM 5512 C CA . ILE A 1 749 ? 16.137 19.512 -66.856 1.00 41.03 749 ILE A CA 1
ATOM 5513 C C . ILE A 1 749 ? 17.278 19.602 -65.806 1.00 41.03 749 ILE A C 1
ATOM 5515 O O . ILE A 1 749 ? 17.670 18.585 -65.256 1.00 41.03 749 ILE A O 1
ATOM 5519 N N . SER A 1 750 ? 18.002 20.718 -65.662 1.00 35.31 750 SER A N 1
ATOM 5520 C CA . SER A 1 750 ? 17.703 21.937 -64.873 1.00 35.31 750 SER A CA 1
ATOM 5521 C C . SER A 1 750 ? 18.105 21.881 -63.380 1.00 35.31 750 SER A C 1
ATOM 5523 O O . SER A 1 750 ? 17.892 20.899 -62.677 1.00 35.31 750 SER A O 1
ATOM 5525 N N . ARG A 1 751 ? 18.674 22.990 -62.884 1.00 36.62 751 ARG A N 1
ATOM 5526 C CA . ARG A 1 751 ? 18.898 23.275 -61.457 1.00 36.62 751 ARG A CA 1
ATOM 5527 C C . ARG A 1 751 ? 18.296 24.643 -61.138 1.00 36.62 751 ARG A C 1
ATOM 5529 O O . ARG A 1 751 ? 18.646 25.606 -61.815 1.00 36.62 751 ARG A O 1
ATOM 5536 N N . ARG A 1 752 ? 17.573 24.726 -60.007 1.00 39.09 752 ARG A N 1
ATOM 5537 C CA . ARG A 1 752 ? 17.164 25.959 -59.286 1.00 39.09 752 ARG A CA 1
ATOM 5538 C C . ARG A 1 752 ? 16.090 26.800 -60.025 1.00 39.09 752 ARG A C 1
ATOM 5540 O O . ARG A 1 752 ? 16.131 26.935 -61.236 1.00 39.09 752 ARG A O 1
ATOM 5547 N N . ARG A 1 753 ? 15.119 27.443 -59.357 1.00 43.19 753 ARG A N 1
ATOM 5548 C CA . ARG A 1 753 ? 14.934 27.780 -57.920 1.00 43.19 753 ARG A CA 1
ATOM 5549 C C . ARG A 1 753 ? 13.509 28.363 -57.734 1.00 43.19 753 ARG A C 1
ATOM 5551 O O . ARG A 1 753 ? 13.181 29.188 -58.578 1.00 43.19 753 ARG A O 1
ATOM 5558 N N . TRP A 1 754 ? 12.764 28.061 -56.653 1.00 43.88 754 TRP A N 1
ATOM 5559 C CA . TRP A 1 754 ? 11.922 28.979 -55.816 1.00 43.88 754 TRP A CA 1
ATOM 5560 C C . TRP A 1 754 ? 10.848 28.257 -54.962 1.00 43.88 754 TRP A C 1
ATOM 5562 O O . TRP A 1 754 ? 10.613 27.077 -55.186 1.00 43.88 754 TRP A O 1
ATOM 5572 N N . ALA A 1 755 ? 10.224 29.013 -54.030 1.00 42.66 755 ALA A N 1
ATOM 5573 C CA . ALA A 1 755 ? 9.304 28.617 -52.934 1.00 42.66 755 ALA A CA 1
ATOM 5574 C C . ALA A 1 755 ? 10.002 27.837 -51.792 1.00 42.66 755 ALA A C 1
ATOM 5576 O O . ALA A 1 755 ? 10.781 26.934 -52.069 1.00 42.66 755 ALA A O 1
ATOM 5577 N N . ARG A 1 756 ? 9.901 28.160 -50.489 1.00 52.53 756 ARG A N 1
ATOM 5578 C CA . ARG A 1 756 ? 9.133 29.149 -49.683 1.00 52.53 756 ARG A CA 1
ATOM 5579 C C . ARG A 1 756 ? 7.601 28.993 -49.618 1.00 52.53 756 ARG A C 1
ATOM 5581 O O . ARG A 1 756 ? 6.929 29.274 -50.602 1.00 52.53 756 ARG A O 1
ATOM 5588 N N . GLN A 1 757 ? 7.141 28.790 -48.374 1.00 47.78 757 GLN A N 1
ATOM 5589 C CA . GLN A 1 757 ? 5.766 28.713 -47.843 1.00 47.78 757 GLN A CA 1
ATOM 5590 C C . GLN A 1 757 ? 5.022 27.392 -48.088 1.00 47.78 757 GLN A C 1
ATOM 5592 O O . GLN A 1 757 ? 5.157 26.777 -49.143 1.00 47.78 757 GLN A O 1
ATOM 5597 N N . GLY A 1 758 ? 4.284 26.981 -47.052 1.00 37.53 758 GLY A N 1
ATOM 5598 C CA . GLY A 1 758 ? 4.112 25.596 -46.612 1.00 37.53 758 GLY A CA 1
ATOM 5599 C C . GLY A 1 758 ? 4.688 25.520 -45.206 1.00 37.53 758 GLY A C 1
ATOM 5600 O O . GLY A 1 758 ? 5.672 24.775 -45.044 1.00 37.53 758 GLY A O 1
#